Protein AF-A0A9K3D1S7-F1 (afdb_monomer_lite)

pLDDT: mean 83.13, std 13.05, range [28.88, 96.62]

Structure (mmCIF, N/CA/C/O backbone):
data_AF-A0A9K3D1S7-F1
#
_entry.id   AF-A0A9K3D1S7-F1
#
loop_
_atom_site.group_PDB
_atom_site.id
_atom_site.type_symbol
_atom_site.label_atom_id
_atom_site.label_alt_id
_atom_site.label_comp_id
_atom_site.label_asym_id
_atom_site.label_entity_id
_atom_site.label_seq_id
_atom_site.pdbx_PDB_ins_code
_atom_site.Cartn_x
_atom_site.Cartn_y
_atom_site.Cartn_z
_atom_site.occupancy
_atom_site.B_iso_or_equiv
_atom_site.auth_seq_id
_atom_site.auth_comp_id
_atom_site.auth_asym_id
_atom_site.auth_atom_id
_atom_site.pdbx_PDB_model_num
ATOM 1 N N . MET A 1 1 ? -4.149 57.827 -14.957 1.00 38.44 1 MET A N 1
ATOM 2 C CA . MET A 1 1 ? -3.954 57.287 -13.599 1.00 38.44 1 MET A CA 1
ATOM 3 C C . MET A 1 1 ? -5.305 56.857 -13.062 1.00 38.44 1 MET A C 1
ATOM 5 O O . MET A 1 1 ? -6.135 57.718 -12.809 1.00 38.44 1 MET A O 1
ATOM 9 N N . SER A 1 2 ? -5.514 55.549 -12.953 1.00 28.88 2 SER A N 1
ATOM 10 C CA . SER A 1 2 ? -6.411 54.901 -11.988 1.00 28.88 2 SER A CA 1
ATOM 11 C C . SER A 1 2 ? -5.958 53.437 -11.926 1.00 28.88 2 SER A C 1
ATOM 13 O O . SER A 1 2 ? -6.098 52.707 -12.906 1.00 28.88 2 SER A O 1
ATOM 15 N N . ASP A 1 3 ? -5.274 53.140 -10.824 1.00 41.91 3 ASP A N 1
ATOM 16 C CA . ASP A 1 3 ? -4.450 51.977 -10.459 1.00 41.91 3 ASP A CA 1
ATOM 17 C C . ASP A 1 3 ? -5.251 50.661 -10.286 1.00 41.91 3 ASP A C 1
ATOM 19 O O . ASP A 1 3 ? -6.486 50.702 -10.339 1.00 41.91 3 ASP A O 1
ATOM 23 N N . PRO A 1 4 ? -4.595 49.492 -10.084 1.00 52.09 4 PRO A N 1
ATOM 24 C CA . PRO A 1 4 ? -5.268 48.209 -9.907 1.00 52.09 4 PRO A CA 1
ATOM 25 C C . PRO A 1 4 ? -6.208 48.275 -8.704 1.00 52.09 4 PRO A C 1
ATOM 27 O O . PRO A 1 4 ? -5.850 48.729 -7.620 1.00 52.09 4 PRO A O 1
ATOM 30 N N . THR A 1 5 ? -7.448 47.844 -8.910 1.00 67.31 5 THR A N 1
ATOM 31 C CA . THR A 1 5 ? -8.497 47.909 -7.898 1.00 67.31 5 THR A CA 1
ATOM 32 C C . THR A 1 5 ? -8.123 47.021 -6.716 1.00 67.31 5 THR A C 1
ATOM 34 O O . THR A 1 5 ? -8.218 45.798 -6.823 1.00 67.31 5 THR A O 1
ATOM 37 N N . ASN A 1 6 ? -7.761 47.627 -5.579 1.00 86.31 6 ASN A N 1
ATOM 38 C CA . ASN A 1 6 ? -7.600 46.964 -4.280 1.00 86.31 6 ASN A CA 1
ATOM 39 C C . ASN A 1 6 ? -8.956 46.487 -3.734 1.00 86.31 6 ASN A C 1
ATOM 41 O O . ASN A 1 6 ? -9.331 46.797 -2.610 1.00 86.31 6 ASN A O 1
ATOM 45 N N . THR A 1 7 ? -9.728 45.760 -4.541 1.00 87.56 7 THR A N 1
ATOM 46 C CA . THR A 1 7 ? -11.123 45.416 -4.274 1.00 87.56 7 THR A CA 1
ATOM 47 C C . THR A 1 7 ? -11.355 43.915 -4.377 1.00 87.56 7 THR A C 1
ATOM 49 O O . THR A 1 7 ? -10.938 43.268 -5.341 1.00 87.56 7 THR A O 1
ATOM 52 N N . VAL A 1 8 ? -12.067 43.370 -3.393 1.00 90.12 8 VAL A N 1
ATOM 53 C CA . VAL A 1 8 ? -12.595 42.001 -3.414 1.00 90.12 8 VAL A CA 1
ATOM 54 C C . VAL A 1 8 ? -14.103 42.020 -3.640 1.00 90.12 8 VAL A C 1
ATOM 56 O O . VAL A 1 8 ? -14.804 42.888 -3.119 1.00 90.12 8 VAL A O 1
ATOM 59 N N . TYR A 1 9 ? -14.602 41.044 -4.393 1.00 90.06 9 TYR A N 1
ATOM 60 C CA . TYR A 1 9 ? -16.022 40.749 -4.527 1.00 90.06 9 TYR A CA 1
ATOM 61 C C . TYR A 1 9 ? -16.418 39.633 -3.574 1.00 90.06 9 TYR A C 1
ATOM 63 O O . TYR A 1 9 ? -15.777 38.584 -3.509 1.00 90.06 9 TYR A O 1
ATOM 71 N N . VAL A 1 10 ? -17.510 39.864 -2.861 1.00 91.19 10 VAL A N 1
ATOM 72 C CA . VAL A 1 10 ? -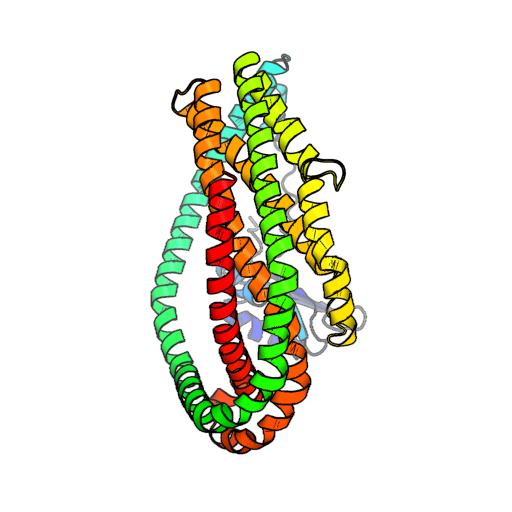18.096 38.947 -1.896 1.00 91.19 10 VAL A CA 1
ATOM 73 C C . VAL A 1 10 ? -19.485 38.566 -2.388 1.00 91.19 10 VAL A C 1
ATOM 75 O O . VAL A 1 10 ? -20.290 39.431 -2.727 1.00 91.19 10 VAL A O 1
ATOM 78 N N . SER A 1 11 ? -19.772 37.272 -2.443 1.00 90.56 11 SER A N 1
ATOM 79 C CA . SER A 1 11 ? -21.055 36.721 -2.888 1.00 90.56 11 SER A CA 1
ATOM 80 C C . SER A 1 11 ? -21.532 35.609 -1.951 1.00 90.56 11 SER A C 1
ATOM 82 O O . SER A 1 11 ? -20.817 35.217 -1.027 1.00 90.56 11 SER A O 1
ATOM 84 N N . ASN A 1 12 ? -22.750 35.107 -2.187 1.00 90.50 12 ASN A N 1
ATOM 85 C CA . ASN A 1 12 ? -23.431 34.130 -1.325 1.00 90.50 12 ASN A CA 1
ATOM 86 C C . ASN A 1 12 ? -23.722 34.666 0.092 1.00 90.50 12 ASN A C 1
ATOM 88 O O . ASN A 1 12 ? -23.653 33.932 1.075 1.00 90.50 12 ASN A O 1
ATOM 92 N N . LEU A 1 13 ? -24.045 35.958 0.190 1.00 89.62 13 LEU A N 1
ATOM 93 C CA . LEU A 1 13 ? -24.391 36.617 1.449 1.00 89.62 13 LEU A CA 1
ATOM 94 C C . LEU A 1 13 ? -25.777 36.161 1.947 1.00 89.62 13 LEU A C 1
ATOM 96 O O . LEU A 1 13 ? -26.655 35.800 1.158 1.00 89.62 13 LEU A O 1
ATOM 100 N N . ALA A 1 14 ? -25.970 36.127 3.267 1.00 87.25 14 ALA A N 1
ATOM 101 C CA . ALA A 1 14 ? -27.300 35.971 3.855 1.00 87.25 14 ALA A CA 1
ATOM 102 C C . ALA A 1 14 ? -28.052 37.312 3.796 1.00 87.25 14 ALA A C 1
ATOM 104 O O . ALA A 1 14 ? -27.428 38.367 3.897 1.00 87.25 14 ALA A O 1
ATOM 105 N N . SER A 1 15 ? -29.382 37.285 3.674 1.00 85.31 15 SER A N 1
ATOM 106 C CA . SER A 1 15 ? -30.206 38.506 3.607 1.00 85.31 15 SER A CA 1
ATOM 107 C C . SER A 1 15 ? -30.122 39.368 4.875 1.00 85.31 15 SER A C 1
ATOM 109 O O . SER A 1 15 ? -30.365 40.569 4.821 1.00 85.31 15 SER A O 1
ATOM 111 N N . SER A 1 16 ? -29.713 38.784 6.009 1.00 86.19 16 SER A N 1
ATOM 112 C CA . SER A 1 16 ? -29.458 39.498 7.267 1.00 86.19 16 SER A CA 1
ATOM 113 C C . SER A 1 16 ? -28.163 40.318 7.279 1.00 86.19 16 SER A C 1
ATOM 115 O O . SER A 1 16 ? -27.992 41.167 8.156 1.00 86.19 16 SER A O 1
ATOM 117 N N . VAL A 1 17 ? -27.233 40.065 6.350 1.00 89.81 17 VAL A N 1
ATOM 118 C CA . VAL A 1 17 ? -25.913 40.706 6.342 1.00 89.81 17 VAL A CA 1
ATOM 119 C C . VAL A 1 17 ? -26.059 42.175 5.974 1.00 89.81 17 VAL A C 1
ATOM 121 O O . VAL A 1 17 ? -26.637 42.505 4.949 1.00 89.81 17 VAL A O 1
ATOM 124 N N . THR A 1 18 ? -25.472 43.068 6.770 1.00 89.06 18 THR A N 1
ATOM 125 C CA . THR A 1 18 ? -25.469 44.515 6.506 1.00 89.06 18 THR A CA 1
ATOM 126 C C . THR A 1 18 ? -24.092 45.015 6.070 1.00 89.06 18 THR A C 1
ATOM 128 O O . THR A 1 18 ? -23.066 44.377 6.314 1.00 89.06 18 THR A O 1
ATOM 131 N N . ARG A 1 19 ? -24.041 46.217 5.478 1.00 88.50 19 ARG A N 1
ATOM 132 C CA . ARG A 1 19 ? -22.779 46.901 5.139 1.00 88.50 19 ARG A CA 1
ATOM 133 C C . ARG A 1 19 ? -21.833 47.020 6.340 1.00 88.50 19 ARG A C 1
ATOM 135 O O . ARG A 1 19 ? -20.642 46.763 6.191 1.00 88.50 19 ARG A O 1
ATOM 142 N N . GLY A 1 20 ? -22.357 47.388 7.512 1.00 89.12 20 GLY A N 1
ATOM 143 C CA . GLY A 1 20 ? -21.560 47.505 8.739 1.00 89.12 20 GLY A CA 1
ATOM 144 C C . GLY A 1 20 ? -20.966 46.162 9.156 1.00 89.12 20 GLY A C 1
ATOM 145 O O . GLY A 1 20 ? -19.780 46.078 9.460 1.00 89.12 20 GLY A O 1
ATOM 146 N N . ARG A 1 21 ? -21.753 45.085 9.038 1.00 91.50 21 ARG A N 1
ATOM 147 C CA . ARG A 1 21 ? -21.291 43.733 9.353 1.00 91.50 21 ARG A CA 1
ATOM 148 C C . ARG A 1 21 ? -20.173 43.259 8.425 1.00 91.50 21 ARG A C 1
ATOM 150 O O . ARG A 1 21 ? -19.208 42.660 8.888 1.00 91.50 21 ARG A O 1
ATOM 157 N N . LEU A 1 22 ? -20.272 43.567 7.132 1.00 92.06 22 LEU A N 1
ATOM 158 C CA . LEU A 1 22 ? -19.202 43.298 6.167 1.00 92.06 22 LEU A CA 1
ATOM 159 C C . LEU A 1 22 ? -17.934 44.094 6.492 1.00 92.06 22 LEU A C 1
ATOM 161 O O . LEU A 1 22 ? -16.841 43.542 6.425 1.00 92.06 22 LEU A O 1
ATOM 165 N N . GLN A 1 23 ? -18.063 45.367 6.871 1.00 93.00 23 GLN A N 1
ATOM 166 C CA . GLN A 1 23 ? -16.906 46.180 7.248 1.00 93.00 23 GLN A CA 1
ATOM 167 C C . GLN A 1 23 ? -16.201 45.633 8.491 1.00 93.00 23 GLN A C 1
ATOM 169 O O . GLN A 1 23 ? -14.984 45.499 8.472 1.00 93.00 23 GLN A O 1
ATOM 174 N N . GLU A 1 24 ? -16.944 45.256 9.532 1.00 93.19 24 GLU A N 1
ATOM 175 C CA . GLU A 1 24 ? -16.377 44.609 10.723 1.00 93.19 24 GLU A CA 1
ATOM 176 C C . GLU A 1 24 ? -15.662 43.302 10.377 1.00 93.19 24 GLU A C 1
ATOM 178 O O . GLU A 1 24 ? -14.548 43.060 10.837 1.00 93.19 24 GLU A O 1
ATOM 183 N N . PHE A 1 25 ? -16.292 42.468 9.546 1.00 93.00 25 PHE A N 1
ATOM 184 C CA . PHE A 1 25 ? -15.754 41.168 9.166 1.00 93.00 25 PHE A CA 1
ATOM 185 C C . PHE A 1 25 ? -14.447 41.289 8.369 1.00 93.00 25 PHE A C 1
ATOM 187 O O . PHE A 1 25 ? -13.486 40.568 8.632 1.00 93.00 25 PHE A O 1
ATOM 194 N N . PHE A 1 26 ? -14.383 42.231 7.424 1.00 93.69 26 PHE A N 1
ATOM 195 C CA . PHE A 1 26 ? -13.203 42.446 6.586 1.00 93.69 26 PHE A CA 1
ATOM 196 C C . PHE A 1 26 ? -12.160 43.392 7.198 1.00 93.69 26 PHE A C 1
ATOM 198 O O . PHE A 1 26 ? -11.044 43.448 6.687 1.00 93.69 26 PHE A O 1
ATOM 205 N N . ALA A 1 27 ? -12.457 44.086 8.303 1.00 92.00 27 ALA A N 1
ATOM 206 C CA . ALA A 1 27 ? -11.507 44.987 8.966 1.00 92.00 27 ALA A CA 1
ATOM 207 C C . ALA A 1 27 ? -10.227 44.272 9.433 1.00 92.00 27 ALA A C 1
ATOM 209 O O . ALA A 1 27 ? -9.172 44.895 9.520 1.00 92.00 27 ALA A O 1
ATOM 210 N N . PHE A 1 28 ? -10.297 42.958 9.688 1.00 88.56 28 PHE A N 1
ATOM 211 C CA . PHE A 1 28 ? -9.120 42.143 9.999 1.00 88.56 28 PHE A CA 1
ATOM 212 C C . PHE A 1 28 ? -8.117 42.072 8.835 1.00 88.56 28 PHE A C 1
ATOM 214 O O . PHE A 1 28 ? -6.915 41.960 9.066 1.00 88.56 28 PHE A O 1
ATOM 221 N N . ALA A 1 29 ? -8.592 42.138 7.587 1.00 88.50 29 ALA A N 1
ATOM 222 C CA . ALA A 1 29 ? -7.730 42.061 6.413 1.00 88.50 29 ALA A CA 1
ATOM 223 C C . ALA A 1 29 ? -6.963 43.368 6.154 1.00 88.50 29 ALA A C 1
ATOM 225 O O . ALA A 1 29 ? -5.862 43.325 5.608 1.00 88.50 29 ALA A O 1
ATOM 226 N N . GLY A 1 30 ? -7.515 44.516 6.561 1.00 91.06 30 GLY A N 1
ATOM 227 C CA . GLY A 1 30 ? -6.882 45.826 6.433 1.00 91.06 30 GLY A CA 1
ATOM 228 C C . GLY A 1 30 ? -7.880 46.983 6.516 1.00 91.06 30 GLY A C 1
ATOM 229 O O . GLY A 1 30 ? -9.083 46.785 6.688 1.00 91.06 30 GLY A O 1
ATOM 230 N N . THR A 1 31 ? -7.381 48.211 6.365 1.00 92.31 31 THR A N 1
ATOM 231 C CA . THR A 1 31 ? -8.218 49.420 6.362 1.00 92.31 31 THR A CA 1
ATOM 232 C C . THR A 1 31 ? -9.102 49.457 5.115 1.00 92.31 31 THR A C 1
ATOM 234 O O . THR A 1 31 ? -8.606 49.466 3.987 1.00 92.31 31 THR A O 1
ATOM 237 N N . ILE A 1 32 ? -10.419 49.492 5.321 1.00 93.25 32 ILE A N 1
ATOM 238 C CA . ILE A 1 32 ? -11.423 49.536 4.251 1.00 93.25 32 ILE A CA 1
ATOM 239 C C . ILE A 1 32 ? -11.682 50.994 3.862 1.00 93.25 32 ILE A C 1
ATOM 241 O O . ILE A 1 32 ? -12.132 51.787 4.687 1.00 93.25 32 ILE A O 1
ATOM 245 N N . GLU A 1 33 ? -11.450 51.335 2.597 1.00 91.19 33 GLU A N 1
ATOM 246 C CA . GLU A 1 33 ? -11.765 52.654 2.033 1.00 91.19 33 GLU A CA 1
ATOM 247 C C . GLU A 1 33 ? -13.214 52.732 1.561 1.00 91.19 33 GLU A C 1
ATOM 249 O O . GLU A 1 33 ? -13.889 53.746 1.743 1.00 91.19 33 GLU A O 1
ATOM 254 N N . ASN A 1 34 ? -13.710 51.651 0.958 1.00 86.75 34 ASN A N 1
ATOM 255 C CA . ASN A 1 34 ? -15.070 51.596 0.452 1.00 86.75 34 ASN A CA 1
ATOM 256 C C . ASN A 1 34 ? -15.670 50.198 0.620 1.00 86.75 34 ASN A C 1
ATOM 258 O O . ASN A 1 34 ? -14.988 49.186 0.525 1.00 86.75 34 ASN A O 1
ATOM 262 N N . CYS A 1 35 ? -16.973 50.143 0.860 1.00 89.69 35 CYS A N 1
ATOM 263 C CA . CYS A 1 35 ? -17.740 48.904 0.904 1.00 89.69 35 CYS A CA 1
ATOM 264 C C . CYS A 1 35 ? -19.066 49.194 0.216 1.00 89.69 35 CYS A C 1
ATOM 266 O O . CYS A 1 35 ? -19.901 49.912 0.774 1.00 89.69 35 CYS A O 1
ATOM 268 N N . ASN A 1 36 ? -19.205 48.711 -1.015 1.00 88.19 36 ASN A N 1
ATOM 269 C CA . ASN A 1 36 ? -20.386 48.884 -1.844 1.00 88.19 36 ASN A CA 1
ATOM 270 C C . ASN A 1 36 ? -21.194 47.588 -1.841 1.00 88.19 36 ASN A C 1
ATOM 272 O O . ASN A 1 36 ? -20.628 46.513 -2.015 1.00 88.19 36 ASN A O 1
ATOM 276 N N . VAL A 1 37 ? -22.502 47.676 -1.635 1.00 88.88 37 VAL A N 1
ATOM 277 C CA . VAL A 1 37 ? -23.367 46.505 -1.494 1.00 88.88 37 VAL A CA 1
ATOM 278 C C . VAL A 1 37 ? -24.421 46.525 -2.593 1.00 88.88 37 VAL A C 1
ATOM 280 O O . VAL A 1 37 ? -25.039 47.555 -2.853 1.00 88.88 37 VAL A O 1
ATOM 283 N N . HIS A 1 38 ? -24.607 45.386 -3.249 1.00 84.19 38 HIS A N 1
ATOM 284 C CA . HIS A 1 38 ? -25.573 45.190 -4.318 1.00 84.19 38 HIS A CA 1
ATOM 285 C C . HIS A 1 38 ? -26.804 44.456 -3.793 1.00 84.19 38 HIS A C 1
ATOM 287 O O . HIS A 1 38 ? -26.707 43.377 -3.200 1.00 84.19 38 HIS A O 1
ATOM 293 N N . HIS A 1 39 ? -27.962 45.051 -4.059 1.00 81.81 39 HIS A N 1
ATOM 294 C CA . HIS A 1 39 ? -29.269 44.519 -3.699 1.00 81.81 39 HIS A CA 1
ATOM 295 C C . HIS A 1 39 ? -29.937 43.879 -4.923 1.00 81.81 39 HIS A C 1
ATOM 297 O O . HIS A 1 39 ? -29.726 44.340 -6.047 1.00 81.81 39 HIS A O 1
ATOM 303 N N . ASN A 1 40 ? -30.719 42.819 -4.720 1.00 80.12 40 ASN A N 1
ATOM 304 C CA . ASN A 1 40 ? -31.616 42.288 -5.749 1.00 80.12 40 ASN A CA 1
ATOM 305 C C . ASN A 1 40 ? -32.903 43.131 -5.858 1.00 80.12 40 ASN A C 1
ATOM 307 O O . ASN A 1 40 ? -33.104 44.093 -5.116 1.00 80.12 40 ASN A O 1
ATOM 311 N N . GLU A 1 41 ? -33.787 42.752 -6.784 1.00 77.00 41 GLU A N 1
ATOM 312 C CA . GLU A 1 41 ? -35.081 43.417 -7.012 1.00 77.00 41 GLU A CA 1
ATOM 313 C C . GLU A 1 41 ? -36.017 43.372 -5.787 1.00 77.00 41 GLU A C 1
ATOM 315 O O . GLU A 1 41 ? -36.887 44.229 -5.648 1.00 77.00 41 GLU A O 1
ATOM 320 N N . GLU A 1 42 ? -35.807 42.419 -4.876 1.00 75.12 42 GLU A N 1
ATOM 321 C CA . GLU A 1 42 ? -36.565 42.248 -3.629 1.00 75.12 42 GLU A CA 1
ATOM 322 C C . GLU A 1 42 ? -35.980 43.069 -2.458 1.00 75.12 42 GLU A C 1
ATOM 324 O O . GLU A 1 42 ? -36.575 43.128 -1.384 1.00 75.12 42 GLU A O 1
ATOM 329 N N . GLY A 1 43 ? -34.846 43.753 -2.667 1.00 73.81 43 GLY A N 1
ATOM 330 C CA . GLY A 1 43 ? -34.166 44.592 -1.675 1.00 73.81 43 GLY A CA 1
ATOM 331 C C . GLY A 1 43 ? -33.106 43.871 -0.831 1.00 73.81 43 GLY A C 1
ATOM 332 O O . GLY A 1 43 ? -32.399 44.522 -0.057 1.00 73.81 43 GLY A O 1
ATOM 333 N N . ASP A 1 44 ? -32.929 42.563 -1.011 1.00 77.44 44 ASP A N 1
ATOM 334 C CA . ASP A 1 44 ? -31.960 41.747 -0.280 1.00 77.44 44 ASP A CA 1
ATOM 335 C C . ASP A 1 44 ? -30.541 41.896 -0.829 1.00 77.44 44 ASP A C 1
ATOM 337 O O . ASP A 1 44 ? -30.306 41.979 -2.037 1.00 77.44 44 ASP A O 1
ATOM 341 N N . ILE A 1 45 ? -29.563 41.870 0.075 1.00 80.81 45 ILE A N 1
ATOM 342 C CA . ILE A 1 45 ? -28.144 41.934 -0.271 1.00 80.81 45 ILE A CA 1
ATOM 343 C C . ILE A 1 45 ? -27.708 40.613 -0.903 1.00 80.81 45 ILE A C 1
ATOM 345 O O . ILE A 1 45 ? -27.788 39.552 -0.289 1.00 80.81 45 ILE A O 1
ATOM 349 N N . THR A 1 46 ? -27.187 40.683 -2.125 1.00 81.06 46 THR A N 1
ATOM 350 C CA . THR A 1 46 ? -26.725 39.497 -2.865 1.00 81.06 46 THR A CA 1
ATOM 351 C C . THR A 1 46 ? -25.214 39.451 -3.014 1.00 81.06 46 THR A C 1
ATOM 353 O O . THR A 1 46 ? -24.615 38.370 -2.978 1.00 81.06 46 THR A O 1
ATOM 356 N N . GLN A 1 47 ? -24.590 40.617 -3.179 1.00 88.38 47 GLN A N 1
ATOM 357 C CA . GLN A 1 47 ? -23.160 40.755 -3.431 1.00 88.38 47 GLN A CA 1
ATOM 358 C C . GLN A 1 47 ? -22.625 42.038 -2.794 1.00 88.38 47 GLN A C 1
ATOM 360 O O . GLN A 1 47 ? -23.369 42.990 -2.573 1.00 88.38 47 GLN A O 1
ATOM 365 N N . ALA A 1 48 ? -21.325 42.089 -2.531 1.00 89.44 48 ALA A N 1
ATOM 366 C CA . ALA A 1 48 ? -20.646 43.294 -2.076 1.00 89.44 48 ALA A CA 1
ATOM 367 C C . ALA A 1 48 ? -19.251 43.413 -2.697 1.00 89.44 48 ALA A C 1
ATOM 369 O O . ALA A 1 48 ? -18.602 42.408 -2.969 1.00 89.44 48 ALA A O 1
ATOM 370 N N . ALA A 1 49 ? -18.787 44.641 -2.895 1.00 89.75 49 ALA A N 1
ATOM 371 C CA . ALA A 1 49 ? -17.428 44.971 -3.291 1.00 89.75 49 ALA A CA 1
ATOM 372 C C . ALA A 1 49 ? -16.753 45.744 -2.150 1.00 89.75 49 ALA A C 1
ATOM 374 O O . ALA A 1 49 ? -17.238 46.804 -1.745 1.00 89.75 49 ALA A O 1
ATOM 375 N N . VAL A 1 50 ? -15.650 45.214 -1.621 1.00 91.94 50 VAL A N 1
ATOM 376 C CA . VAL A 1 50 ? -14.900 45.810 -0.504 1.00 91.94 50 VAL A CA 1
ATOM 377 C C . VAL A 1 50 ? -13.535 46.259 -1.008 1.00 91.94 50 VAL A C 1
ATOM 379 O O . VAL A 1 50 ? -12.733 45.430 -1.433 1.00 91.94 50 VAL A O 1
ATOM 382 N N . THR A 1 51 ? -13.287 47.566 -0.974 1.00 90.31 51 THR A N 1
ATOM 383 C CA . THR A 1 51 ? -12.045 48.210 -1.412 1.00 90.31 51 THR A CA 1
ATOM 384 C C . THR A 1 51 ? -11.183 48.566 -0.206 1.00 90.31 51 THR A C 1
ATOM 386 O O . THR A 1 51 ? -11.644 49.252 0.708 1.00 90.31 51 THR A O 1
ATOM 389 N N . PHE A 1 52 ? -9.929 48.126 -0.219 1.00 91.50 52 PHE A N 1
ATOM 390 C CA . PHE A 1 52 ? -8.937 48.359 0.826 1.00 91.50 52 PHE A CA 1
ATOM 391 C C . PHE A 1 52 ? -7.932 49.436 0.423 1.00 91.50 52 PHE A C 1
ATOM 393 O O . PHE A 1 52 ? -7.642 49.624 -0.757 1.00 91.50 52 PHE A O 1
ATOM 400 N N . SER A 1 53 ? -7.331 50.083 1.421 1.00 87.00 53 SER A N 1
ATOM 401 C CA . SER A 1 53 ? -6.303 51.104 1.198 1.00 87.00 53 SER A CA 1
ATOM 402 C C . SER A 1 53 ? -4.956 50.536 0.748 1.00 87.00 53 SER A C 1
ATOM 404 O O . SER A 1 53 ? -4.085 51.288 0.320 1.00 87.00 53 SER A O 1
ATOM 406 N N . SER A 1 54 ? -4.741 49.224 0.884 1.00 85.12 54 SER A N 1
ATOM 407 C CA . SER A 1 54 ? -3.470 48.573 0.554 1.00 85.12 54 SER A CA 1
ATOM 408 C C . SER A 1 54 ? -3.692 47.241 -0.181 1.00 85.12 54 SER A C 1
ATOM 410 O O . SER A 1 54 ? -4.635 46.510 0.141 1.00 85.12 54 SER A O 1
ATOM 412 N N . PRO A 1 55 ? -2.841 46.910 -1.172 1.00 82.44 55 PRO A N 1
ATOM 413 C CA . PRO A 1 55 ? -2.936 45.665 -1.935 1.00 82.44 55 PRO A CA 1
ATOM 414 C C . PRO A 1 55 ? -2.624 44.420 -1.092 1.00 82.44 55 PRO A C 1
ATOM 416 O O . PRO A 1 55 ? -3.144 43.342 -1.374 1.00 82.44 55 PRO A O 1
ATOM 419 N N . GLU A 1 56 ? -1.823 44.547 -0.030 1.00 83.06 56 GLU A N 1
ATOM 420 C CA . GLU A 1 56 ? -1.503 43.449 0.891 1.00 83.06 56 GLU A CA 1
ATOM 421 C C . GLU A 1 56 ? -2.761 42.897 1.587 1.00 83.06 56 GLU A C 1
ATOM 423 O O . GLU A 1 56 ? -2.856 41.693 1.838 1.00 83.06 56 GLU A O 1
ATOM 428 N N . ALA A 1 57 ? -3.766 43.751 1.821 1.00 86.50 57 ALA A N 1
ATOM 429 C CA . ALA A 1 57 ? -5.041 43.362 2.422 1.00 86.50 57 ALA A CA 1
ATOM 430 C C . ALA A 1 57 ? -5.843 42.372 1.555 1.00 86.50 57 ALA A C 1
ATOM 432 O O . ALA A 1 57 ? -6.641 41.595 2.080 1.00 86.50 57 ALA A O 1
ATOM 433 N N . LEU A 1 58 ? -5.611 42.340 0.237 1.00 86.06 58 LEU A N 1
ATOM 434 C CA . LEU A 1 58 ? -6.324 41.454 -0.689 1.00 86.06 58 LEU A CA 1
ATOM 435 C C . LEU A 1 58 ? -6.009 39.979 -0.459 1.00 86.06 58 LEU A C 1
ATOM 437 O O . LEU A 1 58 ? -6.908 39.138 -0.537 1.00 86.06 58 LEU A O 1
ATOM 441 N N . GLY A 1 59 ? -4.744 39.666 -0.168 1.00 82.44 59 GLY A N 1
ATOM 442 C CA . GLY A 1 59 ? -4.316 38.301 0.126 1.00 82.44 59 GLY A CA 1
ATOM 443 C C . GLY A 1 59 ? -5.041 37.772 1.358 1.00 82.44 59 GLY A C 1
ATOM 444 O O . GLY A 1 59 ? -5.693 36.732 1.298 1.00 82.44 59 GLY A O 1
ATOM 445 N N . THR A 1 60 ? -5.020 38.550 2.441 1.00 85.62 60 THR A N 1
ATOM 446 C CA . THR A 1 60 ? -5.697 38.213 3.699 1.00 85.62 60 THR A CA 1
ATOM 447 C C . THR A 1 60 ? -7.214 38.139 3.535 1.00 85.62 60 THR A C 1
ATOM 449 O O . THR A 1 60 ? -7.834 37.204 4.034 1.00 85.62 60 THR A O 1
ATOM 452 N N . ALA A 1 61 ? -7.825 39.068 2.795 1.00 88.75 61 ALA A N 1
ATOM 453 C CA . ALA A 1 61 ? -9.263 39.051 2.534 1.00 88.75 61 ALA A CA 1
ATOM 454 C C . ALA A 1 61 ? -9.694 37.815 1.725 1.00 88.75 61 ALA A C 1
ATOM 456 O O . ALA A 1 61 ? -10.743 37.239 2.000 1.00 88.75 61 ALA A O 1
ATOM 457 N N . THR A 1 62 ? -8.877 37.365 0.766 1.00 87.75 62 THR A N 1
ATOM 458 C CA . THR A 1 62 ? -9.173 36.173 -0.050 1.00 87.75 62 THR A CA 1
ATOM 459 C C . THR A 1 62 ? -9.098 34.879 0.770 1.00 87.75 62 THR A C 1
ATOM 461 O O . THR A 1 62 ? -9.836 33.939 0.485 1.00 87.75 62 THR A O 1
ATOM 464 N N . LEU A 1 63 ? -8.288 34.832 1.839 1.00 88.12 63 LEU A N 1
ATOM 465 C CA . LEU A 1 63 ? -8.267 33.697 2.778 1.00 88.12 63 LEU A CA 1
ATOM 466 C C . LEU A 1 63 ? -9.599 33.507 3.521 1.00 88.12 63 LEU A C 1
ATOM 468 O O . LEU A 1 63 ? -9.845 32.428 4.053 1.00 88.12 63 LEU A O 1
ATOM 472 N N . LEU A 1 64 ? -10.467 34.523 3.541 1.00 89.00 64 LEU A N 1
ATOM 473 C CA . LEU A 1 64 ? -11.807 34.442 4.127 1.00 89.00 64 LEU A CA 1
ATOM 474 C C . LEU A 1 64 ? -12.835 33.798 3.180 1.00 89.00 64 LEU A C 1
ATOM 476 O O . LEU A 1 64 ? -14.024 33.744 3.496 1.00 89.00 64 LEU A O 1
ATOM 480 N N . HIS A 1 65 ? -12.406 33.293 2.021 1.00 89.69 65 HIS A N 1
ATOM 481 C CA . HIS A 1 65 ? -13.244 32.465 1.161 1.00 89.69 65 HIS A CA 1
ATOM 482 C C . HIS A 1 65 ? -13.742 31.219 1.923 1.00 89.69 65 HIS A C 1
ATOM 484 O O . HIS A 1 65 ? -12.964 30.529 2.576 1.00 89.69 65 HIS A O 1
ATOM 490 N N . ASN A 1 66 ? -15.043 30.928 1.833 1.00 88.12 66 ASN A N 1
ATOM 491 C CA . ASN A 1 66 ? -15.779 29.916 2.607 1.00 88.12 66 ASN A CA 1
ATOM 492 C C . ASN A 1 66 ? -15.860 30.147 4.124 1.00 88.12 66 ASN A C 1
ATOM 494 O O . ASN A 1 66 ? -16.381 29.287 4.838 1.00 88.12 66 ASN A O 1
ATOM 498 N N . ALA A 1 67 ? -15.424 31.298 4.639 1.00 89.12 67 ALA A N 1
ATOM 499 C CA . ALA A 1 67 ? -15.694 31.644 6.028 1.00 89.12 67 ALA A CA 1
ATOM 500 C C . ALA A 1 67 ? -17.206 31.819 6.259 1.00 89.12 67 ALA A C 1
ATOM 502 O O . ALA A 1 67 ? -17.945 32.254 5.373 1.00 89.12 67 ALA A O 1
ATOM 503 N N . VAL A 1 68 ? -17.681 31.466 7.453 1.00 89.12 68 VAL A N 1
ATOM 504 C CA . VAL A 1 68 ? -19.105 31.558 7.802 1.00 89.12 68 VAL A CA 1
ATOM 505 C C . VAL A 1 68 ? -19.419 32.964 8.311 1.00 89.12 68 VAL A C 1
ATOM 507 O O . VAL A 1 68 ? -18.888 33.383 9.339 1.00 89.12 68 VAL A O 1
ATOM 510 N N . LEU A 1 69 ? -20.316 33.671 7.619 1.00 88.50 69 LEU A N 1
ATOM 511 C CA . LEU A 1 69 ? -20.875 34.957 8.037 1.00 88.50 69 LEU A CA 1
ATOM 512 C C . LEU A 1 69 ? -22.391 34.811 8.186 1.00 88.50 69 LEU A C 1
ATOM 514 O O . LEU A 1 69 ? -23.071 34.387 7.254 1.00 88.50 69 LEU A O 1
ATOM 518 N N . ASP A 1 70 ? -22.908 35.113 9.379 1.00 87.12 70 ASP A N 1
ATOM 519 C CA . ASP A 1 70 ? -24.326 34.964 9.744 1.00 87.12 70 ASP A CA 1
ATOM 520 C C . ASP A 1 70 ? -24.917 33.589 9.359 1.00 87.12 70 ASP A C 1
ATOM 522 O O . ASP A 1 70 ? -26.021 33.469 8.834 1.00 87.12 70 ASP A O 1
ATOM 526 N N . GLY A 1 71 ? -24.148 32.523 9.614 1.00 86.06 71 GLY A N 1
ATOM 527 C CA . GLY A 1 71 ? -24.572 31.137 9.394 1.00 86.06 71 GLY A CA 1
ATOM 528 C C . GLY A 1 71 ? -24.454 30.635 7.950 1.00 86.06 71 GLY A C 1
ATOM 529 O O . GLY A 1 71 ? -24.783 29.477 7.698 1.00 86.06 71 GLY A O 1
ATOM 530 N N . ARG A 1 72 ? -23.954 31.452 7.010 1.00 86.69 72 ARG A N 1
ATOM 531 C CA . ARG A 1 72 ? -23.768 31.066 5.603 1.00 86.69 72 ARG A CA 1
ATOM 532 C C . ARG A 1 72 ? -22.303 31.224 5.164 1.00 86.69 72 ARG A C 1
ATOM 534 O O . ARG A 1 72 ? -21.683 32.233 5.498 1.00 86.69 72 ARG A O 1
ATOM 541 N N . PRO A 1 73 ? -21.721 30.259 4.428 1.00 89.56 73 PRO A N 1
ATOM 542 C CA . PRO A 1 73 ? -20.370 30.406 3.895 1.00 89.56 73 PRO A CA 1
ATOM 543 C C . PRO A 1 73 ? -20.351 31.453 2.777 1.00 89.56 73 PRO A C 1
ATOM 545 O O . PRO A 1 73 ? -21.132 31.361 1.829 1.00 89.56 73 PRO A O 1
ATOM 548 N N . ILE A 1 74 ? -19.459 32.434 2.865 1.00 92.19 74 ILE A N 1
ATOM 549 C CA . ILE A 1 74 ? -19.328 33.486 1.850 1.00 92.19 74 ILE A CA 1
ATOM 550 C C . ILE A 1 74 ? -18.282 33.116 0.801 1.00 92.19 74 ILE A C 1
ATOM 552 O O . ILE A 1 74 ? -17.297 32.439 1.086 1.00 92.19 74 ILE A O 1
ATOM 556 N N . ASN A 1 75 ? -18.464 33.604 -0.421 1.00 88.50 75 ASN A N 1
ATOM 557 C CA . ASN A 1 75 ? -17.487 33.446 -1.490 1.00 88.50 75 ASN A CA 1
ATOM 558 C C . ASN A 1 75 ? -16.770 34.776 -1.723 1.00 88.50 75 ASN A C 1
ATOM 560 O O . ASN A 1 75 ? -17.403 35.742 -2.147 1.00 88.50 75 ASN A O 1
ATOM 564 N N . VAL A 1 76 ? -15.462 34.804 -1.461 1.00 91.50 76 VAL A N 1
ATOM 565 C CA . VAL A 1 76 ? -14.593 35.964 -1.691 1.00 91.50 76 VAL A CA 1
ATOM 566 C C . VAL A 1 76 ? -13.715 35.714 -2.912 1.00 91.50 76 VAL A C 1
ATOM 568 O O . VAL A 1 76 ? -13.092 34.656 -3.017 1.00 91.50 76 VAL A O 1
ATOM 571 N N . GLN A 1 77 ? -13.673 36.677 -3.831 1.00 86.94 77 GLN A N 1
ATOM 572 C CA . GLN A 1 77 ? -12.866 36.639 -5.051 1.00 86.94 77 GLN A CA 1
ATOM 573 C C . GLN A 1 77 ? -12.211 37.998 -5.294 1.00 86.94 77 GLN A C 1
ATOM 575 O O . GLN A 1 77 ? -12.776 39.040 -4.965 1.00 86.94 77 GLN A O 1
ATOM 580 N N . LEU A 1 78 ? -11.027 38.008 -5.903 1.00 85.06 78 LEU A N 1
ATOM 581 C CA . LEU A 1 78 ? -10.424 39.248 -6.389 1.00 85.06 78 LEU A CA 1
ATOM 582 C C . LEU A 1 78 ? -11.274 39.817 -7.527 1.00 85.06 78 LEU A C 1
ATOM 584 O O . LEU A 1 78 ? -11.772 39.055 -8.357 1.00 85.06 78 LEU A O 1
ATOM 588 N N . GLN A 1 79 ? -11.418 41.143 -7.588 1.00 67.38 79 GLN A N 1
ATOM 589 C CA . GLN A 1 79 ? -12.000 41.787 -8.761 1.00 67.38 79 GLN A CA 1
ATOM 590 C C . GLN A 1 79 ? -11.200 41.377 -10.008 1.00 67.38 79 GLN A C 1
ATOM 592 O O . GLN A 1 79 ? -10.009 41.692 -10.086 1.00 67.38 79 GLN A O 1
ATOM 597 N N . PRO A 1 80 ? -11.814 40.694 -10.995 1.00 51.81 80 PRO A N 1
ATOM 598 C CA . PRO A 1 80 ? -11.162 40.513 -12.278 1.00 51.81 80 PRO A CA 1
ATOM 599 C C . PRO A 1 80 ? -10.955 41.910 -12.861 1.00 51.81 80 PRO A C 1
ATOM 601 O O . PRO A 1 80 ? -11.901 42.696 -12.945 1.00 51.81 80 PRO A O 1
ATOM 604 N N . SER A 1 81 ? -9.711 42.248 -13.202 1.00 46.97 81 SER A N 1
ATOM 605 C CA . SER A 1 81 ? -9.376 43.541 -13.791 1.00 46.97 81 SER A CA 1
ATOM 606 C C . SER A 1 81 ? -10.255 43.759 -15.023 1.00 46.97 81 SER A C 1
ATOM 608 O O . SER A 1 81 ? -10.059 43.111 -16.048 1.00 46.97 81 SER A O 1
ATOM 610 N N . SER A 1 82 ? -11.236 44.655 -14.930 1.00 40.09 82 SER A N 1
ATOM 611 C CA . SER A 1 82 ? -12.108 45.028 -16.047 1.00 40.09 82 SER A CA 1
ATOM 612 C C . SER A 1 82 ? -11.449 46.029 -16.993 1.00 40.09 82 SER A C 1
ATOM 614 O O . SER A 1 82 ? -12.106 46.587 -17.870 1.00 40.09 82 SER A O 1
ATOM 616 N N . SER A 1 83 ? -10.136 46.229 -16.881 1.00 35.28 83 SER A N 1
ATOM 617 C CA . SER A 1 83 ? -9.371 46.687 -18.027 1.00 35.28 83 SER A CA 1
ATOM 618 C C . SER A 1 83 ? -9.459 45.578 -19.076 1.00 35.28 83 SER A C 1
ATOM 620 O O . SER A 1 83 ? -8.952 44.484 -18.812 1.00 35.28 83 SER A O 1
ATOM 622 N N . PRO A 1 84 ? -10.062 45.801 -20.263 1.00 29.86 84 PRO A N 1
ATOM 623 C CA . PRO A 1 84 ? -9.650 44.998 -21.396 1.00 29.86 84 PRO A CA 1
ATOM 624 C C . PRO A 1 84 ? -8.128 45.090 -21.397 1.00 29.86 84 PRO A C 1
ATOM 626 O O . PRO A 1 84 ? -7.579 46.198 -21.382 1.00 29.86 84 PRO A O 1
ATOM 629 N N . LEU A 1 85 ? -7.453 43.937 -21.323 1.00 34.25 85 LEU A N 1
ATOM 630 C CA . LEU A 1 85 ? -6.051 43.871 -21.710 1.00 34.25 85 LEU A CA 1
ATOM 631 C C . LEU A 1 85 ? -5.958 44.722 -22.975 1.00 34.25 85 LEU A C 1
ATOM 633 O O . LEU A 1 85 ? -6.806 44.520 -23.854 1.00 34.25 85 LEU A O 1
ATOM 637 N N . PRO A 1 86 ? -5.059 45.718 -23.057 1.00 33.72 86 PRO A N 1
ATOM 638 C CA . PRO A 1 86 ? -4.877 46.428 -24.305 1.00 33.72 86 PRO A CA 1
ATOM 639 C C . PRO A 1 86 ? -4.598 45.345 -25.343 1.00 33.72 86 PRO A C 1
ATOM 641 O O . PRO A 1 86 ? -3.555 44.694 -25.307 1.00 33.72 86 PRO A O 1
ATOM 644 N N . PHE A 1 87 ? -5.596 45.056 -26.178 1.00 33.97 87 PHE A N 1
ATOM 645 C CA . PHE A 1 87 ? -5.462 44.072 -27.226 1.00 33.97 87 PHE A CA 1
ATOM 646 C C . PHE A 1 87 ? -4.324 44.580 -28.105 1.00 33.97 87 PHE A C 1
ATOM 648 O O . PHE A 1 87 ? -4.422 45.655 -28.691 1.00 33.97 87 PHE A O 1
ATOM 655 N N . ALA A 1 88 ? -3.247 43.799 -28.123 1.00 40.12 88 ALA A N 1
ATOM 656 C CA . ALA A 1 88 ? -2.205 43.765 -29.132 1.00 40.12 88 ALA A CA 1
ATOM 657 C C . ALA A 1 88 ? -1.655 45.132 -29.591 1.00 40.12 88 ALA A C 1
ATOM 659 O O . ALA A 1 88 ? -1.972 45.624 -30.673 1.00 40.12 88 ALA A O 1
ATOM 660 N N . GLN A 1 89 ? -0.663 45.655 -28.868 1.00 43.12 89 GLN A N 1
ATOM 661 C CA . GLN A 1 89 ? 0.583 45.904 -29.600 1.00 43.12 89 GLN A CA 1
ATOM 662 C C . GLN A 1 89 ? 1.185 44.520 -29.839 1.00 43.12 89 GLN A C 1
ATOM 664 O O . GLN A 1 89 ? 1.324 43.779 -28.872 1.00 43.12 89 GLN A O 1
ATOM 669 N N . GLY A 1 90 ? 1.364 44.168 -31.117 1.00 41.75 90 GLY A N 1
ATOM 670 C CA . GLY A 1 90 ? 1.619 42.827 -31.656 1.00 41.75 90 GLY A CA 1
ATOM 671 C C . GLY A 1 90 ? 2.184 41.810 -30.669 1.00 41.75 90 GLY A C 1
ATOM 672 O O . GLY A 1 90 ? 3.181 42.066 -29.995 1.00 41.75 90 GLY A O 1
ATOM 673 N N . ASP A 1 91 ? 1.532 40.649 -30.589 1.00 52.16 91 ASP A N 1
ATOM 674 C CA . ASP A 1 91 ? 2.086 39.496 -29.894 1.00 52.16 91 ASP A CA 1
ATOM 675 C C . ASP A 1 91 ? 3.483 39.237 -30.477 1.00 52.16 91 ASP A C 1
ATOM 677 O O . ASP A 1 91 ? 3.633 38.841 -31.631 1.00 52.16 91 ASP A O 1
ATOM 681 N N . LEU A 1 92 ? 4.516 39.553 -29.689 1.00 51.81 92 LEU A N 1
ATOM 682 C CA . LEU A 1 92 ? 5.918 39.449 -30.085 1.00 51.81 92 LEU A CA 1
ATOM 683 C C . LEU A 1 92 ? 6.227 38.042 -30.599 1.00 51.81 92 LEU A C 1
ATOM 685 O O . LEU A 1 92 ? 7.083 37.885 -31.468 1.00 51.81 92 LEU A O 1
ATOM 689 N N . ALA A 1 93 ? 5.529 37.026 -30.078 1.00 52.09 93 ALA A N 1
ATOM 690 C CA . ALA A 1 93 ? 5.637 35.668 -30.572 1.00 52.09 93 ALA A CA 1
ATOM 691 C C . ALA A 1 93 ? 5.090 35.567 -32.002 1.00 52.09 93 ALA A C 1
ATOM 693 O O . ALA A 1 93 ? 5.801 35.084 -32.880 1.00 52.09 93 ALA A O 1
ATOM 694 N N . ASP A 1 94 ? 3.883 36.068 -32.255 1.00 54.91 94 ASP A N 1
ATOM 695 C CA . ASP A 1 94 ? 3.212 36.064 -33.562 1.00 54.91 94 ASP A CA 1
ATOM 696 C C . ASP A 1 94 ? 3.972 36.889 -34.621 1.00 54.91 94 ASP A C 1
ATOM 698 O O . ASP A 1 94 ? 4.139 36.452 -35.767 1.00 54.91 94 ASP A O 1
ATOM 702 N N . ASP A 1 95 ? 4.537 38.033 -34.226 1.00 60.50 95 ASP A N 1
ATOM 703 C CA . ASP A 1 95 ? 5.396 38.856 -35.081 1.00 60.50 95 ASP A CA 1
ATOM 704 C C . ASP A 1 95 ? 6.759 38.191 -35.343 1.00 60.50 95 ASP A C 1
ATOM 706 O O . ASP A 1 95 ? 7.232 38.210 -36.483 1.00 60.50 95 ASP A O 1
ATOM 710 N N . LEU A 1 96 ? 7.369 37.504 -34.363 1.00 55.41 96 LEU A N 1
ATOM 711 C CA . LEU A 1 96 ? 8.564 36.684 -34.617 1.00 55.41 96 LEU A CA 1
ATOM 712 C C . LEU A 1 96 ? 8.253 35.494 -35.533 1.00 55.41 96 LEU A C 1
ATOM 714 O O . LEU A 1 96 ? 9.051 35.188 -36.423 1.00 55.41 96 LEU A O 1
ATOM 718 N N . PHE A 1 97 ? 7.108 34.828 -35.349 1.00 58.91 97 PHE A N 1
ATOM 719 C CA . PHE A 1 97 ? 6.702 33.663 -36.141 1.00 58.91 97 PHE A CA 1
ATOM 720 C C . PHE A 1 97 ? 6.527 34.008 -37.623 1.00 58.91 97 PHE A C 1
ATOM 722 O O . PHE A 1 97 ? 6.850 33.181 -38.484 1.00 58.91 97 PHE A O 1
ATOM 729 N N . ARG A 1 98 ? 6.088 35.233 -37.935 1.00 61.06 98 ARG A N 1
ATOM 730 C CA . ARG A 1 98 ? 5.968 35.745 -39.310 1.00 61.06 98 ARG A CA 1
ATOM 731 C C . ARG A 1 98 ? 7.310 35.949 -40.013 1.00 61.06 98 ARG A C 1
ATOM 733 O O . ARG A 1 98 ? 7.367 35.822 -41.234 1.00 61.06 98 ARG A O 1
ATOM 740 N N . VAL A 1 99 ? 8.382 36.211 -39.265 1.00 62.91 99 VAL A N 1
ATOM 741 C CA . VAL A 1 99 ? 9.732 36.469 -39.806 1.00 62.91 99 VAL A CA 1
ATOM 742 C C . VAL A 1 99 ? 10.552 35.176 -39.956 1.00 62.91 99 VAL A C 1
ATOM 744 O O . VAL A 1 99 ? 11.617 35.170 -40.576 1.00 62.91 99 VAL A O 1
ATOM 747 N N . LEU A 1 100 ? 10.061 34.039 -39.445 1.00 60.31 100 LEU A N 1
ATOM 748 C CA . LEU A 1 100 ? 10.783 32.772 -39.551 1.00 60.31 100 LEU A CA 1
ATOM 749 C C . LEU A 1 100 ? 10.824 32.241 -40.998 1.00 60.31 100 LEU A C 1
ATOM 751 O O . LEU A 1 100 ? 9.780 32.164 -41.661 1.00 60.31 100 LEU A O 1
ATOM 755 N N . PRO A 1 101 ? 11.996 31.762 -41.467 1.00 60.53 101 PRO A N 1
ATOM 756 C CA . PRO A 1 101 ? 12.164 31.245 -42.823 1.00 60.53 101 PRO A CA 1
ATOM 757 C C . PRO A 1 101 ? 11.149 30.139 -43.138 1.00 60.53 101 PRO A C 1
ATOM 759 O O . PRO A 1 101 ? 10.805 29.330 -42.277 1.00 60.53 101 PRO A O 1
ATOM 762 N N . SER A 1 102 ? 10.684 30.072 -44.387 1.00 60.47 102 SER A N 1
ATOM 763 C CA . SER A 1 102 ? 9.603 29.179 -44.847 1.00 60.47 102 SER A CA 1
ATOM 764 C C . SER A 1 102 ? 9.904 27.682 -44.693 1.00 60.47 102 SER A C 1
ATOM 766 O O . SER A 1 102 ? 9.021 26.851 -44.884 1.00 60.47 102 SER A O 1
ATOM 768 N N . ASN A 1 103 ? 11.149 27.321 -44.364 1.00 75.75 103 ASN A N 1
ATOM 769 C CA . ASN A 1 103 ? 11.574 25.941 -44.183 1.00 75.75 103 ASN A CA 1
ATOM 770 C C . ASN A 1 103 ? 11.015 25.361 -42.861 1.00 75.75 103 ASN A C 1
ATOM 772 O O . ASN A 1 103 ? 11.393 25.830 -41.780 1.00 75.75 103 ASN A O 1
ATOM 776 N N . PRO A 1 104 ? 10.197 24.292 -42.913 1.00 70.88 104 PRO A N 1
ATOM 777 C CA . PRO A 1 104 ? 9.565 23.698 -41.733 1.00 70.88 104 PRO A CA 1
ATOM 778 C C . PRO A 1 104 ? 10.551 23.245 -40.648 1.00 70.88 104 PRO A C 1
ATOM 780 O O . PRO A 1 104 ? 10.272 23.394 -39.458 1.00 70.88 104 PRO A O 1
ATOM 783 N N . LYS A 1 105 ? 11.733 22.739 -41.034 1.00 67.12 105 LYS A N 1
ATOM 784 C CA . LYS A 1 105 ? 12.762 22.297 -40.077 1.00 67.12 105 LYS A CA 1
ATOM 785 C C . LYS A 1 105 ? 13.370 23.477 -39.317 1.00 67.12 105 LYS A C 1
ATOM 787 O O . LYS A 1 105 ? 13.587 23.383 -38.114 1.00 67.12 105 LYS A O 1
ATOM 792 N N . MET A 1 106 ? 13.589 24.604 -39.995 1.00 63.53 106 MET A N 1
ATOM 793 C CA . MET A 1 106 ? 14.122 25.816 -39.365 1.00 63.53 106 MET A CA 1
ATOM 794 C C . MET A 1 106 ? 13.097 26.483 -38.443 1.00 63.53 106 MET A C 1
ATOM 796 O O . MET A 1 106 ? 13.473 26.957 -37.373 1.00 63.53 106 MET A O 1
ATOM 800 N N . ARG A 1 107 ? 11.803 26.443 -38.793 1.00 67.44 107 ARG A N 1
ATOM 801 C CA . ARG A 1 107 ? 10.717 26.899 -37.907 1.00 67.44 107 ARG A CA 1
ATOM 802 C C . ARG A 1 107 ? 10.636 26.084 -36.623 1.00 67.44 107 ARG A C 1
ATOM 804 O O . ARG A 1 107 ? 10.525 26.667 -35.551 1.00 67.44 107 ARG A O 1
ATOM 811 N N . ALA A 1 108 ? 10.748 24.759 -36.716 1.00 68.81 108 ALA A N 1
ATOM 812 C CA . ALA A 1 108 ? 10.747 23.891 -35.541 1.00 68.81 108 ALA A CA 1
ATOM 813 C C . ALA A 1 108 ? 11.939 24.179 -34.606 1.00 68.81 108 ALA A C 1
ATOM 815 O O . ALA A 1 108 ? 11.767 24.241 -33.391 1.00 68.81 108 ALA A O 1
ATOM 816 N N . ILE A 1 109 ? 13.134 24.411 -35.165 1.00 72.62 109 ILE A N 1
ATOM 817 C CA . ILE A 1 109 ? 14.337 24.753 -34.387 1.00 72.62 109 ILE A CA 1
ATOM 818 C C . ILE A 1 109 ? 14.200 26.131 -33.724 1.00 72.62 109 ILE A C 1
ATOM 820 O O . ILE A 1 109 ? 14.550 26.280 -32.554 1.00 72.62 109 ILE A O 1
ATOM 824 N N . ALA A 1 110 ? 13.695 27.132 -34.448 1.00 69.56 110 ALA A N 1
ATOM 825 C CA . ALA A 1 110 ? 13.506 28.479 -33.917 1.00 69.56 110 ALA A CA 1
ATOM 826 C C . ALA A 1 110 ? 12.431 28.525 -32.821 1.00 69.56 110 ALA A C 1
ATOM 828 O O . ALA A 1 110 ? 12.677 29.098 -31.763 1.00 69.56 110 ALA A O 1
ATOM 829 N N . LYS A 1 111 ? 11.299 27.836 -33.030 1.00 70.31 111 LYS A N 1
ATOM 830 C CA . LYS A 1 111 ? 10.245 27.679 -32.021 1.00 70.31 111 LYS A CA 1
ATOM 831 C C . LYS A 1 111 ? 10.787 27.027 -30.752 1.00 70.31 111 LYS A C 1
ATOM 833 O O . LYS A 1 111 ? 10.654 27.594 -29.679 1.00 70.31 111 LYS A O 1
ATOM 838 N N . LYS A 1 112 ? 11.505 25.906 -30.890 1.00 76.06 112 LYS A N 1
ATOM 839 C CA . LYS A 1 112 ? 12.127 25.218 -29.753 1.00 76.06 112 LYS A CA 1
ATOM 840 C C . LYS A 1 112 ? 13.083 26.129 -28.974 1.00 76.06 112 LYS A C 1
ATOM 842 O O . LYS A 1 112 ? 13.051 26.138 -27.753 1.00 76.06 112 LYS A O 1
ATOM 847 N N . LYS A 1 113 ? 13.909 26.926 -29.662 1.00 74.81 113 LYS A N 1
ATOM 848 C CA . LYS A 1 113 ? 14.812 27.881 -28.998 1.00 74.81 113 LYS A CA 1
ATOM 849 C C . LYS A 1 113 ? 14.064 29.005 -28.275 1.00 74.81 113 LYS A C 1
ATOM 851 O O . LYS A 1 113 ? 14.512 29.408 -27.208 1.00 74.81 113 LYS A O 1
ATOM 856 N N . MET A 1 114 ? 12.967 29.515 -28.836 1.00 70.75 114 MET A N 1
ATOM 857 C CA . MET A 1 114 ? 12.122 30.505 -28.155 1.00 70.75 114 MET A CA 1
ATOM 858 C C . MET A 1 114 ? 11.449 29.904 -26.922 1.00 70.75 114 MET A C 1
ATOM 860 O O . MET A 1 114 ? 11.526 30.506 -25.855 1.00 70.75 114 MET A O 1
ATOM 864 N N . ASP A 1 115 ? 10.883 28.703 -27.047 1.00 68.81 115 ASP A N 1
ATOM 865 C CA . ASP A 1 115 ? 10.281 27.973 -25.929 1.00 68.81 115 ASP A CA 1
ATOM 866 C C . ASP A 1 115 ? 11.320 27.725 -24.818 1.00 68.81 115 ASP A C 1
ATOM 868 O O . ASP A 1 115 ? 11.042 27.979 -23.650 1.00 68.81 115 ASP A O 1
ATOM 872 N N . ASP A 1 116 ? 12.554 27.337 -25.170 1.00 75.31 116 ASP A N 1
ATOM 873 C CA . ASP A 1 116 ? 13.653 27.138 -24.213 1.00 75.31 116 ASP A CA 1
ATOM 874 C C . ASP A 1 116 ? 14.059 28.445 -23.496 1.00 75.31 116 ASP A C 1
ATOM 876 O O . ASP A 1 116 ? 14.408 28.428 -22.313 1.00 75.31 116 ASP A O 1
ATOM 880 N N . VAL A 1 117 ? 14.038 29.589 -24.190 1.00 74.06 117 VAL A N 1
ATOM 881 C CA . VAL A 1 117 ? 14.359 30.905 -23.604 1.00 74.06 117 VAL A CA 1
ATOM 882 C C . VAL A 1 117 ? 13.238 31.379 -22.681 1.00 74.06 117 VAL A C 1
ATOM 884 O O . VAL A 1 117 ? 13.521 31.818 -21.565 1.00 74.06 117 VAL A O 1
ATOM 887 N N . LEU A 1 118 ? 11.981 31.246 -23.108 1.00 68.31 118 LEU A N 1
ATOM 888 C CA . LEU A 1 118 ? 10.809 31.581 -22.298 1.00 68.31 118 LEU A CA 1
ATOM 889 C C . LEU A 1 118 ? 10.743 30.706 -21.047 1.00 68.31 118 LEU A C 1
ATOM 891 O O . LEU A 1 118 ? 10.599 31.227 -19.942 1.00 68.31 118 LEU A O 1
ATOM 895 N N . ALA A 1 119 ? 10.949 29.396 -21.198 1.00 65.94 119 ALA A N 1
ATOM 896 C CA . ALA A 1 119 ? 11.017 28.470 -20.078 1.00 65.94 119 ALA A CA 1
ATOM 897 C C . ALA A 1 119 ? 12.120 28.872 -19.092 1.00 65.94 119 ALA A C 1
ATOM 899 O O . ALA A 1 119 ? 11.865 28.929 -17.896 1.00 65.94 119 ALA A O 1
ATOM 900 N N . LYS A 1 120 ? 13.325 29.226 -19.560 1.00 77.69 120 LYS A N 1
ATOM 901 C CA . LYS A 1 120 ? 14.411 29.683 -18.675 1.00 77.69 120 LYS A CA 1
ATOM 902 C C . LYS A 1 120 ? 14.077 30.971 -17.931 1.00 77.69 120 LYS A C 1
ATOM 904 O O . LYS A 1 120 ? 14.392 31.062 -16.746 1.00 77.69 120 LYS A O 1
ATOM 909 N N . PHE A 1 121 ? 13.454 31.946 -18.590 1.00 71.88 121 PHE A N 1
ATOM 910 C CA . PHE A 1 121 ? 13.040 33.191 -17.940 1.00 71.88 121 PHE A CA 1
ATOM 911 C C . PHE A 1 121 ? 11.981 32.939 -16.866 1.00 71.88 121 PHE A C 1
ATOM 913 O O . PHE A 1 121 ? 12.136 33.406 -15.740 1.00 71.88 121 PHE A O 1
ATOM 920 N N . ILE A 1 122 ? 10.957 32.144 -17.186 1.00 67.19 122 ILE A N 1
ATOM 921 C CA . ILE A 1 122 ? 9.890 31.781 -16.247 1.00 67.19 122 ILE A CA 1
ATOM 922 C C . ILE A 1 122 ? 10.462 30.973 -15.079 1.00 67.19 122 ILE A C 1
ATOM 924 O O . ILE A 1 122 ? 10.215 31.318 -13.928 1.00 67.19 122 ILE A O 1
ATOM 928 N N . ILE A 1 123 ? 11.274 29.947 -15.353 1.00 73.06 123 ILE A N 1
ATOM 929 C CA . ILE A 1 123 ? 11.914 29.128 -14.317 1.00 73.06 123 ILE A CA 1
ATOM 930 C C . ILE A 1 123 ? 12.771 30.009 -13.413 1.00 73.06 123 ILE A C 1
ATOM 932 O O . ILE A 1 123 ? 12.637 29.923 -12.206 1.00 73.06 123 ILE A O 1
ATOM 936 N N . THR A 1 124 ? 13.600 30.898 -13.960 1.00 76.25 124 THR A 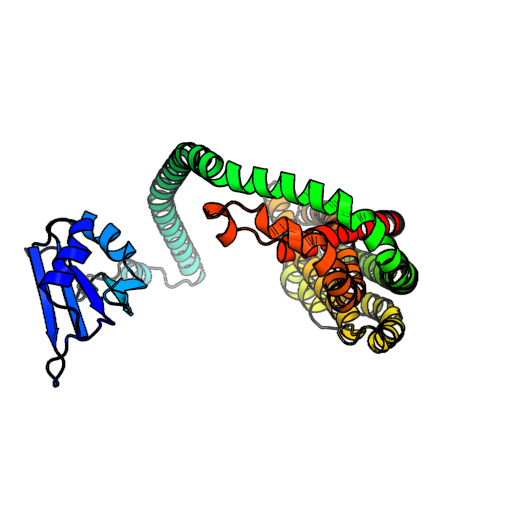N 1
ATOM 937 C CA . THR A 1 124 ? 14.474 31.759 -13.144 1.00 76.25 124 THR A CA 1
ATOM 938 C C . THR A 1 124 ? 13.668 32.729 -12.276 1.00 76.25 124 THR A C 1
ATOM 940 O O . THR A 1 124 ? 13.984 32.908 -11.099 1.00 76.25 124 THR A O 1
ATOM 943 N N . ALA A 1 125 ? 12.609 33.326 -12.831 1.00 70.12 125 ALA A N 1
ATOM 944 C CA . ALA A 1 125 ? 11.738 34.234 -12.092 1.00 70.12 125 ALA A CA 1
ATOM 945 C C . ALA A 1 125 ? 11.010 33.506 -10.951 1.00 70.12 125 ALA A C 1
ATOM 947 O O . ALA A 1 125 ? 11.059 33.952 -9.807 1.00 70.12 125 ALA A O 1
ATOM 948 N N . VAL A 1 126 ? 10.403 32.351 -11.240 1.00 75.88 126 VAL A N 1
ATOM 949 C CA . VAL A 1 126 ? 9.565 31.612 -10.283 1.00 75.88 126 VAL A CA 1
ATOM 950 C C . VAL A 1 126 ? 10.397 30.819 -9.269 1.00 75.88 126 VAL A C 1
ATOM 952 O O . VAL A 1 126 ? 10.031 30.769 -8.099 1.00 75.88 126 VAL A O 1
ATOM 955 N N . ASP A 1 127 ? 11.531 30.236 -9.666 1.00 79.38 127 ASP A N 1
ATOM 956 C CA . ASP A 1 127 ? 12.388 29.411 -8.797 1.00 79.38 127 ASP A CA 1
ATOM 957 C C . ASP A 1 127 ? 12.948 30.217 -7.618 1.00 79.38 127 ASP A C 1
ATOM 959 O O . ASP A 1 127 ? 12.991 29.725 -6.491 1.00 79.38 127 ASP A O 1
ATOM 963 N N . SER A 1 128 ? 13.304 31.486 -7.841 1.00 76.94 128 SER A N 1
ATOM 964 C CA . SER A 1 128 ? 13.763 32.374 -6.766 1.00 76.94 128 SER A CA 1
ATOM 965 C C . SER A 1 128 ? 12.672 32.625 -5.713 1.00 76.94 128 SER A C 1
ATOM 967 O O . SER A 1 128 ? 12.918 32.476 -4.513 1.00 76.94 128 SER A O 1
ATOM 969 N N . THR A 1 129 ? 11.441 32.905 -6.153 1.00 77.19 129 THR A N 1
ATOM 970 C CA . THR A 1 129 ? 10.272 33.092 -5.286 1.00 77.19 129 THR A CA 1
ATOM 971 C C . THR A 1 129 ? 9.897 31.798 -4.565 1.00 77.19 129 THR A C 1
ATOM 973 O O . THR A 1 129 ? 9.629 31.816 -3.365 1.00 77.19 129 THR A O 1
ATOM 976 N N . PHE A 1 130 ? 9.939 30.657 -5.256 1.00 75.31 130 PHE A N 1
ATOM 977 C CA . PHE A 1 130 ? 9.603 29.355 -4.679 1.00 75.31 130 PHE A CA 1
ATOM 978 C C . PHE A 1 130 ? 10.634 28.900 -3.638 1.00 75.31 130 PHE A C 1
ATOM 980 O O . PHE A 1 130 ? 10.266 28.362 -2.594 1.00 75.31 130 PHE A O 1
ATOM 987 N N . LYS A 1 131 ? 11.926 29.168 -3.866 1.00 83.88 131 LYS A N 1
ATOM 988 C CA . LYS A 1 131 ? 12.991 28.941 -2.874 1.00 83.88 131 LYS A CA 1
ATOM 989 C C . LYS A 1 131 ? 12.802 29.804 -1.628 1.00 83.88 131 LYS A C 1
ATOM 991 O O . LYS A 1 131 ? 12.939 29.286 -0.520 1.00 83.88 131 LYS A O 1
ATOM 996 N N . ALA A 1 132 ? 12.447 31.079 -1.794 1.00 83.50 132 ALA A N 1
ATOM 997 C CA . ALA A 1 132 ? 12.156 31.971 -0.672 1.00 83.50 132 ALA A CA 1
ATOM 998 C C . ALA A 1 132 ? 10.942 31.484 0.141 1.00 83.50 132 ALA A C 1
ATOM 1000 O O . ALA A 1 132 ? 11.034 31.358 1.361 1.00 83.50 132 ALA A O 1
ATOM 1001 N N . LEU A 1 133 ? 9.850 31.108 -0.534 1.00 77.31 133 LEU A N 1
ATOM 1002 C CA . LEU A 1 133 ? 8.668 30.496 0.086 1.00 77.31 133 LEU A CA 1
ATOM 1003 C C . LEU A 1 133 ? 9.012 29.203 0.828 1.00 77.31 133 LEU A C 1
ATOM 1005 O O . LEU A 1 133 ? 8.631 29.039 1.982 1.00 77.31 133 LEU A O 1
ATOM 1009 N N . LYS A 1 134 ? 9.783 28.300 0.211 1.00 82.31 134 LYS A N 1
ATOM 1010 C CA . LYS A 1 134 ? 10.230 27.055 0.851 1.00 82.31 134 LYS A CA 1
ATOM 1011 C C . LYS A 1 134 ? 11.019 27.331 2.133 1.00 82.31 134 LYS A C 1
ATOM 1013 O O . LYS A 1 134 ? 10.805 26.648 3.131 1.00 82.31 134 LYS A O 1
ATOM 1018 N N . SER A 1 135 ? 11.898 28.334 2.118 1.00 85.62 135 SER A N 1
ATOM 1019 C CA . SER A 1 135 ? 12.646 28.751 3.308 1.00 85.62 135 SER A CA 1
ATOM 1020 C C . SER A 1 135 ? 11.724 29.300 4.397 1.00 85.62 135 SER A C 1
ATOM 1022 O O . SER A 1 135 ? 11.869 28.924 5.554 1.00 85.62 135 SER A O 1
ATOM 1024 N N . GLN A 1 136 ? 10.753 30.146 4.042 1.00 82.44 136 GLN A N 1
ATOM 1025 C CA . GLN A 1 136 ? 9.784 30.689 5.000 1.00 82.44 136 GLN A CA 1
ATOM 1026 C C . GLN A 1 136 ? 8.904 29.593 5.610 1.00 82.44 136 GLN A C 1
ATOM 1028 O O . GLN A 1 136 ? 8.686 29.583 6.819 1.00 82.44 136 GLN A O 1
ATOM 1033 N N . VAL A 1 137 ? 8.444 28.637 4.797 1.00 77.00 137 VAL A N 1
ATOM 1034 C CA . VAL A 1 137 ? 7.688 27.468 5.266 1.00 77.00 137 VAL A CA 1
ATOM 1035 C C . VAL A 1 137 ? 8.528 26.625 6.224 1.00 77.00 137 VAL A C 1
ATOM 1037 O O . VAL A 1 137 ? 8.004 26.178 7.239 1.00 77.00 137 VAL A O 1
ATOM 1040 N N . ALA A 1 138 ? 9.823 26.438 5.953 1.00 84.00 138 ALA A N 1
ATOM 1041 C CA . ALA A 1 138 ? 10.715 25.718 6.861 1.00 84.00 138 ALA A CA 1
ATOM 1042 C C . ALA A 1 138 ? 10.842 26.427 8.223 1.00 84.00 138 ALA A C 1
ATOM 1044 O O . ALA A 1 138 ? 10.666 25.790 9.257 1.00 84.00 138 ALA A O 1
ATOM 1045 N N . THR A 1 139 ? 11.038 27.748 8.236 1.00 87.31 139 THR A N 1
ATOM 1046 C CA . THR A 1 139 ? 11.107 28.535 9.481 1.00 87.31 139 THR A CA 1
ATOM 1047 C C . THR A 1 139 ? 9.781 28.532 10.252 1.00 87.31 139 THR A C 1
ATOM 1049 O O . THR A 1 139 ? 9.758 28.401 11.478 1.00 87.31 139 THR A O 1
ATOM 1052 N N . LEU A 1 140 ? 8.650 28.642 9.546 1.00 81.56 140 LEU A N 1
ATOM 1053 C CA . LEU A 1 140 ? 7.326 28.532 10.160 1.00 81.56 140 LEU A CA 1
ATOM 1054 C C . LEU A 1 140 ? 7.106 27.139 10.750 1.00 81.56 140 LEU A C 1
ATOM 1056 O O . LEU A 1 140 ? 6.603 27.036 11.865 1.00 81.56 140 LEU A O 1
ATOM 1060 N N . LYS A 1 141 ? 7.530 26.081 10.051 1.00 76.69 141 LYS A N 1
ATOM 1061 C CA . LYS A 1 141 ? 7.473 24.707 10.554 1.00 76.69 141 LYS A CA 1
ATOM 1062 C C . LYS A 1 141 ? 8.252 24.563 11.863 1.00 76.69 141 LYS A C 1
ATOM 1064 O O . LYS A 1 141 ? 7.683 24.071 12.828 1.00 76.69 141 LYS A O 1
ATOM 1069 N N . GLU A 1 142 ? 9.487 25.060 11.935 1.00 85.88 142 GLU A N 1
ATOM 1070 C CA . GLU A 1 142 ? 10.304 25.017 13.162 1.00 85.88 142 GLU A CA 1
ATOM 1071 C C . GLU A 1 142 ? 9.637 25.724 14.352 1.00 85.88 142 GLU A C 1
ATOM 1073 O O . GLU A 1 142 ? 9.801 25.311 15.497 1.00 85.88 142 GLU A O 1
ATOM 1078 N N . THR A 1 143 ? 8.850 26.769 14.090 1.00 83.06 143 THR A N 1
ATOM 1079 C CA . THR A 1 143 ? 8.149 27.527 15.136 1.00 83.06 143 THR A CA 1
ATOM 1080 C C . THR A 1 143 ? 6.812 26.893 15.533 1.00 83.06 143 THR A C 1
ATOM 1082 O O . THR A 1 143 ? 6.407 26.963 16.697 1.00 83.06 143 THR A O 1
ATOM 1085 N N . LEU A 1 144 ? 6.090 26.315 14.570 1.00 77.31 144 LEU A N 1
ATOM 1086 C CA . LEU A 1 144 ? 4.746 25.769 14.763 1.00 77.31 144 LEU A CA 1
ATOM 1087 C C . LEU A 1 144 ? 4.770 24.331 15.273 1.00 77.31 144 LEU A C 1
ATOM 1089 O O . LEU A 1 144 ? 3.967 23.997 16.137 1.00 77.31 144 LEU A O 1
ATOM 1093 N N . GLU A 1 145 ? 5.690 23.497 14.790 1.00 76.12 145 GLU A N 1
ATOM 1094 C CA . GLU A 1 145 ? 5.762 22.079 15.149 1.00 76.12 145 GLU A CA 1
ATOM 1095 C C . GLU A 1 145 ? 5.897 21.849 16.669 1.00 76.12 145 GLU A C 1
ATOM 1097 O O . GLU A 1 145 ? 5.142 21.029 17.195 1.00 76.12 145 GLU A O 1
ATOM 1102 N N . PRO A 1 146 ? 6.727 22.601 17.428 1.00 87.62 146 PRO A N 1
ATOM 1103 C CA . PRO A 1 146 ? 6.782 22.471 18.885 1.00 87.62 146 PRO A CA 1
ATOM 1104 C C . PRO A 1 146 ? 5.468 22.856 19.572 1.00 87.62 146 PRO A C 1
ATOM 1106 O O . PRO A 1 146 ? 5.028 22.156 20.476 1.00 87.62 146 PRO A O 1
ATOM 1109 N N . LYS A 1 147 ? 4.809 23.931 19.118 1.00 77.44 147 LYS A N 1
ATOM 1110 C CA . LYS A 1 147 ? 3.532 24.401 19.686 1.00 77.44 147 LYS A CA 1
ATOM 1111 C C . LYS A 1 147 ? 2.389 23.435 19.389 1.00 77.44 147 LYS A C 1
ATOM 1113 O O . LYS A 1 147 ? 1.548 23.186 20.246 1.00 77.44 147 LYS A O 1
ATOM 1118 N N . MET A 1 148 ? 2.368 22.876 18.179 1.00 70.94 148 MET A N 1
ATOM 1119 C CA . MET A 1 148 ? 1.428 21.823 17.804 1.00 70.94 148 MET A CA 1
ATOM 1120 C C . MET A 1 148 ? 1.665 20.575 18.649 1.00 70.94 148 MET A C 1
ATOM 1122 O O . MET A 1 148 ? 0.711 20.022 19.183 1.00 70.94 148 MET A O 1
ATOM 1126 N N . ARG A 1 149 ? 2.929 20.171 18.835 1.00 77.75 149 ARG A N 1
ATOM 1127 C CA . ARG A 1 149 ? 3.284 19.042 19.699 1.00 77.75 149 ARG A CA 1
ATOM 1128 C C . ARG A 1 149 ? 2.839 19.281 21.139 1.00 77.75 149 ARG A C 1
ATOM 1130 O O . ARG A 1 149 ? 2.208 18.401 21.699 1.00 77.75 149 ARG A O 1
ATOM 1137 N N . GLU A 1 150 ? 3.093 20.456 21.707 1.00 84.25 150 GLU A N 1
ATOM 1138 C CA . GLU A 1 150 ? 2.653 20.818 23.062 1.00 84.25 150 GLU A CA 1
ATOM 1139 C C . GLU A 1 150 ? 1.124 20.769 23.203 1.00 84.25 150 GLU A C 1
ATOM 1141 O O . GLU A 1 150 ? 0.613 20.190 24.158 1.00 84.25 150 GLU A O 1
ATOM 1146 N N . GLY A 1 151 ? 0.384 21.300 22.223 1.00 77.38 151 GLY A N 1
ATOM 1147 C CA . GLY A 1 151 ? -1.081 21.251 22.220 1.00 77.38 151 GLY A CA 1
ATOM 1148 C C . GLY A 1 151 ? -1.659 19.845 22.019 1.00 77.38 151 GLY A C 1
ATOM 1149 O O . GLY A 1 151 ? -2.727 19.541 22.547 1.00 77.38 151 GLY A O 1
ATOM 1150 N N . MET A 1 152 ? -0.962 18.978 21.277 1.00 80.25 152 MET A N 1
ATOM 1151 C CA . MET A 1 152 ? -1.385 17.599 21.007 1.00 80.25 152 MET A CA 1
ATOM 1152 C C . MET A 1 152 ? -0.925 16.603 22.074 1.00 80.25 152 MET A C 1
ATOM 1154 O O . MET A 1 152 ? -1.551 15.556 22.221 1.00 80.25 152 MET A O 1
ATOM 1158 N N . GLN A 1 153 ? 0.135 16.900 22.829 1.00 86.62 153 GLN A N 1
ATOM 1159 C CA . GLN A 1 153 ? 0.717 15.964 23.791 1.00 86.62 153 GLN A CA 1
ATOM 1160 C C . GLN A 1 153 ? -0.303 15.446 24.822 1.00 86.62 153 GLN A C 1
ATOM 1162 O O . GLN A 1 153 ? -0.350 14.235 25.015 1.00 86.62 153 GLN A O 1
ATOM 1167 N N . PRO A 1 154 ? -1.200 16.274 25.400 1.00 86.19 154 PRO A N 1
ATOM 1168 C CA . PRO A 1 154 ? -2.223 15.776 26.321 1.00 86.19 154 PRO A CA 1
ATOM 1169 C C . PRO A 1 154 ? -3.188 14.766 25.686 1.00 86.19 154 PRO A C 1
ATOM 1171 O O . PRO A 1 154 ? -3.697 13.887 26.376 1.00 86.19 154 PRO A O 1
ATOM 1174 N N . ILE A 1 155 ? -3.448 14.887 24.378 1.00 83.50 155 ILE A N 1
ATOM 1175 C CA . ILE A 1 155 ? -4.290 13.952 23.618 1.00 83.50 155 ILE A CA 1
ATOM 1176 C C . ILE A 1 155 ? -3.540 12.628 23.456 1.00 83.50 155 ILE A C 1
ATOM 1178 O O . ILE A 1 155 ? -4.085 11.578 23.782 1.00 83.50 155 ILE A O 1
ATOM 1182 N N . VAL A 1 156 ? -2.274 12.689 23.030 1.00 86.88 156 VAL A N 1
ATOM 1183 C CA . VAL A 1 156 ? -1.408 11.511 22.854 1.00 86.88 156 VAL A CA 1
ATOM 1184 C C . VAL A 1 156 ? -1.212 10.757 24.174 1.00 86.88 156 VAL A C 1
ATOM 1186 O O . VAL A 1 156 ? -1.318 9.533 24.207 1.00 86.88 156 VAL A O 1
ATOM 1189 N N . ASP A 1 157 ? -0.978 11.470 25.276 1.00 89.25 157 ASP A N 1
ATOM 1190 C CA . ASP A 1 157 ? -0.780 10.868 26.598 1.00 89.25 157 ASP A CA 1
ATOM 1191 C C . ASP A 1 157 ? -2.069 10.219 27.125 1.00 89.25 157 ASP A C 1
ATOM 1193 O O . ASP A 1 157 ? -2.036 9.119 27.685 1.00 89.25 157 ASP A O 1
ATOM 1197 N N . ALA A 1 158 ? -3.217 10.880 26.925 1.00 88.88 158 ALA A N 1
ATOM 1198 C CA . ALA A 1 158 ? -4.519 10.322 27.277 1.00 88.88 158 ALA A CA 1
ATOM 1199 C C . ALA A 1 158 ? -4.814 9.054 26.464 1.00 88.88 158 ALA A C 1
ATOM 1201 O O . ALA A 1 158 ? -5.220 8.045 27.039 1.00 88.88 158 ALA A O 1
ATOM 1202 N N . GLU A 1 159 ? -4.557 9.081 25.155 1.00 89.88 159 GLU A N 1
ATOM 1203 C CA . GLU A 1 159 ? -4.700 7.924 24.274 1.00 89.88 159 GLU A CA 1
ATOM 1204 C C . GLU A 1 159 ? -3.826 6.751 24.733 1.00 89.88 159 GLU A C 1
ATOM 1206 O O . GLU A 1 159 ? -4.335 5.650 24.931 1.00 89.88 159 GLU A O 1
ATOM 1211 N N . ALA A 1 160 ? -2.533 6.986 24.974 1.00 90.94 160 ALA A N 1
ATOM 1212 C CA . ALA A 1 160 ? -1.601 5.947 25.408 1.00 90.94 160 ALA A CA 1
ATOM 1213 C C . ALA A 1 160 ? -2.012 5.318 26.752 1.00 90.94 160 ALA A C 1
ATOM 1215 O O . ALA A 1 160 ? -1.965 4.097 26.920 1.00 90.94 160 ALA A O 1
ATOM 1216 N N . SER A 1 161 ? -2.454 6.143 27.708 1.00 92.62 161 SER A N 1
ATOM 1217 C CA . SER A 1 161 ? -2.952 5.676 29.006 1.00 92.62 161 SER A CA 1
ATOM 1218 C C . SER A 1 161 ? -4.217 4.820 28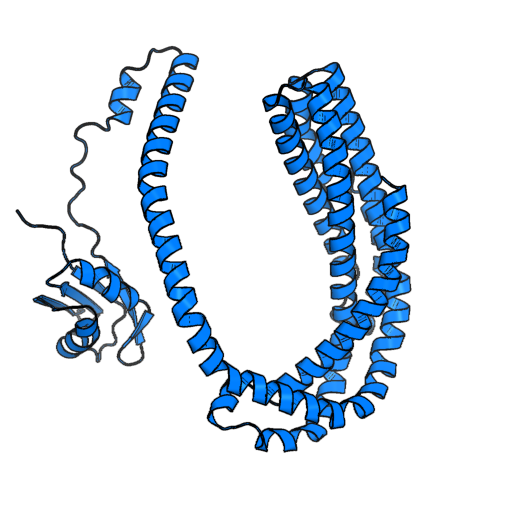.870 1.00 92.62 161 SER A C 1
ATOM 1220 O O . SER A 1 161 ? -4.333 3.769 29.507 1.00 92.62 161 SER A O 1
ATOM 1222 N N . LEU A 1 162 ? -5.159 5.241 28.021 1.00 93.38 162 LEU A N 1
ATOM 1223 C CA . LEU A 1 162 ? -6.405 4.515 27.780 1.00 93.38 162 LEU A CA 1
ATOM 1224 C C . LEU A 1 162 ? -6.168 3.209 27.024 1.00 93.38 162 LEU A C 1
ATOM 1226 O O . LEU A 1 162 ? -6.731 2.194 27.419 1.00 93.38 162 LEU A O 1
ATOM 1230 N N . LEU A 1 163 ? -5.300 3.203 26.008 1.00 92.81 163 LEU A N 1
ATOM 1231 C CA . LEU A 1 163 ? -4.920 1.989 25.280 1.00 92.81 163 LEU A CA 1
ATOM 1232 C C . LEU A 1 163 ? -4.297 0.945 26.207 1.00 92.81 163 LEU A C 1
ATOM 1234 O O . LEU A 1 163 ? -4.617 -0.234 26.092 1.00 92.81 163 LEU A O 1
ATOM 1238 N N . LYS A 1 164 ? -3.475 1.362 27.178 1.00 94.00 164 LYS A N 1
ATOM 1239 C CA . LYS A 1 164 ? -2.930 0.444 28.186 1.00 94.00 164 LYS A CA 1
ATOM 1240 C C . LYS A 1 164 ? -4.030 -0.183 29.054 1.00 94.00 164 LYS A C 1
ATOM 1242 O O . LYS A 1 164 ? -4.031 -1.390 29.266 1.00 94.00 164 LYS A O 1
ATOM 1247 N N . GLN A 1 165 ? -4.973 0.619 29.547 1.00 92.88 165 GLN A N 1
ATOM 1248 C CA . GLN A 1 165 ? -6.092 0.103 30.350 1.00 92.88 165 GLN A CA 1
ATOM 1249 C C . GLN A 1 165 ? -7.044 -0.772 29.531 1.00 92.88 165 GLN A C 1
ATOM 1251 O O . GLN A 1 165 ? -7.654 -1.703 30.059 1.00 92.88 165 GLN A O 1
ATOM 1256 N N . LEU A 1 166 ? -7.184 -0.462 28.245 1.00 93.69 166 LEU A N 1
ATOM 1257 C CA . LEU A 1 166 ? -7.954 -1.251 27.304 1.00 93.69 166 LEU A CA 1
ATOM 1258 C C . LEU A 1 166 ? -7.285 -2.608 27.083 1.00 93.69 166 LEU A C 1
ATOM 1260 O O . LEU A 1 166 ? -7.962 -3.623 27.202 1.00 93.69 166 LEU A O 1
ATOM 1264 N N . ASP A 1 167 ? -5.968 -2.640 26.877 1.00 92.94 167 ASP A N 1
ATOM 1265 C CA . ASP A 1 167 ? -5.192 -3.874 26.752 1.00 92.94 167 ASP A CA 1
ATOM 1266 C C . ASP A 1 167 ? -5.404 -4.811 27.951 1.00 92.94 167 ASP A C 1
ATOM 1268 O O . ASP A 1 167 ? -5.787 -5.968 27.782 1.00 92.94 167 ASP A O 1
ATOM 1272 N N . GLU A 1 168 ? -5.266 -4.283 29.171 1.00 94.00 168 GLU A N 1
ATOM 1273 C CA . GLU A 1 168 ? -5.470 -5.031 30.421 1.00 94.00 168 GLU A CA 1
ATOM 1274 C C . GLU A 1 168 ? -6.883 -5.633 30.544 1.00 94.00 168 GLU A C 1
ATOM 1276 O O . GLU A 1 168 ? -7.066 -6.665 31.190 1.00 94.00 168 GLU A O 1
ATOM 1281 N N . LYS A 1 169 ? -7.896 -5.002 29.936 1.00 93.56 169 LYS A N 1
ATOM 1282 C CA . LYS A 1 169 ? -9.299 -5.446 29.998 1.00 93.56 169 LYS A CA 1
ATOM 1283 C C . LYS A 1 169 ? -9.721 -6.326 28.831 1.00 93.56 169 LYS A C 1
ATOM 1285 O O . LYS A 1 169 ? -10.633 -7.131 28.995 1.00 93.56 169 LYS A O 1
ATOM 1290 N N . VAL A 1 170 ? -9.127 -6.131 27.657 1.00 95.06 170 VAL A N 1
ATOM 1291 C CA . VAL A 1 170 ? -9.635 -6.662 26.387 1.00 95.06 170 VAL A CA 1
ATOM 1292 C C . VAL A 1 170 ? -8.751 -7.769 25.832 1.00 95.06 170 VAL A C 1
ATOM 1294 O O . VAL A 1 170 ? -9.288 -8.659 25.179 1.00 95.06 170 VAL A O 1
ATOM 1297 N N . ARG A 1 171 ? -7.441 -7.787 26.115 1.00 93.12 171 ARG A N 1
ATOM 1298 C CA . ARG A 1 171 ? -6.505 -8.767 25.536 1.00 93.12 171 ARG A CA 1
ATOM 1299 C C . ARG A 1 171 ? -6.967 -10.214 25.719 1.00 93.12 171 ARG A C 1
ATOM 1301 O O . ARG A 1 171 ? -7.077 -10.950 24.738 1.00 93.12 171 ARG A O 1
ATOM 1308 N N . ASP A 1 172 ? -7.273 -10.610 26.952 1.00 95.06 172 ASP A N 1
ATOM 1309 C CA . ASP A 1 172 ? -7.699 -11.982 27.247 1.00 95.06 172 ASP A CA 1
ATOM 1310 C C . ASP A 1 172 ? -9.115 -12.282 26.715 1.00 95.06 172 ASP A C 1
ATOM 1312 O O . ASP A 1 172 ? -9.285 -13.308 26.050 1.00 95.06 172 ASP A O 1
ATOM 1316 N N . PRO A 1 173 ? -10.128 -11.406 26.904 1.00 95.88 173 PRO A N 1
ATOM 1317 C CA . PRO A 1 173 ? -11.449 -11.601 26.298 1.00 95.88 173 PRO A CA 1
ATOM 1318 C C . PRO A 1 173 ? -11.474 -11.605 24.766 1.00 95.88 173 PRO A C 1
ATOM 1320 O O . PRO A 1 173 ? -12.355 -12.232 24.183 1.00 95.88 173 PRO A O 1
ATOM 1323 N N . LEU A 1 174 ? -10.533 -10.932 24.100 1.00 94.69 174 LEU A N 1
ATOM 1324 C CA . LEU A 1 174 ? -10.432 -10.890 22.641 1.00 94.69 174 LEU A CA 1
ATOM 1325 C C . LEU A 1 174 ? -9.927 -12.220 22.066 1.00 94.69 174 LEU A C 1
ATOM 1327 O O . LEU A 1 174 ? -10.361 -12.630 20.988 1.00 94.69 174 LEU A O 1
ATOM 1331 N N . LYS A 1 175 ? -9.049 -12.929 22.783 1.00 94.12 175 LYS A N 1
ATOM 1332 C CA . LYS A 1 175 ? -8.391 -14.147 22.289 1.00 94.12 175 LYS A CA 1
ATOM 1333 C C . LYS A 1 175 ? -9.357 -15.221 21.754 1.00 94.12 175 LYS A C 1
ATOM 1335 O O . LYS A 1 175 ? -9.144 -15.661 20.626 1.00 94.12 175 LYS A O 1
ATOM 1340 N N . PRO A 1 176 ? -10.453 -15.598 22.443 1.00 94.19 176 PRO A N 1
ATOM 1341 C CA . PRO A 1 176 ? -11.424 -16.552 21.901 1.00 94.19 176 PRO A CA 1
ATOM 1342 C C . PRO A 1 176 ? -12.067 -16.113 20.577 1.00 94.19 176 PRO A C 1
ATOM 1344 O O . PRO A 1 176 ? -12.456 -16.960 19.775 1.00 94.19 176 PRO A O 1
ATOM 1347 N N . HIS A 1 177 ? -12.193 -14.804 20.330 1.00 92.50 177 HIS A N 1
ATOM 1348 C CA . HIS A 1 177 ? -12.688 -14.286 19.054 1.00 92.50 177 HIS A CA 1
ATOM 1349 C C . HIS A 1 177 ? -11.625 -14.414 17.959 1.00 92.50 177 HIS A C 1
ATOM 1351 O O . HIS A 1 177 ? -11.953 -14.840 16.852 1.00 92.50 177 HIS A O 1
ATOM 1357 N N . LEU A 1 178 ? -10.359 -14.122 18.269 1.00 92.44 178 LEU A N 1
ATOM 1358 C CA . LEU A 1 178 ? -9.242 -14.313 17.337 1.00 92.44 178 LEU A CA 1
ATOM 1359 C C . LEU A 1 178 ? -9.085 -15.792 16.951 1.00 92.44 178 LEU A C 1
ATOM 1361 O O . LEU A 1 178 ? -9.042 -16.118 15.766 1.00 92.44 178 LEU A O 1
ATOM 1365 N N . ASP A 1 179 ? -9.103 -16.694 17.932 1.00 90.38 179 ASP A N 1
ATOM 1366 C CA . ASP A 1 179 ? -8.981 -18.141 17.712 1.00 90.38 179 ASP A CA 1
ATOM 1367 C C . ASP A 1 179 ? -10.148 -18.701 16.884 1.00 90.38 179 ASP A C 1
ATOM 1369 O O . ASP A 1 179 ? -9.991 -19.663 16.132 1.00 90.38 179 ASP A O 1
ATOM 1373 N N . LYS A 1 180 ? -11.334 -18.095 17.005 1.00 88.62 180 LYS A N 1
ATOM 1374 C CA . LYS A 1 180 ? -12.534 -18.521 16.283 1.00 88.62 180 LYS A CA 1
ATOM 1375 C C . LYS A 1 180 ? -12.615 -17.965 14.862 1.00 88.62 180 LYS A C 1
ATOM 1377 O O . LYS A 1 180 ? -13.051 -18.687 13.969 1.00 88.62 180 LYS A O 1
ATOM 1382 N N . PHE A 1 181 ? -12.274 -16.692 14.665 1.00 85.06 181 PHE A N 1
ATOM 1383 C CA . PHE A 1 181 ? -12.557 -15.974 13.417 1.00 85.06 181 PHE A CA 1
ATOM 1384 C C . PHE A 1 181 ? -11.313 -15.665 12.584 1.00 85.06 181 PHE A C 1
ATOM 1386 O O . PHE A 1 181 ? -11.405 -15.642 11.362 1.00 85.06 181 PHE A O 1
ATOM 1393 N N . VAL A 1 182 ? -10.158 -15.455 13.219 1.00 86.12 182 VAL A N 1
ATOM 1394 C CA . VAL A 1 182 ? -8.928 -15.023 12.538 1.00 86.12 182 VAL A CA 1
ATOM 1395 C C . VAL A 1 182 ? -8.068 -16.226 12.186 1.00 86.12 182 VAL A C 1
ATOM 1397 O O . VAL A 1 182 ? -7.813 -16.475 11.012 1.00 86.12 182 VAL A O 1
ATOM 1400 N N . VAL A 1 183 ? -7.669 -17.022 13.181 1.00 85.88 183 VAL A N 1
ATOM 1401 C CA . VAL A 1 183 ? -6.703 -18.119 12.989 1.00 85.88 183 VAL A CA 1
ATOM 1402 C C . VAL A 1 183 ? -7.153 -19.136 11.922 1.00 85.88 183 VAL A C 1
ATOM 1404 O O . VAL A 1 183 ? -6.360 -19.439 11.026 1.00 85.88 183 VAL A O 1
ATOM 1407 N N . PRO A 1 184 ? -8.406 -19.643 11.925 1.00 82.56 184 PRO A N 1
ATOM 1408 C CA . PRO A 1 184 ? -8.841 -20.624 10.932 1.00 82.56 184 PRO A CA 1
ATOM 1409 C C . PRO A 1 184 ? -8.962 -20.021 9.530 1.00 82.56 184 PRO A C 1
ATOM 1411 O O . PRO A 1 184 ? -8.617 -20.680 8.548 1.00 82.56 184 PRO A O 1
ATOM 1414 N N . ALA A 1 185 ? -9.433 -18.773 9.440 1.00 81.38 185 ALA A N 1
ATOM 1415 C CA . ALA A 1 185 ? -9.572 -18.063 8.176 1.00 81.38 185 ALA A CA 1
ATOM 1416 C C . ALA A 1 185 ? -8.200 -17.814 7.544 1.00 81.38 185 ALA A C 1
ATOM 1418 O O . ALA A 1 185 ? -8.011 -18.144 6.378 1.00 81.38 185 ALA A O 1
ATOM 1419 N N . LEU A 1 186 ? -7.216 -17.346 8.320 1.00 84.62 186 LEU A N 1
ATOM 1420 C CA . LEU A 1 186 ? -5.851 -17.145 7.833 1.00 84.62 186 LEU A CA 1
ATOM 1421 C C . LEU A 1 186 ? -5.237 -18.435 7.308 1.00 84.62 186 LEU A C 1
ATOM 1423 O O . LEU A 1 186 ? -4.785 -18.469 6.169 1.00 84.62 186 LEU A O 1
ATOM 1427 N N . ALA A 1 187 ? -5.284 -19.522 8.079 1.00 80.94 187 ALA A N 1
ATOM 1428 C CA . ALA A 1 187 ? -4.705 -20.792 7.645 1.00 80.94 187 ALA A CA 1
ATOM 1429 C C . ALA A 1 187 ? -5.305 -21.292 6.314 1.00 80.94 187 ALA A C 1
ATOM 1431 O O . ALA A 1 187 ? -4.587 -21.815 5.458 1.00 80.94 187 ALA A O 1
ATOM 1432 N N . GLN A 1 188 ? -6.618 -21.125 6.121 1.00 79.75 188 GLN A N 1
ATOM 1433 C CA . GLN A 1 188 ? -7.300 -21.545 4.895 1.00 79.75 188 GLN A CA 1
ATOM 1434 C C . GLN A 1 188 ? -7.017 -20.609 3.718 1.00 79.75 188 GLN A C 1
ATOM 1436 O O . GLN A 1 188 ? -6.669 -21.077 2.634 1.00 79.75 188 GLN A O 1
ATOM 1441 N N . VAL A 1 189 ? -7.149 -19.300 3.927 1.00 82.44 189 VAL A N 1
ATOM 1442 C CA . VAL A 1 189 ? -7.006 -18.284 2.879 1.00 82.44 189 VAL A CA 1
ATOM 1443 C C . VAL A 1 189 ? -5.566 -18.227 2.387 1.00 82.44 189 VAL A C 1
ATOM 1445 O O . VAL A 1 189 ? -5.325 -18.286 1.185 1.00 82.44 189 VAL A O 1
ATOM 1448 N N . THR A 1 190 ? -4.599 -18.199 3.301 1.00 82.94 190 THR A N 1
ATOM 1449 C CA . THR A 1 190 ? -3.173 -18.177 2.968 1.00 82.94 190 THR A CA 1
ATOM 1450 C C . THR A 1 190 ? -2.799 -19.384 2.103 1.00 82.94 190 THR A C 1
ATOM 1452 O O . THR A 1 190 ? -2.175 -19.229 1.055 1.00 82.94 190 THR A O 1
ATOM 1455 N N . LYS A 1 191 ? -3.285 -20.588 2.433 1.00 81.06 191 LYS A N 1
ATOM 1456 C CA . LYS A 1 191 ? -3.050 -21.792 1.616 1.00 81.06 191 LYS A CA 1
ATOM 1457 C C . LYS A 1 191 ? -3.615 -21.684 0.193 1.00 81.06 191 LYS A C 1
ATOM 1459 O O . LYS A 1 191 ? -3.034 -22.237 -0.737 1.00 81.06 191 LYS A O 1
ATOM 1464 N N . VAL A 1 192 ? -4.757 -21.022 0.035 1.00 86.44 192 VAL A N 1
ATOM 1465 C CA . VAL A 1 192 ? -5.457 -20.878 -1.248 1.00 86.44 192 VAL A CA 1
ATOM 1466 C C . VAL A 1 192 ? -4.831 -19.796 -2.125 1.00 86.44 192 VAL A C 1
ATOM 1468 O O . VAL A 1 192 ? -4.779 -19.954 -3.341 1.00 86.44 192 VAL A O 1
ATOM 1471 N N . ILE A 1 193 ? -4.378 -18.698 -1.522 1.00 87.69 193 ILE A N 1
ATOM 1472 C CA . ILE A 1 193 ? -3.964 -17.495 -2.250 1.00 87.69 193 ILE A CA 1
ATOM 1473 C C . ILE A 1 193 ? -2.482 -17.515 -2.593 1.00 87.69 193 ILE A C 1
ATOM 1475 O O . ILE A 1 193 ? -2.117 -17.116 -3.697 1.00 87.69 193 ILE A O 1
ATOM 1479 N N . LEU A 1 194 ? -1.625 -17.975 -1.676 1.00 86.31 194 LEU A N 1
ATOM 1480 C CA . LEU A 1 194 ? -0.181 -17.813 -1.836 1.00 86.31 194 LEU A CA 1
ATOM 1481 C C . LEU A 1 194 ? 0.359 -18.474 -3.098 1.00 86.31 194 LEU A C 1
ATOM 1483 O O . LEU A 1 194 ? 1.081 -17.824 -3.839 1.00 86.31 194 LEU A O 1
ATOM 1487 N N . GLY A 1 195 ? -0.008 -19.730 -3.365 1.00 88.19 195 GLY A N 1
ATOM 1488 C CA . GLY A 1 195 ? 0.493 -20.459 -4.536 1.00 88.19 195 GLY A CA 1
ATOM 1489 C C . GLY A 1 195 ? 0.138 -19.773 -5.863 1.00 88.19 195 GLY A C 1
ATOM 1490 O O . GLY A 1 195 ? 1.037 -19.478 -6.648 1.00 88.19 195 GLY A O 1
ATOM 1491 N N . PRO A 1 196 ? -1.148 -19.473 -6.117 1.00 92.06 196 PRO A N 1
ATOM 1492 C CA . PRO A 1 196 ? -1.587 -18.724 -7.296 1.00 92.06 196 PRO A CA 1
ATOM 1493 C C . PRO A 1 196 ? -0.956 -17.334 -7.431 1.00 92.06 196 PRO A C 1
ATOM 1495 O O . PRO A 1 196 ? -0.578 -16.941 -8.535 1.00 92.06 196 PRO A O 1
ATOM 1498 N N . VAL A 1 197 ? -0.822 -16.591 -6.325 1.00 91.06 197 VAL A N 1
ATOM 1499 C CA . VAL A 1 197 ? -0.213 -15.251 -6.323 1.00 91.06 197 VAL A CA 1
ATOM 1500 C C . VAL A 1 197 ? 1.281 -15.337 -6.628 1.00 91.06 197 VAL A C 1
ATOM 1502 O O . VAL A 1 197 ? 1.733 -14.690 -7.569 1.00 91.06 197 VAL A O 1
ATOM 1505 N N . ASP A 1 198 ? 2.028 -16.177 -5.916 1.00 88.94 198 ASP A N 1
ATOM 1506 C CA . ASP A 1 198 ? 3.454 -16.415 -6.156 1.00 88.94 198 ASP A CA 1
ATOM 1507 C C . ASP A 1 198 ? 3.712 -16.889 -7.592 1.00 88.94 198 ASP A C 1
ATOM 1509 O O . ASP A 1 198 ? 4.445 -16.251 -8.347 1.00 88.94 198 ASP A O 1
ATOM 1513 N N . GLY A 1 199 ? 3.006 -17.934 -8.032 1.00 90.50 199 GLY A N 1
ATOM 1514 C CA . GLY A 1 199 ? 3.124 -18.462 -9.388 1.00 90.50 199 GLY A CA 1
ATOM 1515 C C . GLY A 1 199 ? 2.755 -17.440 -10.466 1.00 90.50 199 GLY A C 1
ATOM 1516 O O . GLY A 1 199 ? 3.408 -17.381 -11.510 1.00 90.50 199 GLY A O 1
ATOM 1517 N N . GLY A 1 200 ? 1.743 -16.606 -10.216 1.00 92.31 200 GLY A N 1
ATOM 1518 C CA . GLY A 1 200 ? 1.353 -15.516 -11.104 1.00 92.31 200 GLY A CA 1
ATOM 1519 C C . GLY A 1 200 ? 2.440 -14.448 -11.233 1.00 92.31 200 GLY A C 1
ATOM 1520 O O . GLY A 1 200 ? 2.789 -14.064 -12.349 1.00 92.31 200 GLY A O 1
ATOM 1521 N N . PHE A 1 201 ? 3.006 -13.986 -10.114 1.00 92.50 201 PHE A N 1
ATOM 1522 C CA . PHE A 1 201 ? 4.058 -12.963 -10.110 1.00 92.50 201 PHE A CA 1
ATOM 1523 C C . PHE A 1 201 ? 5.406 -13.481 -10.621 1.00 92.50 201 PHE A C 1
ATOM 1525 O O . PHE A 1 201 ? 6.076 -12.774 -11.375 1.00 92.50 201 PHE A O 1
ATOM 1532 N N . ALA A 1 202 ? 5.771 -14.728 -10.323 1.00 92.06 202 ALA A N 1
ATOM 1533 C CA . ALA A 1 202 ? 6.955 -15.371 -10.889 1.00 92.06 202 ALA A CA 1
ATOM 1534 C C . ALA A 1 202 ? 6.849 -15.488 -12.415 1.00 92.06 202 ALA A C 1
ATOM 1536 O O . ALA A 1 202 ? 7.774 -15.126 -13.147 1.00 92.06 202 ALA A O 1
ATOM 1537 N N . GLN A 1 203 ? 5.690 -15.928 -12.914 1.00 92.19 203 GLN A N 1
ATOM 1538 C CA . GLN A 1 203 ? 5.437 -15.993 -14.350 1.00 92.19 203 GLN A CA 1
ATOM 1539 C C . GLN A 1 203 ? 5.425 -14.593 -14.986 1.00 92.19 203 GLN A C 1
ATOM 1541 O O . GLN A 1 203 ? 5.935 -14.424 -16.092 1.00 92.19 203 GLN A O 1
ATOM 1546 N N . PHE A 1 204 ? 4.908 -13.580 -14.287 1.00 92.50 204 PHE A N 1
ATOM 1547 C CA . PHE A 1 204 ? 4.941 -12.190 -14.742 1.00 92.50 204 PHE A CA 1
ATOM 1548 C C . PHE A 1 204 ? 6.376 -11.678 -14.935 1.00 92.50 204 PHE A C 1
ATOM 1550 O O . PHE A 1 204 ? 6.689 -11.140 -15.999 1.00 92.50 204 PHE A O 1
ATOM 1557 N N . LEU A 1 205 ? 7.257 -11.880 -13.950 1.00 93.12 205 LEU A N 1
ATOM 1558 C CA . LEU A 1 205 ? 8.667 -11.485 -14.041 1.00 93.12 205 LEU A CA 1
ATOM 1559 C C . LEU A 1 205 ? 9.368 -12.197 -15.201 1.00 93.12 205 LEU A C 1
ATOM 1561 O O . LEU A 1 205 ? 10.040 -11.554 -16.008 1.00 93.12 205 LEU A O 1
ATOM 1565 N N . LYS A 1 206 ? 9.131 -13.503 -15.350 1.00 92.19 206 LYS A N 1
ATOM 1566 C CA . LYS A 1 206 ? 9.662 -14.300 -16.461 1.00 92.19 206 LYS A CA 1
ATOM 1567 C C . LYS A 1 206 ? 9.226 -13.764 -17.829 1.00 92.19 206 LYS A C 1
ATOM 1569 O O . LYS A 1 206 ? 10.042 -13.681 -18.747 1.00 92.19 206 LYS A O 1
ATOM 1574 N N . GLU A 1 207 ? 7.952 -13.407 -17.988 1.00 89.31 207 GLU A N 1
ATOM 1575 C CA . GLU A 1 207 ? 7.431 -12.858 -19.247 1.00 89.31 207 GLU A CA 1
ATOM 1576 C C . GLU A 1 207 ? 7.950 -11.447 -19.523 1.00 89.31 207 GLU A C 1
ATOM 1578 O O . GLU A 1 207 ? 8.222 -11.108 -20.679 1.00 89.31 207 GLU A O 1
ATOM 1583 N N . TRP A 1 208 ? 8.138 -10.635 -18.481 1.00 90.31 208 TRP A N 1
ATOM 1584 C CA . TRP A 1 208 ? 8.779 -9.334 -18.620 1.00 90.31 208 TRP A CA 1
ATOM 1585 C C . TRP A 1 208 ? 10.236 -9.482 -19.084 1.00 90.31 208 TRP A C 1
ATOM 1587 O O . TRP A 1 208 ? 10.599 -8.857 -20.080 1.00 90.31 208 TRP A O 1
ATOM 1597 N N . ASN A 1 209 ? 11.021 -10.371 -18.460 1.00 90.81 209 ASN A N 1
ATOM 1598 C CA . ASN A 1 209 ? 12.421 -10.645 -18.822 1.00 90.81 209 ASN A CA 1
ATOM 1599 C C . ASN A 1 209 ? 12.560 -11.165 -20.260 1.00 90.81 209 ASN A C 1
ATOM 1601 O O . ASN A 1 209 ? 13.318 -10.625 -21.063 1.00 90.81 209 ASN A O 1
ATOM 1605 N N . ALA A 1 210 ? 11.757 -12.164 -20.639 1.00 89.06 210 ALA A N 1
ATOM 1606 C CA . ALA A 1 210 ? 11.768 -12.690 -22.005 1.00 89.06 210 ALA A CA 1
ATOM 1607 C C . ALA A 1 210 ? 11.471 -11.593 -23.043 1.00 89.06 210 ALA A C 1
ATOM 1609 O O . ALA A 1 210 ? 12.025 -11.581 -24.145 1.00 89.06 210 ALA A O 1
ATOM 1610 N N . ARG A 1 211 ? 10.603 -10.638 -22.693 1.00 86.62 211 ARG A N 1
ATOM 1611 C CA . ARG A 1 211 ? 10.245 -9.537 -23.582 1.00 86.62 211 ARG A CA 1
ATOM 1612 C C . ARG A 1 211 ? 11.323 -8.460 -23.655 1.00 86.62 211 ARG A C 1
ATOM 1614 O O . ARG A 1 211 ? 11.533 -7.898 -24.733 1.00 86.62 211 ARG A O 1
ATOM 1621 N N . THR A 1 212 ? 11.998 -8.150 -22.554 1.00 88.94 212 THR A N 1
ATOM 1622 C CA . THR A 1 212 ? 13.111 -7.195 -22.566 1.00 88.94 212 THR A CA 1
ATOM 1623 C C . THR A 1 212 ? 14.326 -7.755 -23.300 1.00 88.94 212 THR A C 1
ATOM 1625 O O . THR A 1 212 ? 14.951 -7.002 -24.046 1.00 88.94 212 THR A O 1
ATOM 1628 N N . ASP A 1 213 ? 14.571 -9.065 -23.261 1.00 90.31 213 ASP A N 1
ATOM 1629 C CA . ASP A 1 213 ? 15.575 -9.725 -24.110 1.00 90.31 213 ASP A CA 1
ATOM 1630 C C . ASP A 1 213 ? 15.308 -9.515 -25.608 1.00 90.31 213 ASP A C 1
ATOM 1632 O O . ASP A 1 213 ? 16.213 -9.213 -26.392 1.00 90.31 213 ASP A O 1
ATOM 1636 N N . GLU A 1 214 ? 14.050 -9.648 -26.042 1.00 87.94 214 GLU A N 1
ATOM 1637 C CA . GLU A 1 214 ? 13.658 -9.364 -27.428 1.00 87.94 214 GLU A CA 1
ATOM 1638 C C . GLU A 1 214 ? 13.855 -7.889 -27.796 1.00 87.94 214 GLU A C 1
ATOM 1640 O O . GLU A 1 214 ? 14.224 -7.568 -28.933 1.00 87.94 214 GLU A O 1
ATOM 1645 N N . VAL A 1 215 ? 13.605 -6.984 -26.846 1.00 87.44 215 VAL A N 1
ATOM 1646 C CA . VAL A 1 215 ? 13.863 -5.551 -27.013 1.00 87.44 215 VAL A CA 1
ATOM 1647 C C . VAL A 1 215 ? 15.355 -5.306 -27.200 1.00 87.44 215 VAL A C 1
ATOM 1649 O O . VAL A 1 215 ? 15.722 -4.658 -28.181 1.00 87.44 215 VAL A O 1
ATOM 1652 N N . VAL A 1 216 ? 16.205 -5.858 -26.332 1.00 90.94 216 VAL A N 1
ATOM 1653 C CA . VAL A 1 216 ? 17.667 -5.727 -26.413 1.00 90.94 216 VAL A CA 1
ATOM 1654 C C . VAL A 1 216 ? 18.172 -6.230 -27.763 1.00 90.94 216 VAL A C 1
ATOM 1656 O O . VAL A 1 216 ? 18.830 -5.469 -28.473 1.00 90.94 216 VAL A O 1
ATOM 1659 N N . LYS A 1 217 ? 17.776 -7.438 -28.189 1.00 91.19 217 LYS A N 1
ATOM 1660 C CA . LYS A 1 217 ? 18.133 -7.993 -29.511 1.00 91.19 217 LYS A CA 1
ATOM 1661 C C . LYS A 1 217 ? 17.741 -7.051 -30.648 1.00 91.19 217 LYS A C 1
ATOM 1663 O O . LYS A 1 217 ? 18.536 -6.741 -31.528 1.00 91.19 217 LYS A O 1
ATOM 1668 N N . ARG A 1 218 ? 16.524 -6.503 -30.605 1.00 88.25 218 ARG A N 1
ATOM 1669 C CA . ARG A 1 218 ? 16.050 -5.560 -31.627 1.00 88.25 218 ARG A CA 1
ATOM 1670 C C . ARG A 1 218 ? 16.839 -4.249 -31.638 1.00 88.25 218 ARG A C 1
ATOM 1672 O O . ARG A 1 218 ? 17.000 -3.664 -32.711 1.00 88.25 218 ARG A O 1
ATOM 1679 N N . VAL A 1 219 ? 17.271 -3.753 -30.478 1.00 90.94 219 VAL A N 1
ATOM 1680 C CA . VAL A 1 219 ? 18.129 -2.562 -30.383 1.00 90.94 219 VAL A CA 1
ATOM 1681 C C . VAL A 1 219 ? 19.533 -2.864 -30.902 1.00 90.94 219 VAL A C 1
ATOM 1683 O O . VAL A 1 219 ? 20.076 -2.044 -31.637 1.00 90.94 219 VAL A O 1
ATOM 1686 N N . GLN A 1 220 ? 20.090 -4.037 -30.602 1.00 90.38 220 GLN A N 1
ATOM 1687 C CA . GLN A 1 220 ? 21.373 -4.483 -31.154 1.00 90.38 220 GLN A CA 1
ATOM 1688 C C . GLN A 1 220 ? 21.324 -4.559 -32.690 1.00 90.38 220 GLN A C 1
ATOM 1690 O O . GLN A 1 220 ? 22.233 -4.070 -33.355 1.00 90.38 220 GLN A O 1
ATOM 1695 N N . ASP A 1 221 ? 20.221 -5.058 -33.257 1.00 92.06 221 ASP A N 1
ATOM 1696 C CA . ASP A 1 221 ? 20.050 -5.184 -34.709 1.00 92.06 221 ASP A CA 1
ATOM 1697 C C . ASP A 1 221 ? 19.768 -3.850 -35.423 1.00 92.06 221 ASP A C 1
ATOM 1699 O O . ASP A 1 221 ? 20.187 -3.639 -36.561 1.00 92.06 221 ASP A O 1
ATOM 1703 N N . LYS A 1 222 ? 18.969 -2.964 -34.807 1.00 92.00 222 LYS A N 1
ATOM 1704 C CA . LYS A 1 222 ? 18.379 -1.782 -35.479 1.00 92.00 222 LYS A CA 1
ATOM 1705 C C . LYS A 1 222 ? 18.764 -0.440 -34.853 1.00 92.00 222 LYS A C 1
ATOM 1707 O O . LYS A 1 222 ? 18.204 0.587 -35.243 1.00 92.00 222 LYS A O 1
ATOM 1712 N N . GLY A 1 223 ? 19.661 -0.430 -33.873 1.00 90.44 223 GLY A N 1
ATOM 1713 C CA . GLY A 1 223 ? 20.102 0.766 -33.159 1.00 90.44 223 GLY A CA 1
ATOM 1714 C C . GLY A 1 223 ? 18.948 1.568 -32.544 1.00 90.44 223 GLY A C 1
ATOM 1715 O O . GLY A 1 223 ? 17.973 1.015 -32.026 1.00 90.44 223 GLY A O 1
ATOM 1716 N N . GLU A 1 224 ? 19.021 2.898 -32.641 1.00 87.12 224 GLU A N 1
ATOM 1717 C CA . GLU A 1 224 ? 18.010 3.813 -32.087 1.00 87.12 224 GLU A CA 1
ATOM 1718 C C . GLU A 1 224 ? 16.597 3.612 -32.655 1.00 87.12 224 GLU A C 1
ATOM 1720 O O . GLU A 1 224 ? 15.606 3.857 -31.963 1.00 87.12 224 GLU A O 1
ATOM 1725 N N . ASP A 1 225 ? 16.470 3.139 -33.896 1.00 85.81 225 ASP A N 1
ATOM 1726 C CA . ASP A 1 225 ? 15.164 2.818 -34.476 1.00 85.81 225 ASP A CA 1
ATOM 1727 C C . ASP A 1 225 ? 14.578 1.524 -33.888 1.00 85.81 225 ASP A C 1
ATOM 1729 O O . ASP A 1 225 ? 13.357 1.324 -33.888 1.00 85.81 225 ASP A O 1
ATOM 1733 N N . GLY A 1 226 ? 15.432 0.625 -33.391 1.00 83.81 226 GLY A N 1
ATOM 1734 C CA . GLY A 1 226 ? 15.031 -0.492 -32.540 1.00 83.81 226 GLY A CA 1
ATOM 1735 C C . GLY A 1 226 ? 14.457 0.014 -31.219 1.00 83.81 226 GLY A C 1
ATOM 1736 O O . GLY A 1 226 ? 13.336 -0.356 -30.864 1.00 83.81 226 GLY A O 1
ATOM 1737 N N . LEU A 1 227 ? 15.167 0.941 -30.566 1.00 83.81 227 LEU A N 1
ATOM 1738 C CA . LEU A 1 227 ? 14.769 1.542 -29.290 1.00 83.81 227 LEU A CA 1
ATOM 1739 C C . LEU A 1 227 ? 13.449 2.322 -29.398 1.00 83.81 227 LEU A C 1
ATOM 1741 O O . LEU A 1 227 ? 12.527 2.093 -28.619 1.00 83.81 227 LEU A O 1
ATOM 1745 N N . LYS A 1 228 ? 13.295 3.189 -30.409 1.00 81.75 228 LYS A N 1
ATOM 1746 C CA . LYS A 1 228 ? 12.039 3.928 -30.640 1.00 81.75 228 LYS A CA 1
ATOM 1747 C C . LYS A 1 228 ? 10.844 2.995 -30.778 1.00 81.75 228 LYS A C 1
ATOM 1749 O O . LYS A 1 228 ? 9.789 3.282 -30.220 1.00 81.75 228 LYS A O 1
ATOM 1754 N N . ARG A 1 229 ? 10.983 1.886 -31.512 1.00 74.31 229 ARG A N 1
ATOM 1755 C CA . ARG A 1 229 ? 9.900 0.902 -31.684 1.00 74.31 229 ARG A CA 1
ATOM 1756 C C . ARG A 1 229 ? 9.637 0.098 -30.413 1.00 74.31 229 ARG A C 1
ATOM 1758 O O . ARG A 1 229 ? 8.477 -0.191 -30.133 1.00 74.31 229 ARG A O 1
ATOM 1765 N N . ALA A 1 230 ? 10.682 -0.213 -29.648 1.00 70.75 230 ALA A N 1
ATOM 1766 C CA . ALA A 1 230 ? 10.558 -0.865 -28.352 1.00 70.75 230 ALA A CA 1
ATOM 1767 C C . ALA A 1 230 ? 9.722 -0.028 -27.364 1.00 70.75 230 ALA A C 1
ATOM 1769 O O . ALA A 1 230 ? 8.772 -0.548 -26.773 1.00 70.75 230 ALA A O 1
ATOM 1770 N N . CYS A 1 231 ? 10.021 1.273 -27.270 1.00 68.50 231 CYS A N 1
ATOM 1771 C CA . CYS A 1 231 ? 9.371 2.212 -26.352 1.00 68.50 231 CYS A CA 1
ATOM 1772 C C . CYS A 1 231 ? 7.978 2.675 -26.818 1.00 68.50 231 CYS A C 1
ATOM 1774 O O . CYS A 1 231 ? 7.087 2.847 -25.994 1.00 68.50 231 CYS A O 1
ATOM 1776 N N . SER A 1 232 ? 7.754 2.859 -28.127 1.00 63.50 232 SER A N 1
ATOM 1777 C CA . SER A 1 232 ? 6.496 3.440 -28.644 1.00 63.50 232 SER A CA 1
ATOM 1778 C C . SER A 1 232 ? 5.357 2.445 -28.885 1.00 63.50 232 SER A C 1
ATOM 1780 O O . SER A 1 232 ? 4.213 2.880 -28.989 1.00 63.50 232 SER A O 1
ATOM 1782 N N . TYR A 1 233 ? 5.628 1.136 -29.001 1.00 54.56 233 TYR A N 1
ATOM 1783 C CA . TYR A 1 233 ? 4.606 0.196 -29.491 1.00 54.56 233 TYR A CA 1
ATOM 1784 C C . TYR A 1 233 ? 4.568 -1.177 -28.799 1.00 54.56 233 TYR A C 1
ATOM 1786 O O . TYR A 1 233 ? 3.513 -1.803 -28.776 1.00 54.56 233 TYR A O 1
ATOM 1794 N N . THR A 1 234 ? 5.666 -1.676 -28.213 1.00 53.94 234 THR A N 1
ATOM 1795 C CA . THR A 1 234 ? 5.741 -3.096 -27.796 1.00 53.94 234 THR A CA 1
ATOM 1796 C C . THR A 1 234 ? 5.774 -3.386 -26.299 1.00 53.94 234 THR A C 1
ATOM 1798 O O . THR A 1 234 ? 5.394 -4.496 -25.938 1.00 53.94 234 THR A O 1
ATOM 1801 N N . GLY A 1 235 ? 6.208 -2.452 -25.445 1.00 56.06 235 GLY A N 1
ATOM 1802 C CA . GLY A 1 235 ? 6.278 -2.673 -23.991 1.00 56.06 235 GLY A CA 1
ATOM 1803 C C . GLY A 1 235 ? 4.939 -2.441 -23.290 1.00 56.06 235 GLY A C 1
ATOM 1804 O O . GLY A 1 235 ? 4.339 -3.363 -22.748 1.00 56.06 235 GLY A O 1
ATOM 1805 N N . ALA A 1 236 ? 4.413 -1.216 -23.386 1.00 54.94 236 ALA A N 1
ATOM 1806 C CA . ALA A 1 236 ? 3.138 -0.866 -22.768 1.00 54.94 236 ALA A CA 1
ATOM 1807 C C . ALA A 1 236 ? 1.957 -1.559 -23.464 1.00 54.94 236 ALA A C 1
ATOM 1809 O O . ALA A 1 236 ? 1.203 -2.256 -22.810 1.00 54.94 236 ALA A O 1
ATOM 1810 N N . HIS A 1 237 ? 1.812 -1.461 -24.789 1.00 59.78 237 HIS A N 1
ATOM 1811 C CA . HIS A 1 237 ? 0.600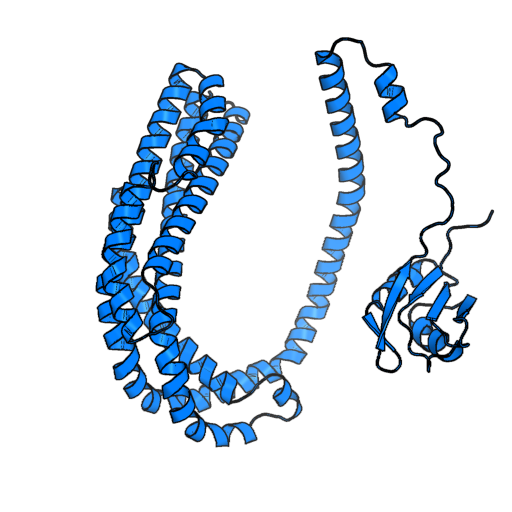 -1.924 -25.484 1.00 59.78 237 HIS A CA 1
ATOM 1812 C C . HIS A 1 237 ? 0.347 -3.448 -25.391 1.00 59.78 237 HIS A C 1
ATOM 1814 O O . HIS A 1 237 ? -0.808 -3.857 -25.313 1.00 59.78 237 HIS A O 1
ATOM 1820 N N . HIS A 1 238 ? 1.392 -4.288 -25.344 1.00 62.41 238 HIS A N 1
ATOM 1821 C CA . HIS A 1 238 ? 1.244 -5.751 -25.212 1.00 62.41 238 HIS A CA 1
ATOM 1822 C C . HIS A 1 238 ? 0.948 -6.229 -23.785 1.00 62.41 238 HIS A C 1
ATOM 1824 O O . HIS A 1 238 ? 0.294 -7.256 -23.631 1.00 62.41 238 HIS A O 1
ATOM 1830 N N . PHE A 1 239 ? 1.408 -5.503 -22.762 1.00 64.62 239 PHE A N 1
ATOM 1831 C CA . PHE A 1 239 ? 1.018 -5.750 -21.368 1.00 64.62 239 PHE A CA 1
ATOM 1832 C C . PHE A 1 239 ? -0.315 -5.065 -21.018 1.00 64.62 239 PHE A C 1
ATOM 1834 O O . PHE A 1 239 ? -1.030 -5.502 -20.125 1.00 64.62 239 PHE A O 1
ATOM 1841 N N . TYR A 1 240 ? -0.681 -4.003 -21.742 1.00 58.22 240 TYR A N 1
ATOM 1842 C CA . TYR A 1 240 ? -1.890 -3.212 -21.504 1.00 58.22 240 TYR A CA 1
ATOM 1843 C C . TYR A 1 240 ? -3.151 -3.863 -22.091 1.00 58.22 240 TYR A C 1
ATOM 1845 O O . TYR A 1 240 ? -4.224 -3.762 -21.498 1.00 58.22 240 TYR A O 1
ATOM 1853 N N . TRP A 1 241 ? -3.039 -4.571 -23.223 1.00 54.50 241 TRP A N 1
ATOM 1854 C CA . TRP A 1 241 ? -4.178 -5.221 -23.882 1.00 54.50 241 TRP A CA 1
ATOM 1855 C C . TRP A 1 241 ? -4.369 -6.680 -23.458 1.00 54.50 241 TRP A C 1
ATOM 1857 O O . TRP A 1 241 ? -4.306 -7.596 -24.275 1.00 54.50 241 TRP A O 1
ATOM 1867 N N . SER A 1 242 ? -4.794 -6.855 -22.204 1.00 59.12 242 SER A N 1
ATOM 1868 C CA . SER A 1 242 ? -5.630 -7.980 -21.742 1.00 59.12 242 SER A CA 1
ATOM 1869 C C . SER A 1 242 ? -5.005 -9.384 -21.761 1.00 59.12 242 SER A C 1
ATOM 1871 O O . SER A 1 242 ? -3.896 -9.588 -22.242 1.00 59.12 242 SER A O 1
ATOM 1873 N N . TYR A 1 243 ? -5.763 -10.354 -21.233 1.00 57.78 243 TYR A N 1
ATOM 1874 C CA . TYR A 1 243 ? -5.575 -11.820 -21.219 1.00 57.78 243 TYR A CA 1
ATOM 1875 C C . TYR A 1 243 ? -4.969 -12.450 -22.492 1.00 57.78 243 TYR A C 1
ATOM 1877 O O . TYR A 1 243 ? -4.608 -13.616 -22.502 1.00 57.78 243 TYR A O 1
ATOM 1885 N N . TRP A 1 244 ? -4.864 -11.707 -23.590 1.00 63.84 244 TRP A N 1
ATOM 1886 C CA . TRP A 1 244 ? -4.336 -12.146 -24.877 1.00 63.84 244 TRP A CA 1
ATOM 1887 C C . TRP A 1 244 ? -2.863 -11.748 -25.112 1.00 63.84 244 TRP A C 1
ATOM 1889 O O . TRP A 1 244 ? -2.329 -12.029 -26.184 1.00 63.84 244 TRP A O 1
ATOM 1899 N N . GLY A 1 245 ? -2.211 -11.095 -24.141 1.00 77.56 245 GLY A N 1
ATOM 1900 C CA . GLY A 1 245 ? -0.808 -10.660 -24.193 1.00 77.56 245 GLY A CA 1
ATOM 1901 C C . GLY A 1 245 ? 0.117 -11.339 -23.173 1.00 77.56 245 GLY A C 1
ATOM 1902 O O . GLY A 1 245 ? -0.153 -12.442 -22.706 1.00 77.56 245 GLY A O 1
ATOM 1903 N N . GLY A 1 246 ? 1.194 -10.639 -22.795 1.00 79.25 246 GLY A N 1
ATOM 1904 C CA . GLY A 1 246 ? 2.210 -11.080 -21.815 1.00 79.25 246 GLY A CA 1
ATOM 1905 C C . GLY A 1 246 ? 1.747 -11.055 -20.353 1.00 79.25 246 GLY A C 1
ATOM 1906 O O . GLY A 1 246 ? 2.537 -10.855 -19.443 1.00 79.25 246 GLY A O 1
ATOM 1907 N N . LEU A 1 247 ? 0.438 -11.128 -20.130 1.00 86.69 247 LEU A N 1
ATOM 1908 C CA . LEU A 1 247 ? -0.151 -11.352 -18.811 1.00 86.69 247 LEU A CA 1
ATOM 1909 C C . LEU A 1 247 ? -1.093 -12.552 -18.820 1.00 86.69 247 LEU A C 1
ATOM 1911 O O . LEU A 1 247 ? -1.727 -12.825 -17.806 1.00 86.69 247 LEU A O 1
ATOM 1915 N N . ARG A 1 248 ? -1.190 -13.286 -19.934 1.00 88.00 248 ARG A N 1
ATOM 1916 C CA . ARG A 1 248 ? -2.092 -14.429 -20.055 1.00 88.00 248 ARG A CA 1
ATOM 1917 C C . ARG A 1 248 ? -1.778 -15.527 -19.047 1.00 88.00 248 ARG A C 1
ATOM 1919 O O . ARG A 1 248 ? -2.657 -15.878 -18.266 1.00 88.00 248 ARG A O 1
ATOM 1926 N N . GLU A 1 249 ? -0.555 -16.053 -19.050 1.00 90.56 249 GLU A N 1
ATOM 1927 C CA . GLU A 1 249 ? -0.194 -17.130 -18.122 1.00 90.56 249 GLU A CA 1
ATOM 1928 C C . GLU A 1 249 ? -0.167 -16.662 -16.661 1.00 90.56 249 GLU A C 1
ATOM 1930 O O . GLU A 1 249 ? -0.705 -17.390 -15.825 1.00 90.56 249 GLU A O 1
ATOM 1935 N N . PRO A 1 250 ? 0.316 -15.444 -16.323 1.00 91.81 250 PRO A N 1
ATOM 1936 C CA . PRO A 1 250 ? 0.125 -14.881 -14.990 1.00 91.81 250 PRO A CA 1
ATOM 1937 C C . PRO A 1 250 ? -1.349 -14.862 -14.571 1.00 91.81 250 PRO A C 1
ATOM 1939 O O . PRO A 1 250 ? -1.682 -15.263 -13.460 1.00 91.81 250 PRO A O 1
ATOM 1942 N N . CYS A 1 251 ? -2.255 -14.462 -15.471 1.00 89.56 251 CYS A N 1
ATOM 1943 C CA . CYS A 1 251 ? -3.691 -14.445 -15.188 1.00 89.56 251 CYS A CA 1
ATOM 1944 C C . CYS A 1 251 ? -4.267 -15.847 -14.992 1.00 89.56 251 CYS A C 1
ATOM 1946 O O . CYS A 1 251 ? -5.060 -16.027 -14.076 1.00 89.56 251 CYS A O 1
ATOM 1948 N N . HIS A 1 252 ? -3.891 -16.831 -15.816 1.00 91.50 252 HIS A N 1
ATOM 1949 C CA . HIS A 1 252 ? -4.347 -18.212 -15.631 1.00 91.50 252 HIS A CA 1
ATOM 1950 C C . HIS A 1 252 ? -3.942 -18.748 -14.256 1.00 91.50 252 HIS A C 1
ATOM 1952 O O . HIS A 1 252 ? -4.753 -19.384 -13.591 1.00 91.50 252 HIS A O 1
ATOM 1958 N N . LYS A 1 253 ? -2.708 -18.453 -13.819 1.00 92.31 253 LYS A N 1
ATOM 1959 C CA . LYS A 1 253 ? -2.221 -18.825 -12.488 1.00 92.31 253 LYS A CA 1
ATOM 1960 C C . LYS A 1 253 ? -3.037 -18.187 -11.382 1.00 92.31 253 LYS A C 1
ATOM 1962 O O . LYS A 1 253 ? -3.463 -18.884 -10.472 1.00 92.31 253 LYS A O 1
ATOM 1967 N N . LEU A 1 254 ? -3.321 -16.895 -11.497 1.00 92.88 254 LEU A N 1
ATOM 1968 C CA . LEU A 1 254 ? -4.167 -16.196 -10.535 1.00 92.88 254 LEU A CA 1
ATOM 1969 C C . LEU A 1 254 ? -5.615 -16.710 -10.539 1.00 92.88 254 LEU A C 1
ATOM 1971 O O . LEU A 1 254 ? -6.254 -16.715 -9.496 1.00 92.88 254 LEU A O 1
ATOM 1975 N N . ASP A 1 255 ? -6.157 -17.165 -11.669 1.00 93.38 255 ASP A N 1
ATOM 1976 C CA . ASP A 1 255 ? -7.537 -17.669 -11.722 1.00 93.38 255 ASP A CA 1
ATOM 1977 C C . ASP A 1 255 ? -7.712 -18.977 -10.918 1.00 93.38 255 ASP A C 1
ATOM 1979 O O . ASP A 1 255 ? -8.820 -19.266 -10.468 1.00 93.38 255 ASP A O 1
ATOM 1983 N N . GLU A 1 256 ? -6.623 -19.706 -10.617 1.00 93.75 256 GLU A N 1
ATOM 1984 C CA . GLU A 1 256 ? -6.633 -20.894 -9.743 1.00 93.75 256 GLU A CA 1
ATOM 1985 C C . GLU A 1 256 ? -7.167 -20.582 -8.323 1.00 93.75 256 GLU A C 1
ATOM 1987 O O . GLU A 1 256 ? -7.785 -21.446 -7.700 1.00 93.75 256 GLU A O 1
ATOM 1992 N N . MET A 1 257 ? -7.000 -19.349 -7.812 1.00 92.81 257 MET A N 1
ATOM 1993 C CA . MET A 1 257 ? -7.562 -18.948 -6.505 1.00 92.81 257 MET A CA 1
ATOM 1994 C C . MET A 1 257 ? -9.018 -18.466 -6.577 1.00 92.81 257 MET A C 1
ATOM 1996 O O . MET A 1 257 ? -9.668 -18.333 -5.539 1.00 92.81 257 MET A O 1
ATOM 2000 N N . ARG A 1 258 ? -9.567 -18.206 -7.770 1.00 92.25 258 ARG A N 1
ATOM 2001 C CA . ARG A 1 258 ? -10.861 -17.526 -7.917 1.00 92.25 258 ARG A CA 1
ATOM 2002 C C . ARG A 1 258 ? -12.019 -18.305 -7.305 1.00 92.25 258 ARG A C 1
ATOM 2004 O O . ARG A 1 258 ? -12.760 -17.751 -6.499 1.00 92.25 258 ARG A O 1
ATOM 2011 N N . GLU A 1 259 ? -12.201 -19.559 -7.709 1.00 92.12 259 GLU A N 1
ATOM 2012 C CA . GLU A 1 259 ? -13.300 -20.401 -7.222 1.00 92.12 259 GLU A CA 1
ATOM 2013 C C . GLU A 1 259 ? -13.172 -20.699 -5.716 1.00 92.12 259 GLU A C 1
ATOM 2015 O O . GLU A 1 259 ? -14.144 -20.463 -4.994 1.00 92.12 259 GLU A O 1
ATOM 2020 N N . PRO A 1 260 ? -11.995 -21.104 -5.194 1.00 90.56 260 PRO A N 1
ATOM 2021 C CA . PRO A 1 260 ? -11.796 -21.256 -3.755 1.00 90.56 260 PRO A CA 1
ATOM 2022 C C . PRO A 1 260 ? -12.147 -20.010 -2.926 1.00 90.56 260 PRO A C 1
ATOM 2024 O O . PRO A 1 260 ? -12.767 -20.134 -1.871 1.00 90.56 260 PRO A O 1
ATOM 2027 N N . ILE A 1 261 ? -11.792 -18.808 -3.394 1.00 89.25 261 ILE A N 1
ATOM 2028 C CA . ILE A 1 261 ? -12.137 -17.556 -2.702 1.00 89.25 261 ILE A CA 1
ATOM 2029 C C . ILE A 1 261 ? -13.629 -17.237 -2.840 1.00 89.25 261 ILE A C 1
ATOM 2031 O O . ILE A 1 261 ? -14.239 -16.748 -1.893 1.00 89.25 261 ILE A O 1
ATOM 2035 N N . GLU A 1 262 ? -14.252 -17.522 -3.983 1.00 89.12 262 GLU A N 1
ATOM 2036 C CA . GLU A 1 262 ? -15.695 -17.304 -4.149 1.00 89.12 262 GLU A CA 1
ATOM 2037 C C . GLU A 1 262 ? -16.507 -18.146 -3.151 1.00 89.12 262 GLU A C 1
ATOM 2039 O O . GLU A 1 262 ? -17.518 -17.678 -2.628 1.00 89.12 262 GLU A O 1
ATOM 2044 N N . LEU A 1 263 ? -16.025 -19.347 -2.802 1.00 85.75 263 LEU A N 1
ATOM 2045 C CA . LEU A 1 263 ? -16.617 -20.163 -1.738 1.00 85.75 263 LEU A CA 1
ATOM 2046 C C . LEU A 1 263 ? -16.478 -19.517 -0.352 1.00 85.75 263 LEU A C 1
ATOM 2048 O O . LEU A 1 263 ? -17.398 -19.627 0.459 1.00 85.75 263 LEU A O 1
ATOM 2052 N N . LEU A 1 264 ? -15.384 -18.795 -0.080 1.00 80.56 264 LEU A N 1
ATOM 2053 C CA . LEU A 1 264 ? -15.265 -17.983 1.139 1.00 80.56 264 LEU A CA 1
ATOM 2054 C C . LEU A 1 264 ? -16.283 -16.841 1.158 1.00 80.56 264 LEU A C 1
ATOM 2056 O O . LEU A 1 264 ? -16.769 -16.489 2.230 1.00 80.56 264 LEU A O 1
ATOM 2060 N N . GLY A 1 265 ? -16.675 -16.332 -0.012 1.00 76.00 265 GLY A N 1
ATOM 2061 C CA . GLY A 1 265 ? -17.746 -15.348 -0.181 1.00 76.00 265 GLY A CA 1
ATOM 2062 C C . GLY A 1 265 ? -19.104 -15.779 0.395 1.00 76.00 265 GLY A C 1
ATOM 2063 O O . GLY A 1 265 ? -19.946 -14.934 0.689 1.00 76.00 265 GLY A O 1
ATOM 2064 N N . ILE A 1 266 ? -19.330 -17.083 0.610 1.00 74.94 266 ILE A N 1
ATOM 2065 C CA . ILE A 1 266 ? -20.532 -17.595 1.293 1.00 74.94 266 ILE A CA 1
ATOM 2066 C C . ILE A 1 266 ? -20.521 -17.222 2.784 1.00 74.94 266 ILE A C 1
ATOM 2068 O O . ILE A 1 266 ? -21.577 -16.990 3.372 1.00 74.94 266 ILE A O 1
ATOM 2072 N N . ILE A 1 267 ? -19.334 -17.174 3.394 1.00 72.06 267 ILE A N 1
ATOM 2073 C CA . ILE A 1 267 ? -19.135 -16.867 4.816 1.00 72.06 267 ILE A CA 1
ATOM 2074 C C . ILE A 1 267 ? -18.853 -15.370 5.000 1.00 72.06 267 ILE A C 1
ATOM 2076 O O . ILE A 1 267 ? -19.390 -14.755 5.916 1.00 72.06 267 ILE A O 1
ATOM 2080 N N . CYS A 1 268 ? -18.057 -14.790 4.101 1.00 77.19 268 CYS A N 1
ATOM 2081 C CA . CYS A 1 268 ? -17.635 -13.394 4.087 1.00 77.19 268 CYS A CA 1
ATOM 2082 C C . CYS A 1 268 ? -18.242 -12.707 2.858 1.00 77.19 268 CYS A C 1
ATOM 2084 O O . CYS A 1 268 ? -17.617 -12.645 1.803 1.00 77.19 268 CYS A O 1
ATOM 2086 N N . SER A 1 269 ? -19.482 -12.224 2.965 1.00 81.00 269 SER A N 1
ATOM 2087 C CA . SER A 1 269 ? -20.303 -11.798 1.810 1.00 81.00 269 SER A CA 1
ATOM 2088 C C . SER A 1 269 ? -19.708 -10.676 0.935 1.00 81.00 269 SER A C 1
ATOM 2090 O O . SER A 1 269 ? -20.103 -10.500 -0.225 1.00 81.00 269 SER A O 1
ATOM 2092 N N . HIS A 1 270 ? -18.749 -9.927 1.477 1.00 82.00 270 HIS A N 1
ATOM 2093 C CA . HIS A 1 270 ? -17.978 -8.866 0.825 1.00 82.00 270 HIS A CA 1
ATOM 2094 C C . HIS A 1 270 ? -16.743 -9.369 0.066 1.00 82.00 270 HIS A C 1
ATOM 2096 O O . HIS A 1 270 ? -16.148 -8.603 -0.691 1.00 82.00 270 HIS A O 1
ATOM 2102 N N . VAL A 1 271 ? -16.356 -10.633 0.239 1.00 85.56 271 VAL A N 1
ATOM 2103 C CA . VAL A 1 271 ? -15.214 -11.255 -0.437 1.00 85.56 271 VAL A CA 1
ATOM 2104 C C . VAL A 1 271 ? -15.669 -11.834 -1.773 1.00 85.56 271 VAL A C 1
ATOM 2106 O O . VAL A 1 271 ? -16.612 -12.620 -1.848 1.00 85.56 271 VAL A O 1
ATOM 2109 N N . ARG A 1 272 ? -14.988 -11.441 -2.852 1.00 88.81 272 ARG A N 1
ATOM 2110 C CA . ARG A 1 272 ? -15.268 -11.902 -4.217 1.00 88.81 272 ARG A CA 1
ATOM 2111 C C . ARG A 1 272 ? -13.994 -12.410 -4.867 1.00 88.81 272 ARG A C 1
ATOM 2113 O O . ARG A 1 272 ? -13.031 -11.654 -4.988 1.00 88.81 272 ARG A O 1
ATOM 2120 N N . GLY A 1 273 ? -14.003 -13.642 -5.370 1.00 89.56 273 GLY A N 1
ATOM 2121 C CA . GLY A 1 273 ? -12.813 -14.247 -5.973 1.00 89.56 273 GLY A CA 1
ATOM 2122 C C . GLY A 1 273 ? -12.313 -13.472 -7.192 1.00 89.56 273 GLY A C 1
ATOM 2123 O O . GLY A 1 273 ? -11.111 -13.301 -7.381 1.00 89.56 273 GLY A O 1
ATOM 2124 N N . TYR A 1 274 ? -13.229 -12.915 -7.992 1.00 90.06 274 TYR A N 1
ATOM 2125 C CA . TYR A 1 274 ? -12.846 -12.128 -9.170 1.00 90.06 274 TYR A CA 1
ATOM 2126 C C . TYR A 1 274 ? -12.104 -10.828 -8.814 1.00 90.06 274 TYR A C 1
ATOM 2128 O O . TYR A 1 274 ? -11.292 -10.367 -9.615 1.00 90.06 274 TYR A O 1
ATOM 2136 N N . GLN A 1 275 ? -12.377 -10.225 -7.647 1.00 90.50 275 GLN A N 1
ATOM 2137 C CA . GLN A 1 275 ? -11.704 -8.992 -7.220 1.00 90.50 275 GLN A CA 1
ATOM 2138 C C . GLN A 1 275 ? -10.231 -9.274 -6.936 1.00 90.50 275 GLN A C 1
ATOM 2140 O O . GLN A 1 275 ? -9.371 -8.566 -7.443 1.00 90.50 275 GLN A O 1
ATOM 2145 N N . PHE A 1 276 ? -9.941 -10.382 -6.253 1.00 91.56 276 PHE A N 1
ATOM 2146 C CA . PHE A 1 276 ? -8.575 -10.805 -5.944 1.00 91.56 276 PHE A CA 1
ATOM 2147 C C . PHE A 1 276 ? -7.741 -10.966 -7.223 1.00 91.56 276 PHE A C 1
ATOM 2149 O O . PHE A 1 276 ? -6.668 -10.381 -7.367 1.00 91.56 276 PHE A O 1
ATOM 2156 N N . VAL A 1 277 ? -8.279 -11.681 -8.214 1.00 91.81 277 VAL A N 1
ATOM 2157 C CA . VAL A 1 277 ? -7.615 -11.847 -9.516 1.00 91.81 277 VAL A CA 1
ATOM 2158 C C . VAL A 1 277 ? -7.448 -10.504 -10.236 1.00 91.81 277 VAL A C 1
ATOM 2160 O O . VAL A 1 277 ? -6.363 -10.194 -10.731 1.00 91.81 277 VAL A O 1
ATOM 2163 N N . SER A 1 278 ? -8.507 -9.690 -10.285 1.00 90.25 278 SER A N 1
ATOM 2164 C CA . SER A 1 278 ? -8.509 -8.386 -10.963 1.00 90.25 278 SER A CA 1
ATOM 2165 C C . SER A 1 278 ? -7.491 -7.409 -10.371 1.00 90.25 278 SER A C 1
ATOM 2167 O O . SER A 1 278 ? -6.889 -6.620 -11.108 1.00 90.25 278 SER A O 1
ATOM 2169 N N . ASP A 1 279 ? -7.287 -7.461 -9.060 1.00 91.69 279 ASP A N 1
ATOM 2170 C CA . ASP A 1 279 ? -6.392 -6.560 -8.346 1.00 91.69 279 ASP A CA 1
ATOM 2171 C C . ASP A 1 279 ? -4.930 -6.961 -8.552 1.00 91.69 279 ASP A C 1
ATOM 2173 O O . ASP A 1 279 ? -4.130 -6.111 -8.952 1.00 91.69 279 ASP A O 1
ATOM 2177 N N . CYS A 1 280 ? -4.592 -8.255 -8.454 1.00 91.81 280 CYS A N 1
ATOM 2178 C CA . CYS A 1 280 ? -3.271 -8.751 -8.865 1.00 91.81 280 CYS A CA 1
ATOM 2179 C C . CYS A 1 280 ? -2.967 -8.408 -10.330 1.00 91.81 280 CYS A C 1
ATOM 2181 O O . CYS A 1 280 ? -1.887 -7.914 -10.655 1.00 91.81 280 CYS A O 1
ATOM 2183 N N . TYR A 1 281 ? -3.937 -8.612 -11.221 1.00 88.75 281 TYR A N 1
ATOM 2184 C CA . TYR A 1 281 ? -3.794 -8.275 -12.634 1.00 88.75 281 TYR A CA 1
ATOM 2185 C C . TYR A 1 281 ? -3.563 -6.773 -12.860 1.00 88.75 281 TYR A C 1
ATOM 2187 O O . TYR A 1 281 ? -2.725 -6.364 -13.669 1.00 88.75 281 TYR A O 1
ATOM 2195 N N . SER A 1 282 ? -4.299 -5.923 -12.143 1.00 89.19 282 SER A N 1
ATOM 2196 C CA . SER A 1 282 ? -4.137 -4.469 -12.219 1.00 89.19 282 SER A CA 1
ATOM 2197 C C . SER A 1 282 ? -2.772 -4.018 -11.712 1.00 89.19 282 SER A C 1
ATOM 2199 O O . SER A 1 282 ? -2.148 -3.155 -12.331 1.00 89.19 282 SER A O 1
ATOM 2201 N N . MET A 1 283 ? -2.275 -4.678 -10.671 1.00 90.94 283 MET A N 1
ATOM 2202 C CA . MET A 1 283 ? -0.947 -4.466 -10.116 1.00 90.94 283 MET A CA 1
ATOM 2203 C C . MET A 1 283 ? 0.163 -4.841 -11.105 1.00 90.94 283 MET A C 1
ATOM 2205 O O . MET A 1 283 ? 1.030 -4.015 -11.378 1.00 90.94 283 MET A O 1
ATOM 2209 N N . MET A 1 284 ? 0.098 -6.023 -11.729 1.00 91.12 284 MET A N 1
ATOM 2210 C CA . MET A 1 284 ? 1.077 -6.456 -12.740 1.00 91.12 284 MET A CA 1
ATOM 2211 C C . MET A 1 284 ? 1.139 -5.507 -13.943 1.00 91.12 284 MET A C 1
ATOM 2213 O O . MET A 1 284 ? 2.224 -5.168 -14.416 1.00 91.12 284 MET A O 1
ATOM 2217 N N . LYS A 1 285 ? -0.013 -5.021 -14.426 1.00 88.12 285 LYS A N 1
ATOM 2218 C CA . LYS A 1 285 ? -0.051 -4.010 -15.499 1.00 88.12 285 LYS A CA 1
ATOM 2219 C C . LYS A 1 285 ? 0.673 -2.730 -15.101 1.00 88.12 285 LYS A C 1
ATOM 2221 O O . LYS A 1 285 ? 1.414 -2.167 -15.906 1.00 88.12 285 LYS A O 1
ATOM 2226 N N . GLU A 1 286 ? 0.429 -2.251 -13.885 1.00 89.31 286 GLU A N 1
ATOM 2227 C CA . GLU A 1 286 ? 1.020 -1.008 -13.400 1.00 89.31 286 GLU A CA 1
ATOM 2228 C C . GLU A 1 286 ? 2.529 -1.155 -13.173 1.00 89.31 286 GLU A C 1
ATOM 2230 O O . GLU A 1 286 ? 3.297 -0.286 -13.587 1.00 89.31 286 GLU A O 1
ATOM 2235 N N . LEU A 1 287 ? 2.963 -2.290 -12.621 1.00 91.75 287 LEU A N 1
ATOM 2236 C CA . LEU A 1 287 ? 4.370 -2.671 -12.501 1.00 91.75 287 LEU A CA 1
ATOM 2237 C C . LEU A 1 287 ? 5.065 -2.714 -13.863 1.00 91.75 287 LEU A C 1
ATOM 2239 O O . LEU A 1 287 ? 6.081 -2.047 -14.056 1.00 91.75 287 LEU A O 1
ATOM 2243 N N . ALA A 1 288 ? 4.482 -3.404 -14.848 1.00 89.19 288 ALA A N 1
ATOM 2244 C CA . ALA A 1 288 ? 5.020 -3.448 -16.206 1.00 89.19 288 ALA A CA 1
ATOM 2245 C C . ALA A 1 288 ? 5.140 -2.044 -16.809 1.00 89.19 288 ALA A C 1
ATOM 2247 O O . ALA A 1 288 ? 6.173 -1.686 -17.379 1.00 89.19 288 ALA A O 1
ATOM 2248 N N . ARG A 1 289 ? 4.094 -1.219 -16.666 1.00 86.19 289 ARG A N 1
ATOM 2249 C CA . ARG A 1 289 ? 4.071 0.157 -17.175 1.00 86.19 289 ARG A CA 1
ATOM 2250 C C . ARG A 1 289 ? 5.198 0.994 -16.568 1.00 86.19 289 ARG A C 1
ATOM 2252 O O . ARG A 1 289 ? 5.909 1.672 -17.311 1.00 86.19 289 ARG A O 1
ATOM 2259 N N . LYS A 1 290 ? 5.376 0.932 -15.244 1.00 90.06 290 LYS A N 1
ATOM 2260 C CA . LYS A 1 290 ? 6.457 1.622 -14.523 1.00 90.06 290 LYS A CA 1
ATOM 2261 C C . LYS A 1 290 ? 7.837 1.106 -14.930 1.00 90.06 290 LYS A C 1
ATOM 2263 O O . LYS A 1 290 ? 8.736 1.917 -15.151 1.00 90.06 290 LYS A O 1
ATOM 2268 N N . ALA A 1 291 ? 7.996 -0.205 -15.098 1.00 90.94 291 ALA A N 1
ATOM 2269 C CA . ALA A 1 291 ? 9.251 -0.815 -15.523 1.00 90.94 291 ALA A CA 1
ATOM 2270 C C . ALA A 1 291 ? 9.650 -0.364 -16.935 1.00 90.94 291 ALA A C 1
ATOM 2272 O O . ALA A 1 291 ? 10.763 0.113 -17.130 1.00 90.94 291 ALA A O 1
ATOM 2273 N N . TYR A 1 292 ? 8.735 -0.403 -17.911 1.00 87.69 292 TYR A N 1
ATOM 2274 C CA . TYR A 1 292 ? 9.022 0.066 -19.274 1.00 87.69 292 TYR A CA 1
ATOM 2275 C C . TYR A 1 292 ? 9.300 1.571 -19.346 1.00 87.69 292 TYR A C 1
ATOM 2277 O O . TYR A 1 292 ? 10.168 2.001 -20.106 1.00 87.69 292 TYR A O 1
ATOM 2285 N N . PHE A 1 293 ? 8.589 2.373 -18.551 1.00 87.06 293 PHE A N 1
ATOM 2286 C CA . PHE A 1 293 ? 8.859 3.805 -18.446 1.00 87.06 293 PHE A CA 1
ATOM 2287 C C . PHE A 1 293 ? 10.262 4.072 -17.883 1.00 87.06 293 PHE A C 1
ATOM 2289 O O . PHE A 1 293 ? 11.028 4.848 -18.456 1.00 87.06 293 PHE A O 1
ATOM 2296 N N . THR A 1 294 ? 10.625 3.383 -16.799 1.00 91.44 294 THR A N 1
ATOM 2297 C CA . THR A 1 294 ? 11.955 3.485 -16.186 1.00 91.44 294 THR A CA 1
ATOM 2298 C C . THR A 1 294 ? 13.043 3.008 -17.146 1.00 91.44 294 THR A C 1
ATOM 2300 O O . THR A 1 294 ? 14.052 3.692 -17.297 1.00 91.44 294 THR A O 1
ATOM 2303 N N . LEU A 1 295 ? 12.810 1.909 -17.869 1.00 90.94 295 LEU A N 1
ATOM 2304 C CA . LEU A 1 295 ? 13.725 1.376 -18.878 1.00 90.94 295 LEU A CA 1
ATOM 2305 C C . LEU A 1 295 ? 14.049 2.415 -19.954 1.00 90.94 295 LEU A C 1
ATOM 2307 O O . LEU A 1 295 ? 15.219 2.624 -20.278 1.00 90.94 295 LEU A O 1
ATOM 2311 N N . GLU A 1 296 ? 13.037 3.105 -20.487 1.00 87.69 296 GLU A N 1
ATOM 2312 C CA . GLU A 1 296 ? 13.255 4.159 -21.478 1.00 87.69 296 GLU A CA 1
ATOM 2313 C C . GLU A 1 296 ? 14.083 5.317 -20.902 1.00 87.69 296 GLU A C 1
ATOM 2315 O O . GLU A 1 296 ? 15.032 5.782 -21.543 1.00 87.69 296 GLU A O 1
ATOM 2320 N N . ILE A 1 297 ? 13.740 5.783 -19.698 1.00 90.62 297 ILE A N 1
ATOM 2321 C CA . ILE A 1 297 ? 14.448 6.891 -19.048 1.00 90.62 297 ILE A CA 1
ATOM 2322 C C . ILE A 1 297 ? 15.912 6.531 -18.802 1.00 90.62 297 ILE A C 1
ATOM 2324 O O . ILE A 1 297 ? 16.790 7.313 -19.173 1.00 90.62 297 ILE A O 1
ATOM 2328 N N . GLN A 1 298 ? 16.176 5.355 -18.228 1.00 93.50 298 GLN A N 1
ATOM 2329 C CA . GLN A 1 298 ? 17.531 4.910 -17.907 1.00 93.50 298 GLN A CA 1
ATOM 2330 C C . GLN A 1 298 ? 18.360 4.676 -19.167 1.00 93.50 298 GLN A C 1
ATOM 2332 O O . GLN A 1 298 ? 19.488 5.154 -19.254 1.00 93.50 298 GLN A O 1
ATOM 2337 N N . THR A 1 299 ? 17.779 4.066 -20.205 1.00 93.19 299 THR A N 1
ATOM 2338 C CA . THR A 1 299 ? 18.466 3.896 -21.495 1.00 93.19 299 THR A CA 1
ATOM 2339 C C . THR A 1 299 ? 18.905 5.246 -22.060 1.00 93.19 299 THR A C 1
ATOM 2341 O O . THR A 1 299 ? 20.055 5.429 -22.455 1.00 93.19 299 THR A O 1
ATOM 2344 N N . ARG A 1 300 ? 18.011 6.243 -22.056 1.00 90.88 300 ARG A N 1
ATOM 2345 C CA . ARG A 1 300 ? 18.337 7.593 -22.539 1.00 90.88 300 ARG A CA 1
ATOM 2346 C C . ARG A 1 300 ? 19.366 8.298 -21.657 1.00 90.88 300 ARG A C 1
ATOM 2348 O O . ARG A 1 300 ? 20.151 9.089 -22.180 1.00 90.88 300 ARG A O 1
ATOM 2355 N N . ALA A 1 301 ? 19.348 8.067 -20.347 1.00 94.69 301 ALA A N 1
ATOM 2356 C CA . ALA A 1 301 ? 20.339 8.613 -19.425 1.00 94.69 301 ALA A CA 1
ATOM 2357 C C . ALA A 1 301 ? 21.733 8.027 -19.699 1.00 94.69 301 ALA A C 1
ATOM 2359 O O . ALA A 1 301 ? 22.680 8.792 -19.876 1.00 94.69 301 ALA A O 1
ATOM 2360 N N . ASN A 1 302 ? 21.833 6.706 -19.858 1.00 96.56 302 ASN A N 1
ATOM 2361 C CA . ASN A 1 302 ? 23.072 6.005 -20.202 1.00 96.56 302 ASN A CA 1
ATOM 2362 C C . ASN A 1 302 ? 23.638 6.479 -21.553 1.00 96.56 302 ASN A C 1
ATOM 2364 O O . ASN A 1 302 ? 24.815 6.821 -21.650 1.00 96.56 302 ASN A O 1
ATOM 2368 N N . MET A 1 303 ? 22.789 6.638 -22.578 1.00 95.06 303 MET A N 1
ATOM 2369 C CA . MET A 1 303 ? 23.209 7.209 -23.869 1.00 95.06 303 MET A CA 1
ATOM 2370 C C . MET A 1 303 ? 23.770 8.632 -23.730 1.00 95.06 303 MET A C 1
ATOM 2372 O O . MET A 1 303 ? 24.767 8.979 -24.360 1.00 95.06 303 MET A O 1
ATOM 2376 N N . LYS A 1 304 ? 23.154 9.482 -22.895 1.00 96.06 304 LYS A N 1
ATOM 2377 C CA . LYS A 1 304 ? 23.668 10.838 -22.621 1.00 96.06 304 LYS A CA 1
ATOM 2378 C C . LYS A 1 304 ? 25.007 10.818 -21.882 1.00 96.06 304 LYS A C 1
ATOM 2380 O O . LYS A 1 304 ? 25.776 11.763 -22.035 1.00 96.06 304 LYS A O 1
ATOM 2385 N N . ALA A 1 305 ? 25.272 9.775 -21.100 1.00 96.62 305 ALA A N 1
ATOM 2386 C CA . ALA A 1 305 ? 26.542 9.565 -20.413 1.00 96.62 305 ALA A CA 1
ATOM 2387 C C . ALA A 1 305 ? 27.654 9.029 -21.338 1.00 96.62 305 ALA A C 1
ATOM 2389 O O . ALA A 1 305 ? 28.802 8.946 -20.910 1.00 96.62 305 ALA A O 1
ATOM 2390 N N . GLY A 1 306 ? 27.342 8.725 -22.604 1.00 96.44 306 GLY A N 1
ATOM 2391 C CA . GLY A 1 306 ? 28.312 8.320 -23.625 1.00 96.44 306 GLY A CA 1
ATOM 2392 C C . GLY A 1 306 ? 28.256 6.844 -24.019 1.00 96.44 306 GLY A C 1
ATOM 2393 O O . GLY A 1 306 ? 29.030 6.437 -24.883 1.00 96.44 306 GLY A O 1
ATOM 2394 N N . ASP A 1 307 ? 27.349 6.054 -23.437 1.00 96.38 307 ASP A N 1
ATOM 2395 C CA . ASP A 1 307 ? 27.173 4.653 -23.823 1.00 96.38 307 ASP A CA 1
ATOM 2396 C C . ASP A 1 307 ? 26.569 4.525 -25.231 1.00 96.38 307 ASP A C 1
ATOM 2398 O O . ASP A 1 307 ? 25.722 5.324 -25.650 1.00 96.38 307 ASP A O 1
ATOM 2402 N N . SER A 1 308 ? 26.958 3.470 -25.957 1.00 96.44 308 SER A N 1
ATOM 2403 C CA . SER A 1 308 ? 26.270 3.095 -27.195 1.00 96.44 308 SER A CA 1
ATOM 2404 C C . SER A 1 308 ? 24.813 2.722 -26.893 1.00 96.44 308 SER A C 1
ATOM 2406 O O . SER A 1 308 ? 24.489 2.299 -25.787 1.00 96.44 308 SER A O 1
ATOM 2408 N N . VAL A 1 309 ? 23.907 2.828 -27.871 1.00 94.25 309 VAL A N 1
ATOM 2409 C CA . VAL A 1 309 ? 22.490 2.474 -27.652 1.00 94.25 309 VAL A CA 1
ATOM 2410 C C . VAL A 1 309 ? 22.303 1.014 -27.203 1.00 94.25 309 VAL A C 1
ATOM 2412 O O . VAL A 1 309 ? 21.382 0.734 -26.440 1.00 94.25 309 VAL A O 1
ATOM 2415 N N . ALA A 1 310 ? 23.185 0.105 -27.636 1.00 93.81 310 ALA A N 1
ATOM 2416 C CA . ALA A 1 310 ? 23.165 -1.308 -27.262 1.00 93.81 310 ALA A CA 1
ATOM 2417 C C . ALA A 1 310 ? 23.656 -1.538 -25.821 1.00 93.81 310 ALA A C 1
ATOM 2419 O O . ALA A 1 310 ? 23.025 -2.278 -25.066 1.00 93.81 310 ALA A O 1
ATOM 2420 N N . ASP A 1 311 ? 24.729 -0.862 -25.409 1.00 95.94 311 ASP A N 1
ATOM 2421 C CA . ASP A 1 311 ? 25.229 -0.953 -24.030 1.00 95.94 311 ASP A CA 1
ATOM 2422 C C . ASP A 1 311 ? 24.267 -0.259 -23.059 1.00 95.94 311 ASP A C 1
ATOM 2424 O O . ASP A 1 311 ? 23.964 -0.777 -21.986 1.00 95.94 311 ASP A O 1
ATOM 2428 N N . ALA A 1 312 ? 23.724 0.889 -23.470 1.00 96.12 312 ALA A N 1
ATOM 2429 C CA . ALA A 1 312 ? 22.799 1.689 -22.684 1.00 96.12 312 ALA A CA 1
ATOM 2430 C C . ALA A 1 312 ? 21.514 0.930 -22.331 1.00 96.12 312 ALA A C 1
ATOM 2432 O O . ALA A 1 312 ? 21.079 1.006 -21.180 1.00 96.12 312 ALA A O 1
ATOM 2433 N N . ILE A 1 313 ? 20.914 0.214 -23.296 1.00 93.69 313 ILE A N 1
ATOM 2434 C CA . ILE A 1 313 ? 19.704 -0.589 -23.053 1.00 93.69 313 ILE A CA 1
ATOM 2435 C C . ILE A 1 313 ? 20.019 -1.816 -22.196 1.00 93.69 313 ILE A C 1
ATOM 2437 O O . ILE A 1 313 ? 19.238 -2.132 -21.309 1.00 93.69 313 ILE A O 1
ATOM 2441 N N . THR A 1 314 ? 21.169 -2.464 -22.406 1.00 94.69 314 THR A N 1
ATOM 2442 C CA . THR A 1 314 ? 21.567 -3.657 -21.640 1.00 94.69 314 THR A CA 1
ATOM 2443 C C . THR A 1 314 ? 21.739 -3.312 -20.159 1.00 94.69 314 THR A C 1
ATOM 2445 O O . THR A 1 314 ? 21.075 -3.905 -19.314 1.00 94.69 314 THR A O 1
ATOM 2448 N N . LYS A 1 315 ? 22.503 -2.253 -19.847 1.00 95.50 315 LYS A N 1
ATOM 2449 C CA . LYS A 1 315 ? 22.652 -1.743 -18.471 1.00 95.50 315 LYS A CA 1
ATOM 2450 C C . LYS A 1 315 ? 21.317 -1.323 -17.849 1.00 95.50 315 LYS A C 1
ATOM 2452 O O . LYS A 1 315 ? 21.096 -1.505 -16.657 1.00 95.50 315 LYS A O 1
ATOM 2457 N N . ALA A 1 316 ? 20.433 -0.717 -18.645 1.00 94.94 316 ALA A N 1
ATOM 2458 C CA . ALA A 1 316 ? 19.129 -0.281 -18.161 1.00 94.94 316 ALA A CA 1
ATOM 2459 C C . ALA A 1 316 ? 18.200 -1.465 -17.846 1.00 94.94 316 ALA A C 1
ATOM 2461 O O . ALA A 1 316 ? 17.441 -1.377 -16.886 1.00 94.94 316 ALA A O 1
ATOM 2462 N N . VAL A 1 317 ? 18.254 -2.561 -18.614 1.00 93.69 317 VAL A N 1
ATOM 2463 C CA . VAL A 1 317 ? 17.493 -3.784 -18.306 1.00 93.69 317 VAL A CA 1
ATOM 2464 C C . VAL A 1 317 ? 17.946 -4.375 -16.974 1.00 93.69 317 VAL A C 1
ATOM 2466 O O . VAL A 1 317 ? 17.090 -4.623 -16.133 1.00 93.69 317 VAL A O 1
ATOM 2469 N N . GLU A 1 318 ? 19.256 -4.514 -16.750 1.00 92.81 318 GLU A N 1
ATOM 2470 C CA . GLU A 1 318 ? 19.808 -5.052 -15.495 1.00 92.81 318 GLU A CA 1
ATOM 2471 C C . GLU A 1 318 ? 19.359 -4.236 -14.264 1.00 92.81 318 GLU A C 1
ATOM 2473 O O . GLU A 1 318 ? 18.871 -4.802 -13.284 1.00 92.81 318 GLU A O 1
ATOM 2478 N N . ASP A 1 319 ? 19.445 -2.899 -14.321 1.00 93.62 319 ASP A N 1
ATOM 2479 C CA . ASP A 1 319 ? 18.983 -2.014 -13.234 1.00 93.62 319 ASP A CA 1
ATOM 2480 C C . ASP A 1 319 ? 17.464 -2.114 -13.013 1.00 93.62 319 ASP A C 1
ATOM 2482 O O . ASP A 1 319 ? 16.991 -2.194 -11.876 1.00 93.62 319 ASP A O 1
ATOM 2486 N N . VAL A 1 320 ? 16.675 -2.128 -14.091 1.00 93.81 320 VAL A N 1
ATOM 2487 C CA . VAL A 1 320 ? 15.211 -2.169 -13.990 1.00 93.81 320 VAL A CA 1
ATOM 2488 C C . VAL A 1 320 ? 14.711 -3.527 -13.509 1.00 93.81 320 VAL A C 1
ATOM 2490 O O . VAL A 1 320 ? 13.732 -3.558 -12.771 1.00 93.81 320 VAL A O 1
ATOM 2493 N N . GLN A 1 321 ? 15.371 -4.628 -13.864 1.00 92.31 321 GLN A N 1
ATOM 2494 C CA . GLN A 1 321 ? 15.003 -5.972 -13.418 1.00 92.31 321 GLN A CA 1
ATOM 2495 C C . GLN A 1 321 ? 15.088 -6.094 -11.890 1.00 92.31 321 GLN A C 1
ATOM 2497 O O . GLN A 1 321 ? 14.132 -6.543 -11.256 1.00 92.31 321 GLN A O 1
ATOM 2502 N N . GLY A 1 322 ? 16.174 -5.599 -11.283 1.00 90.69 322 GLY A N 1
ATOM 2503 C CA . GLY A 1 322 ? 16.319 -5.570 -9.823 1.00 90.69 322 GLY A CA 1
ATOM 2504 C C . GLY A 1 322 ? 15.259 -4.704 -9.131 1.00 90.69 322 GLY A C 1
ATOM 2505 O O . GLY A 1 322 ? 14.691 -5.106 -8.115 1.00 90.69 322 GLY A O 1
ATOM 2506 N N . ARG A 1 323 ? 14.933 -3.539 -9.707 1.00 94.69 323 ARG A N 1
ATOM 2507 C CA . ARG A 1 323 ? 13.870 -2.656 -9.188 1.00 94.69 323 ARG A CA 1
ATOM 2508 C C . ARG A 1 323 ? 12.486 -3.281 -9.315 1.00 94.69 323 ARG A C 1
ATOM 2510 O O . ARG A 1 323 ? 11.710 -3.222 -8.372 1.00 94.69 323 ARG A O 1
ATOM 2517 N N . LEU A 1 324 ? 12.185 -3.894 -10.458 1.00 93.25 324 LEU A N 1
ATOM 2518 C CA . LEU A 1 324 ? 10.903 -4.546 -10.706 1.00 93.25 324 LEU A CA 1
ATOM 2519 C C . LEU A 1 324 ? 10.687 -5.721 -9.750 1.00 93.25 324 LEU A C 1
ATOM 2521 O O . LEU A 1 324 ? 9.578 -5.886 -9.245 1.00 93.25 324 LEU A O 1
ATOM 2525 N N . LEU A 1 325 ? 11.730 -6.509 -9.476 1.00 92.00 325 LEU A N 1
ATOM 2526 C CA . LEU A 1 325 ? 11.677 -7.568 -8.471 1.00 92.00 325 LEU A CA 1
ATOM 2527 C C . LEU A 1 325 ? 11.347 -6.991 -7.088 1.00 92.00 325 LEU A C 1
ATOM 2529 O O . LEU A 1 325 ? 10.404 -7.456 -6.453 1.00 92.00 325 LEU A O 1
ATOM 2533 N N . ASN A 1 326 ? 12.068 -5.955 -6.650 1.00 92.31 326 ASN A N 1
ATOM 2534 C CA . ASN A 1 326 ? 11.826 -5.319 -5.354 1.00 92.31 326 ASN A CA 1
ATOM 2535 C C . ASN A 1 326 ? 10.405 -4.742 -5.242 1.00 92.31 326 ASN A C 1
ATOM 2537 O O . ASN A 1 326 ? 9.698 -5.047 -4.282 1.00 92.31 326 ASN A O 1
ATOM 2541 N N . ASP A 1 327 ? 9.960 -3.988 -6.251 1.00 94.19 327 ASP A N 1
ATOM 2542 C CA . ASP A 1 327 ? 8.604 -3.443 -6.294 1.00 94.19 327 ASP A CA 1
ATOM 2543 C C . ASP A 1 327 ? 7.575 -4.583 -6.226 1.00 94.19 327 ASP A C 1
ATOM 2545 O O . ASP A 1 327 ? 6.635 -4.520 -5.439 1.00 94.19 327 ASP A O 1
ATOM 2549 N N . THR A 1 328 ? 7.769 -5.658 -6.998 1.00 91.88 328 THR A N 1
ATOM 2550 C CA . THR A 1 328 ? 6.874 -6.828 -7.005 1.00 91.88 328 THR A CA 1
ATOM 2551 C C . THR A 1 328 ? 6.733 -7.444 -5.613 1.00 91.88 328 THR A C 1
ATOM 2553 O O . THR A 1 328 ? 5.614 -7.723 -5.188 1.00 91.88 328 THR A O 1
ATOM 2556 N N . GLN A 1 329 ? 7.836 -7.598 -4.879 1.00 89.62 329 GLN A N 1
ATOM 2557 C CA . GLN A 1 329 ? 7.827 -8.137 -3.516 1.00 89.62 329 GLN A CA 1
ATOM 2558 C C . GLN A 1 329 ? 7.052 -7.234 -2.551 1.00 89.62 329 GLN A C 1
ATOM 2560 O O . GLN A 1 329 ? 6.186 -7.718 -1.823 1.00 89.62 329 GLN A O 1
ATOM 2565 N N . MET A 1 330 ? 7.308 -5.921 -2.586 1.00 90.69 330 MET A N 1
ATOM 2566 C CA . MET A 1 330 ? 6.585 -4.948 -1.756 1.00 90.69 330 MET A CA 1
ATOM 2567 C C . MET A 1 330 ? 5.081 -4.971 -2.042 1.00 90.69 330 MET A C 1
ATOM 2569 O O . MET A 1 330 ? 4.255 -4.961 -1.132 1.00 90.69 330 MET A O 1
ATOM 2573 N N . TYR A 1 331 ? 4.721 -5.028 -3.321 1.00 90.00 331 TYR A N 1
ATOM 2574 C CA . TYR A 1 331 ? 3.336 -5.054 -3.764 1.00 90.00 331 TYR A CA 1
ATOM 2575 C C . TYR A 1 331 ? 2.619 -6.353 -3.392 1.00 90.00 331 TYR A C 1
ATOM 2577 O O . TYR A 1 331 ? 1.467 -6.305 -2.967 1.00 90.00 331 TYR A O 1
ATOM 2585 N N . MET A 1 332 ? 3.280 -7.507 -3.519 1.00 88.44 332 MET A N 1
ATOM 2586 C CA . MET A 1 332 ? 2.728 -8.788 -3.073 1.00 88.44 332 MET A CA 1
ATOM 2587 C C . MET A 1 332 ? 2.490 -8.806 -1.567 1.00 88.44 332 MET A C 1
ATOM 2589 O O . MET A 1 332 ? 1.423 -9.241 -1.143 1.00 88.44 332 MET A O 1
ATOM 2593 N N . HIS A 1 333 ? 3.445 -8.308 -0.777 1.00 89.69 333 HIS A N 1
ATOM 2594 C CA . HIS A 1 333 ? 3.312 -8.207 0.678 1.00 89.69 333 HIS A CA 1
ATOM 2595 C C . HIS A 1 333 ? 2.085 -7.375 1.064 1.00 89.69 333 HIS A C 1
ATOM 2597 O O . HIS A 1 333 ? 1.170 -7.894 1.706 1.00 89.69 333 HIS A O 1
ATOM 2603 N N . GLN A 1 334 ? 1.996 -6.143 0.551 1.00 90.38 334 GLN A N 1
ATOM 2604 C CA . GLN A 1 334 ? 0.860 -5.257 0.809 1.00 90.38 334 GLN A CA 1
ATOM 2605 C C . GLN A 1 334 ? -0.466 -5.879 0.355 1.00 90.38 334 GLN A C 1
ATOM 2607 O O . GLN A 1 334 ? -1.459 -5.840 1.076 1.00 90.38 334 GLN A O 1
ATOM 2612 N N . TYR A 1 335 ? -0.486 -6.481 -0.837 1.00 89.56 335 TYR A N 1
ATOM 2613 C CA . TYR A 1 335 ? -1.685 -7.114 -1.373 1.00 89.56 335 TYR A CA 1
ATOM 2614 C C . TYR A 1 335 ? -2.170 -8.262 -0.482 1.00 89.56 335 TYR A C 1
ATOM 2616 O O . TYR A 1 335 ? -3.361 -8.338 -0.178 1.00 89.56 335 TYR A O 1
ATOM 2624 N N . LEU A 1 336 ? -1.268 -9.150 -0.054 1.00 88.88 336 LEU A N 1
ATOM 2625 C CA . LEU A 1 336 ? -1.613 -10.254 0.839 1.00 88.88 336 LEU A CA 1
ATOM 2626 C C . LEU A 1 336 ? -2.141 -9.723 2.172 1.00 88.88 336 LEU A C 1
ATOM 2628 O O . LEU A 1 336 ? -3.195 -10.173 2.616 1.00 88.88 336 LEU A O 1
ATOM 2632 N N . PHE A 1 337 ? -1.471 -8.731 2.759 1.00 91.12 337 PHE A N 1
ATOM 2633 C CA . PHE A 1 337 ? -1.911 -8.090 3.994 1.00 91.12 337 PHE A CA 1
ATOM 2634 C C . PHE A 1 337 ? -3.335 -7.529 3.873 1.00 91.12 337 PHE A C 1
ATOM 2636 O O . PHE A 1 337 ? -4.221 -7.921 4.636 1.00 91.12 337 PHE A O 1
ATOM 2643 N N . ASP A 1 338 ? -3.592 -6.699 2.859 1.00 90.69 338 ASP A N 1
ATOM 2644 C CA . ASP A 1 338 ? -4.895 -6.058 2.649 1.00 90.69 338 ASP A CA 1
ATOM 2645 C C . ASP A 1 338 ? -6.010 -7.086 2.433 1.00 90.69 338 ASP A C 1
ATOM 2647 O O . ASP A 1 338 ? -7.119 -6.947 2.959 1.00 90.69 338 ASP A O 1
ATOM 2651 N N . ARG A 1 339 ? -5.727 -8.150 1.673 1.00 89.25 339 ARG A N 1
ATOM 2652 C CA . ARG A 1 339 ? -6.709 -9.200 1.392 1.00 89.25 339 ARG A CA 1
ATOM 2653 C C . ARG A 1 339 ? -7.016 -10.058 2.601 1.00 89.25 339 ARG A C 1
ATOM 2655 O O . ARG A 1 339 ? -8.185 -10.350 2.848 1.00 89.25 339 ARG A O 1
ATOM 2662 N N . LEU A 1 340 ? -5.996 -10.461 3.351 1.00 89.38 340 LEU A N 1
ATOM 2663 C CA . LEU A 1 340 ? -6.199 -11.224 4.576 1.00 89.38 340 LEU A CA 1
ATOM 2664 C C . LEU A 1 340 ? -6.968 -10.384 5.599 1.00 89.38 340 LEU A C 1
ATOM 2666 O O . LEU A 1 340 ? -7.939 -10.884 6.170 1.00 89.38 340 LEU A O 1
ATOM 2670 N N . LYS A 1 341 ? -6.630 -9.093 5.738 1.00 91.81 341 LYS A N 1
ATOM 2671 C CA . LYS A 1 341 ? -7.374 -8.143 6.576 1.00 91.81 341 LYS A CA 1
ATOM 2672 C C . LYS A 1 341 ? -8.835 -8.050 6.157 1.00 91.81 341 LYS A C 1
ATOM 2674 O O . LYS A 1 341 ? -9.716 -8.189 7.002 1.00 91.81 341 LYS A O 1
ATOM 2679 N N . GLN A 1 342 ? -9.107 -7.908 4.859 1.00 88.12 342 GLN A N 1
ATOM 2680 C CA . GLN A 1 342 ? -10.472 -7.868 4.334 1.00 88.12 342 GLN A CA 1
ATOM 2681 C C . GLN A 1 342 ? -11.277 -9.111 4.742 1.00 88.12 342 GLN A C 1
ATOM 2683 O O . GLN A 1 342 ? -12.439 -8.976 5.118 1.00 88.12 342 GLN A O 1
ATOM 2688 N N . VAL A 1 343 ? -10.684 -10.308 4.697 1.00 87.50 343 VAL A N 1
ATOM 2689 C CA . VAL A 1 343 ? -11.383 -11.553 5.058 1.00 87.50 343 VAL A CA 1
ATOM 2690 C C . VAL A 1 343 ? -11.705 -11.616 6.553 1.00 87.50 343 VAL A C 1
ATOM 2692 O O . VAL A 1 343 ? -12.807 -12.018 6.922 1.00 87.50 343 VAL A O 1
ATOM 2695 N N . VAL A 1 344 ? -10.767 -11.225 7.419 1.00 89.12 344 VAL A N 1
ATOM 2696 C CA . VAL A 1 344 ? -10.910 -11.427 8.872 1.00 89.12 344 VAL A CA 1
ATOM 2697 C C . VAL A 1 344 ? -11.602 -10.274 9.600 1.00 89.12 344 VAL A C 1
ATOM 2699 O O . VAL A 1 344 ? -12.111 -10.479 10.702 1.00 89.12 344 VAL A O 1
ATOM 2702 N N . TRP A 1 345 ? -11.630 -9.074 9.014 1.00 91.00 345 TRP A N 1
ATOM 2703 C CA . TRP A 1 345 ? -12.092 -7.872 9.710 1.00 91.00 345 TRP A CA 1
ATOM 2704 C C . TRP A 1 345 ? -13.599 -7.860 9.975 1.00 91.00 345 TRP A C 1
ATOM 2706 O O . TRP A 1 345 ? -14.015 -7.642 11.107 1.00 91.00 345 TRP A O 1
ATOM 2716 N N . GLU A 1 346 ? -14.429 -8.158 8.975 1.00 87.75 346 GLU A N 1
ATOM 2717 C CA . GLU A 1 346 ? -15.894 -8.049 9.097 1.00 87.75 346 GLU A CA 1
ATOM 2718 C C . GLU A 1 346 ? -16.491 -8.936 10.219 1.00 87.75 346 GLU A C 1
ATOM 2720 O O . GLU A 1 346 ? -17.324 -8.451 10.998 1.00 87.75 346 GLU A O 1
ATOM 2725 N N . PRO A 1 347 ? -16.057 -10.200 10.420 1.00 85.00 347 PRO A N 1
ATOM 2726 C CA . PRO A 1 347 ? -16.476 -10.983 11.583 1.00 85.00 347 PRO A CA 1
ATOM 2727 C C . PRO A 1 347 ? -16.068 -10.365 12.926 1.00 85.00 347 PRO A C 1
ATOM 2729 O O . PRO A 1 347 ? -16.827 -10.445 13.894 1.00 85.00 347 PRO A O 1
ATOM 2732 N N . LEU A 1 348 ? -14.887 -9.748 13.014 1.00 89.75 348 LEU A N 1
ATOM 2733 C CA . LEU A 1 348 ? -14.429 -9.093 14.241 1.00 89.75 348 LEU A CA 1
ATOM 2734 C C . LEU A 1 348 ? -15.207 -7.808 14.508 1.00 89.75 348 LEU A C 1
ATOM 2736 O O . LEU A 1 348 ? -15.699 -7.613 15.619 1.00 89.75 348 LEU A O 1
ATOM 2740 N N . GLU A 1 349 ? -15.382 -6.983 13.486 1.00 90.88 349 GLU A N 1
ATOM 2741 C CA . GLU A 1 349 ? -16.135 -5.738 13.559 1.00 90.88 349 GLU A CA 1
ATOM 2742 C C . GLU A 1 349 ? -17.588 -5.997 13.974 1.00 90.88 349 GLU A C 1
ATOM 2744 O O . GLU A 1 349 ? -18.102 -5.381 14.904 1.00 90.88 349 GLU A O 1
ATOM 2749 N N . SER A 1 350 ? -18.245 -6.980 13.355 1.00 89.56 350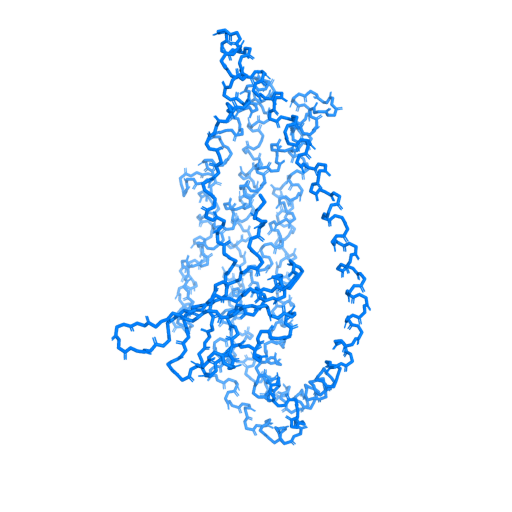 SER A N 1
ATOM 2750 C CA . SER A 1 350 ? -19.664 -7.258 13.602 1.00 89.56 350 SER A CA 1
ATOM 2751 C C . SER A 1 350 ? -19.944 -8.110 14.846 1.00 89.56 350 SER A C 1
ATOM 2753 O O . SER A 1 350 ? -21.082 -8.116 15.329 1.00 89.56 350 SER A O 1
ATOM 2755 N N . LYS A 1 351 ? -18.961 -8.868 15.363 1.00 89.44 351 LYS A N 1
ATOM 2756 C CA . LYS A 1 351 ? -19.156 -9.797 16.500 1.00 89.44 351 LYS A CA 1
ATOM 2757 C C . LYS A 1 351 ? -18.271 -9.509 17.704 1.00 89.44 351 LYS A C 1
ATOM 2759 O O . LYS A 1 351 ? -18.771 -9.584 18.822 1.00 89.44 351 LYS A O 1
ATOM 2764 N N . ALA A 1 352 ? -16.981 -9.243 17.507 1.00 90.38 352 ALA A N 1
ATOM 2765 C CA . ALA A 1 352 ? -16.041 -9.039 18.608 1.00 90.38 352 ALA A CA 1
ATOM 2766 C C . ALA A 1 352 ? -16.193 -7.640 19.217 1.00 90.38 352 ALA A C 1
ATOM 2768 O O . ALA A 1 352 ? -16.354 -7.537 20.430 1.00 90.38 352 ALA A O 1
ATOM 2769 N N . ILE A 1 353 ? -16.236 -6.582 18.397 1.00 92.50 353 ILE A N 1
ATOM 2770 C CA . ILE A 1 353 ? -16.363 -5.203 18.901 1.00 92.50 353 ILE A CA 1
ATOM 2771 C C . ILE A 1 353 ? -17.624 -5.033 19.772 1.00 92.50 353 ILE A C 1
ATOM 2773 O O . ILE A 1 353 ? -17.482 -4.604 20.919 1.00 92.50 353 ILE A O 1
ATOM 2777 N N . PRO A 1 354 ? -18.839 -5.442 19.342 1.00 93.62 354 PRO A N 1
ATOM 2778 C CA . PRO A 1 354 ? -20.034 -5.292 20.173 1.00 93.62 354 PRO A CA 1
ATOM 2779 C C . PRO A 1 354 ? -19.990 -6.130 21.455 1.00 93.62 354 PRO A C 1
ATOM 2781 O O . PRO A 1 354 ? -20.498 -5.699 22.485 1.00 93.62 354 PRO A O 1
ATOM 2784 N N . ALA A 1 355 ? -19.375 -7.317 21.410 1.00 92.06 355 ALA A N 1
ATOM 2785 C CA . ALA A 1 355 ? -19.249 -8.188 22.578 1.00 92.06 355 ALA A CA 1
ATOM 2786 C C . ALA A 1 355 ? -18.281 -7.628 23.635 1.00 92.06 355 ALA A C 1
ATOM 2788 O O . ALA A 1 355 ? -18.432 -7.918 24.821 1.00 92.06 355 ALA A O 1
ATOM 2789 N N . LEU A 1 356 ? -17.296 -6.833 23.210 1.00 93.75 356 LEU A N 1
ATOM 2790 C CA . LEU A 1 356 ? -16.261 -6.261 24.072 1.00 93.75 356 LEU A CA 1
ATOM 2791 C C . LEU A 1 356 ? -16.579 -4.822 24.511 1.00 93.75 356 LEU A C 1
ATOM 2793 O O . LEU A 1 356 ? -16.016 -4.355 25.500 1.00 93.75 356 LEU A O 1
ATOM 2797 N N . ALA A 1 357 ? -17.506 -4.136 23.833 1.00 92.38 357 ALA A N 1
ATOM 2798 C CA . ALA A 1 357 ? -17.862 -2.742 24.102 1.00 92.38 357 ALA A CA 1
ATOM 2799 C C . ALA A 1 357 ? -18.246 -2.489 25.573 1.00 92.38 357 ALA A C 1
ATOM 2801 O O . ALA A 1 357 ? -17.709 -1.579 26.206 1.00 92.38 357 ALA A O 1
ATOM 2802 N N . SER A 1 358 ? -19.081 -3.348 26.167 1.00 91.81 358 SER A N 1
ATOM 2803 C CA . SER A 1 358 ? -19.522 -3.185 27.561 1.00 91.81 358 SER A CA 1
ATOM 2804 C C . SER A 1 358 ? -18.392 -3.332 28.589 1.00 91.81 358 SER A C 1
ATOM 2806 O O . SER A 1 358 ? -18.516 -2.857 29.715 1.00 91.81 358 SER A O 1
ATOM 2808 N N . LEU A 1 359 ? -17.279 -3.991 28.236 1.00 92.31 359 LEU A N 1
ATOM 2809 C CA . LEU A 1 359 ? -16.120 -4.137 29.129 1.00 92.31 359 LEU A CA 1
ATOM 2810 C C . LEU A 1 359 ? -15.331 -2.832 29.267 1.00 92.31 359 LEU A C 1
ATOM 2812 O O . LEU A 1 359 ? -14.669 -2.610 30.286 1.00 92.31 359 LEU A O 1
ATOM 2816 N N . VAL A 1 360 ? -15.389 -1.988 28.238 1.00 92.31 360 VAL A N 1
ATOM 2817 C CA . VAL A 1 360 ? -14.610 -0.753 28.146 1.00 92.31 360 VAL A CA 1
ATOM 2818 C C . VAL A 1 360 ? -15.451 0.498 28.373 1.00 92.31 360 VAL A C 1
ATOM 2820 O O . VAL A 1 360 ? -14.873 1.529 28.692 1.00 92.31 360 VAL A O 1
ATOM 2823 N N . GLU A 1 361 ? -16.786 0.418 28.318 1.00 91.00 361 GLU A N 1
ATOM 2824 C CA . GLU A 1 361 ? -17.709 1.525 28.636 1.00 91.00 361 GLU A CA 1
ATOM 2825 C C . GLU A 1 361 ? -17.308 2.356 29.874 1.00 91.00 361 GLU A C 1
ATOM 2827 O O . GLU A 1 361 ? -17.289 3.586 29.777 1.00 91.00 361 GLU A O 1
ATOM 2832 N N . PRO A 1 362 ? -16.905 1.756 31.019 1.00 93.69 362 PRO A N 1
ATOM 2833 C CA . PRO A 1 362 ? -16.508 2.535 32.193 1.00 93.69 362 PRO A CA 1
ATOM 2834 C C . PRO A 1 362 ? -15.284 3.440 31.977 1.00 93.69 362 PRO A C 1
ATOM 2836 O O . PRO A 1 362 ? -15.101 4.401 32.725 1.00 93.69 362 PRO A O 1
ATOM 2839 N N . LEU A 1 363 ? -14.442 3.156 30.976 1.00 91.88 363 LEU A N 1
ATOM 2840 C CA . LEU A 1 363 ? -13.266 3.967 30.654 1.00 91.88 363 LEU A CA 1
ATOM 2841 C C . LEU A 1 363 ? -13.640 5.322 30.031 1.00 91.88 363 LEU A C 1
ATOM 2843 O O . LEU A 1 363 ? -12.822 6.237 30.067 1.00 91.88 363 LEU A O 1
ATOM 2847 N N . ASP A 1 364 ? -14.863 5.507 29.517 1.00 88.69 364 ASP A N 1
ATOM 2848 C CA . ASP A 1 364 ? -15.266 6.780 28.887 1.00 88.69 364 ASP A CA 1
ATOM 2849 C C . ASP A 1 364 ? -15.325 7.933 29.898 1.00 88.69 364 ASP A C 1
ATOM 2851 O O . ASP A 1 364 ? -15.068 9.101 29.583 1.00 88.69 364 ASP A O 1
ATOM 2855 N N . ALA A 1 365 ? -15.585 7.589 31.161 1.00 89.50 365 ALA A N 1
ATOM 2856 C CA . ALA A 1 365 ? -15.534 8.522 32.276 1.00 89.50 365 ALA A CA 1
ATOM 2857 C C . ALA A 1 365 ? -14.116 9.064 32.539 1.00 89.50 365 ALA A C 1
ATOM 2859 O O . ALA A 1 365 ? -13.981 10.116 33.160 1.00 89.50 365 ALA A O 1
ATOM 2860 N N . LEU A 1 366 ? -13.069 8.376 32.066 1.00 88.19 366 LEU A N 1
ATOM 2861 C CA . LEU A 1 366 ? -11.673 8.779 32.248 1.00 88.19 366 LEU A CA 1
ATOM 2862 C C . LEU A 1 366 ? -11.188 9.764 31.177 1.00 88.19 366 LEU A C 1
ATOM 2864 O O . LEU A 1 366 ? -10.124 10.357 31.353 1.00 88.19 366 LEU A O 1
ATOM 2868 N N . ILE A 1 367 ? -11.939 9.962 30.086 1.00 87.12 367 ILE A N 1
ATOM 2869 C CA . ILE A 1 367 ? -11.543 10.890 29.022 1.00 87.12 367 ILE A CA 1
ATOM 2870 C C . ILE A 1 367 ? -11.769 12.336 29.495 1.00 87.12 367 ILE A C 1
ATOM 2872 O O . ILE A 1 367 ? -12.916 12.723 29.755 1.00 87.12 367 ILE A O 1
ATOM 2876 N N . PRO A 1 368 ? -10.720 13.181 29.559 1.00 82.06 368 PRO A N 1
ATOM 2877 C CA . PRO A 1 368 ? -10.875 14.586 29.916 1.00 82.06 368 PRO A CA 1
ATOM 2878 C C . PRO A 1 368 ? -11.786 15.318 28.926 1.00 82.06 368 PRO A C 1
ATOM 2880 O O . PRO A 1 368 ? -11.656 15.151 27.714 1.00 82.06 368 PRO A O 1
ATOM 2883 N N . GLY A 1 369 ? -12.665 16.191 29.428 1.00 82.25 369 GLY A N 1
ATOM 2884 C CA . GLY A 1 369 ? -13.629 16.944 28.608 1.00 82.25 369 GLY A CA 1
ATOM 2885 C C . GLY A 1 369 ? -13.042 17.604 27.345 1.00 82.25 369 GLY A C 1
ATOM 2886 O O . GLY A 1 369 ? -13.603 17.404 26.271 1.00 82.25 369 GLY A O 1
ATOM 2887 N N . PRO A 1 370 ? -11.895 18.312 27.417 1.00 78.12 370 PRO A N 1
ATOM 2888 C CA . PRO A 1 370 ? -11.265 18.926 26.241 1.00 78.12 370 PRO A CA 1
ATOM 2889 C C . PRO A 1 370 ? -10.790 17.932 25.167 1.00 78.12 370 PRO A C 1
ATOM 2891 O O . PRO A 1 370 ? -10.631 18.307 24.006 1.00 78.12 370 PRO A O 1
ATOM 2894 N N . VAL A 1 371 ? -10.554 16.673 25.551 1.00 79.31 371 VAL A N 1
ATOM 2895 C CA . VAL A 1 371 ? -10.020 15.608 24.689 1.00 79.31 371 VAL A CA 1
ATOM 2896 C C . VAL A 1 371 ? -11.137 14.744 24.086 1.00 79.31 371 VAL A C 1
ATOM 2898 O O . VAL A 1 371 ? -10.929 14.126 23.044 1.00 79.31 371 VAL A O 1
ATOM 2901 N N . LYS A 1 372 ? -12.353 14.757 24.659 1.00 84.12 372 LYS A N 1
ATOM 2902 C CA . LYS A 1 372 ? -13.510 13.961 24.189 1.00 84.12 372 LYS A CA 1
ATOM 2903 C C . LYS A 1 372 ? -13.914 14.204 22.730 1.00 84.12 372 LYS A C 1
ATOM 2905 O O . LYS A 1 372 ? -14.560 13.354 22.135 1.00 84.12 372 LYS A O 1
ATOM 2910 N N . GLN A 1 373 ? -13.549 15.345 22.145 1.00 81.94 373 GLN A N 1
ATOM 2911 C CA . GLN A 1 373 ? -13.799 15.623 20.724 1.00 81.94 373 GLN A CA 1
ATOM 2912 C C . GLN A 1 373 ? -12.819 14.912 19.772 1.00 81.94 373 GLN A C 1
ATOM 2914 O O . GLN A 1 373 ? -13.081 14.844 18.577 1.00 81.94 373 GLN A O 1
ATOM 2919 N N . PHE A 1 374 ? -11.691 14.410 20.287 1.00 81.50 374 PHE A N 1
ATOM 2920 C CA . PHE A 1 374 ? -10.633 13.766 19.502 1.00 81.50 374 PHE A CA 1
ATOM 2921 C C . PHE A 1 374 ? -10.559 12.257 19.731 1.00 81.50 374 PHE A C 1
ATOM 2923 O O . PHE A 1 374 ? -10.126 11.528 18.845 1.00 81.50 374 PHE A O 1
ATOM 2930 N N . ILE A 1 375 ? -10.961 11.794 20.916 1.00 85.50 375 ILE A N 1
ATOM 2931 C CA . ILE A 1 375 ? -10.839 10.397 21.333 1.00 85.50 375 ILE A CA 1
ATOM 2932 C C . ILE A 1 375 ? -12.195 9.894 21.817 1.00 85.50 375 ILE A C 1
ATOM 2934 O O . ILE A 1 375 ? -12.881 10.574 22.578 1.00 85.50 375 ILE A O 1
ATOM 2938 N N . SER A 1 376 ? -12.537 8.664 21.435 1.00 91.44 376 SER A N 1
ATOM 2939 C CA . SER A 1 376 ? -13.644 7.903 22.015 1.00 91.44 376 SER A CA 1
ATOM 2940 C C . SER A 1 376 ? -13.170 6.507 22.411 1.00 91.44 376 SER A C 1
ATOM 2942 O O . SER A 1 376 ? -12.329 5.926 21.726 1.00 91.44 376 SER A O 1
ATOM 2944 N N . ILE A 1 377 ? -13.718 5.941 23.491 1.00 92.88 377 ILE A N 1
ATOM 2945 C CA . ILE A 1 377 ? -13.363 4.570 23.897 1.00 92.88 377 ILE A CA 1
ATOM 2946 C C . ILE A 1 377 ? -13.754 3.544 22.834 1.00 92.88 377 ILE A C 1
ATOM 2948 O O . ILE A 1 377 ? -13.007 2.598 22.606 1.00 92.88 377 ILE A O 1
ATOM 2952 N N . ALA A 1 378 ? -14.885 3.743 22.154 1.00 90.25 378 ALA A N 1
ATOM 2953 C CA . ALA A 1 378 ? -15.301 2.874 21.056 1.00 90.25 378 ALA A CA 1
ATOM 2954 C C . ALA A 1 378 ? -14.267 2.871 19.917 1.00 90.25 378 ALA A C 1
ATOM 2956 O O . ALA A 1 378 ? -13.843 1.803 19.485 1.00 90.25 378 ALA A O 1
ATOM 2957 N N . GLY A 1 379 ? -13.795 4.053 19.500 1.00 90.25 379 GLY A N 1
ATOM 2958 C CA . GLY A 1 379 ? -12.749 4.166 18.482 1.00 90.25 379 GLY A CA 1
ATOM 2959 C C . GLY A 1 379 ? -11.410 3.578 18.933 1.00 90.25 379 GLY A C 1
ATOM 2960 O O . GLY A 1 379 ? -10.731 2.930 18.144 1.00 90.25 379 GLY A O 1
ATOM 2961 N N . LEU A 1 380 ? -11.042 3.732 20.212 1.00 92.56 380 LEU A N 1
ATOM 2962 C CA . LEU A 1 380 ? -9.834 3.101 20.757 1.00 92.56 380 LEU A CA 1
ATOM 2963 C C . LEU A 1 380 ? -9.943 1.575 20.833 1.00 92.56 380 LEU A C 1
ATOM 2965 O O . LEU A 1 380 ? -8.945 0.895 20.616 1.00 92.56 380 LEU A O 1
ATOM 2969 N N . LEU A 1 381 ? -11.129 1.033 21.120 1.00 93.88 381 LEU A N 1
ATOM 2970 C CA . LEU A 1 381 ? -11.376 -0.409 21.103 1.00 93.88 381 LEU A CA 1
ATOM 2971 C C . LEU A 1 381 ? -11.232 -0.976 19.691 1.00 93.88 381 LEU A C 1
ATOM 2973 O O . LEU A 1 381 ? -10.536 -1.971 19.503 1.00 93.88 381 LEU A O 1
ATOM 2977 N N . GLU A 1 382 ? -11.870 -0.337 18.711 1.00 93.06 382 GLU A N 1
ATOM 2978 C CA . GLU A 1 382 ? -11.759 -0.721 17.304 1.00 93.06 382 GLU A CA 1
ATOM 2979 C C . GLU A 1 382 ? -10.303 -0.667 16.836 1.00 93.06 382 GLU A C 1
ATOM 2981 O O . GLU A 1 382 ? -9.796 -1.652 16.299 1.00 93.06 382 GLU A O 1
ATOM 2986 N N . ARG A 1 383 ? -9.603 0.435 17.132 1.00 92.06 383 ARG A N 1
ATOM 2987 C CA . ARG A 1 383 ? -8.178 0.587 16.834 1.00 92.06 383 ARG A CA 1
ATOM 2988 C C . ARG A 1 383 ? -7.344 -0.514 17.482 1.00 92.06 383 ARG A C 1
ATOM 2990 O O . ARG A 1 383 ? -6.559 -1.147 16.796 1.00 92.06 383 ARG A O 1
ATOM 2997 N N . PHE A 1 384 ? -7.521 -0.777 18.775 1.00 94.06 384 PHE A N 1
ATOM 2998 C CA . PHE A 1 384 ? -6.764 -1.813 19.480 1.00 94.06 384 PHE A CA 1
ATOM 2999 C C . PHE A 1 384 ? -6.957 -3.201 18.859 1.00 94.06 384 PHE A C 1
ATOM 3001 O O . PHE A 1 384 ? -5.996 -3.961 18.710 1.00 94.06 384 PHE A O 1
ATOM 3008 N N . ILE A 1 385 ? -8.194 -3.538 18.483 1.00 93.94 385 ILE A N 1
ATOM 3009 C CA . ILE A 1 385 ? -8.496 -4.803 17.811 1.00 93.94 385 ILE A CA 1
ATOM 3010 C C . ILE A 1 385 ? -7.859 -4.821 16.417 1.00 93.94 385 ILE A C 1
ATOM 3012 O O . ILE A 1 385 ? -7.238 -5.826 16.078 1.00 93.94 385 ILE A O 1
ATOM 3016 N N . SER A 1 386 ? -7.947 -3.729 15.646 1.00 94.06 386 SER A N 1
ATOM 3017 C CA . SER A 1 386 ? -7.258 -3.598 14.351 1.00 94.06 386 SER A CA 1
ATOM 3018 C C . SER A 1 386 ? -5.757 -3.792 14.502 1.00 94.06 386 SER A C 1
ATOM 3020 O O . SER A 1 386 ? -5.214 -4.663 13.842 1.00 94.06 386 SER A O 1
ATOM 3022 N N . ASP A 1 387 ? -5.100 -3.061 15.402 1.00 93.81 387 ASP A N 1
ATOM 3023 C CA . ASP A 1 387 ? -3.650 -3.120 15.613 1.00 93.81 387 ASP A CA 1
ATOM 3024 C C . ASP A 1 387 ? -3.211 -4.535 16.045 1.00 93.81 387 ASP A C 1
ATOM 3026 O O . ASP A 1 387 ? -2.182 -5.049 15.603 1.00 93.81 387 ASP A O 1
ATOM 3030 N N . THR A 1 388 ? -4.016 -5.213 16.873 1.00 93.56 388 THR A N 1
ATOM 3031 C CA . THR A 1 388 ? -3.756 -6.605 17.280 1.00 93.56 388 THR A CA 1
ATOM 3032 C C . THR A 1 388 ? -3.852 -7.568 16.098 1.00 93.56 388 THR A C 1
ATOM 3034 O O . THR A 1 388 ? -3.025 -8.470 15.963 1.00 93.56 388 THR A O 1
ATOM 3037 N N . VAL A 1 389 ? -4.866 -7.401 15.248 1.00 93.31 389 VAL A N 1
ATOM 3038 C CA . VAL A 1 389 ? -5.044 -8.211 14.037 1.00 93.31 389 VAL A CA 1
ATOM 3039 C C . VAL A 1 389 ? -3.926 -7.929 13.048 1.00 93.31 389 VAL A C 1
ATOM 3041 O O . VAL A 1 389 ? -3.338 -8.876 12.543 1.00 93.31 389 VAL A O 1
ATOM 3044 N N . ASP A 1 390 ? -3.590 -6.662 12.830 1.00 94.00 390 ASP A N 1
ATOM 3045 C CA . ASP A 1 390 ? -2.527 -6.226 11.931 1.00 94.00 390 ASP A CA 1
ATOM 3046 C C . ASP A 1 390 ? -1.198 -6.881 12.318 1.00 94.00 390 ASP A C 1
ATOM 3048 O O . ASP A 1 390 ? -0.565 -7.494 11.467 1.00 94.00 390 ASP A O 1
ATOM 3052 N N . GLY A 1 391 ? -0.842 -6.913 13.608 1.00 92.88 391 GLY A N 1
ATOM 3053 C CA . GLY A 1 391 ? 0.361 -7.620 14.065 1.00 92.88 391 GLY A CA 1
ATOM 3054 C C . GLY A 1 391 ? 0.337 -9.140 13.825 1.00 92.88 391 GLY A C 1
ATOM 3055 O O . GLY A 1 391 ? 1.371 -9.741 13.535 1.00 92.88 391 GLY A O 1
ATOM 3056 N N . ILE A 1 392 ? -0.833 -9.787 13.911 1.00 91.44 392 ILE A N 1
ATOM 3057 C CA . ILE A 1 392 ? -0.982 -11.217 13.571 1.00 91.44 392 ILE A CA 1
ATOM 3058 C C . ILE A 1 392 ? -0.835 -11.427 12.057 1.00 91.44 392 ILE A C 1
ATOM 3060 O O . ILE A 1 392 ? -0.199 -12.390 11.624 1.00 91.44 392 ILE A O 1
ATOM 3064 N N . LEU A 1 393 ? -1.431 -10.538 11.260 1.00 91.44 393 LEU A N 1
ATOM 3065 C CA . LEU A 1 393 ? -1.382 -10.582 9.802 1.00 91.44 393 LEU A CA 1
ATOM 3066 C C . LEU A 1 393 ? 0.029 -10.342 9.280 1.00 91.44 393 LEU A C 1
ATOM 3068 O O . LEU A 1 393 ? 0.469 -11.103 8.428 1.00 91.44 393 LEU A O 1
ATOM 3072 N N . GLU A 1 394 ? 0.740 -9.341 9.801 1.00 90.94 394 GLU A N 1
ATOM 3073 C CA . GLU A 1 394 ? 2.135 -9.060 9.449 1.00 90.94 394 GLU A CA 1
ATOM 3074 C C . GLU A 1 394 ? 3.002 -10.302 9.652 1.00 90.94 394 GLU A C 1
ATOM 3076 O O . GLU A 1 394 ? 3.663 -10.736 8.715 1.00 90.94 394 GLU A O 1
ATOM 3081 N N . GLY A 1 395 ? 2.909 -10.960 10.814 1.00 87.94 395 GLY A N 1
ATOM 3082 C CA . GLY A 1 395 ? 3.662 -12.191 11.071 1.00 87.94 395 GLY A CA 1
ATOM 3083 C C . GLY A 1 395 ? 3.347 -13.318 10.078 1.00 87.94 395 GLY A C 1
ATOM 3084 O O . GLY A 1 395 ? 4.257 -13.992 9.597 1.00 87.94 395 GLY A O 1
ATOM 3085 N N . ALA A 1 396 ? 2.069 -13.505 9.732 1.00 86.12 396 ALA A N 1
ATOM 3086 C CA . ALA A 1 396 ? 1.652 -14.523 8.767 1.00 86.12 396 ALA A CA 1
ATOM 3087 C C . ALA A 1 396 ? 2.084 -14.192 7.326 1.00 86.12 396 ALA A C 1
ATOM 3089 O O . ALA A 1 396 ? 2.460 -15.088 6.568 1.00 86.12 396 ALA A O 1
ATOM 3090 N N . VAL A 1 397 ? 2.018 -12.916 6.937 1.00 87.62 397 VAL A N 1
ATOM 3091 C CA . VAL A 1 397 ? 2.431 -12.446 5.611 1.00 87.62 397 VAL A CA 1
ATOM 3092 C C . VAL A 1 397 ? 3.946 -12.481 5.478 1.00 87.62 397 VAL A C 1
ATOM 3094 O O . VAL A 1 397 ? 4.420 -12.893 4.430 1.00 87.62 397 VAL A O 1
ATOM 3097 N N . ASP A 1 398 ? 4.711 -12.122 6.504 1.00 85.75 398 ASP A N 1
ATOM 3098 C CA . ASP A 1 398 ? 6.175 -12.159 6.464 1.00 85.75 398 ASP A CA 1
ATOM 3099 C C . ASP A 1 398 ? 6.701 -13.587 6.280 1.00 85.75 398 ASP A C 1
ATOM 3101 O O . ASP A 1 398 ? 7.580 -13.823 5.446 1.00 85.75 398 ASP A O 1
ATOM 3105 N N . GLU A 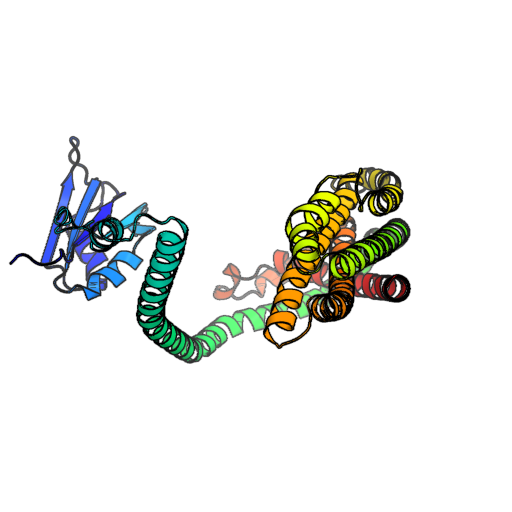1 399 ? 6.130 -14.559 7.000 1.00 80.75 399 GLU A N 1
ATOM 3106 C CA . GLU A 1 399 ? 6.453 -15.982 6.836 1.00 80.75 399 GLU A CA 1
ATOM 3107 C C . GLU A 1 399 ? 6.137 -16.457 5.407 1.00 80.75 399 GLU A C 1
ATOM 3109 O O . GLU A 1 399 ? 6.961 -17.092 4.742 1.00 80.75 399 GLU A O 1
ATOM 3114 N N . ALA A 1 400 ? 4.961 -16.085 4.904 1.00 77.19 400 ALA A N 1
ATOM 3115 C CA . ALA A 1 400 ? 4.499 -16.437 3.571 1.00 77.19 400 ALA A CA 1
ATOM 3116 C C . ALA A 1 400 ? 5.309 -15.782 2.438 1.00 77.19 400 ALA A C 1
ATOM 3118 O O . ALA A 1 400 ? 5.698 -16.441 1.471 1.00 77.19 400 ALA A O 1
ATOM 3119 N N . ALA A 1 401 ? 5.559 -14.480 2.550 1.00 73.94 401 ALA A N 1
ATOM 3120 C CA . ALA A 1 401 ? 6.257 -13.674 1.563 1.00 73.94 401 ALA A CA 1
ATOM 3121 C C . ALA A 1 401 ? 7.736 -14.052 1.501 1.00 73.94 401 ALA A C 1
ATOM 3123 O O . ALA A 1 401 ? 8.278 -14.120 0.404 1.00 73.94 401 ALA A O 1
ATOM 3124 N N . SER A 1 402 ? 8.372 -14.378 2.631 1.00 74.25 402 SER A N 1
ATOM 3125 C CA . SER A 1 402 ? 9.761 -14.862 2.648 1.00 74.25 402 SER A CA 1
ATOM 3126 C C . SER A 1 402 ? 9.936 -16.113 1.780 1.00 74.25 402 SER A C 1
ATOM 3128 O O . SER A 1 402 ? 10.872 -16.183 0.988 1.00 74.25 402 SER A O 1
ATOM 3130 N N . SER A 1 403 ? 8.989 -17.057 1.844 1.00 68.44 403 SER A N 1
ATOM 3131 C CA . SER A 1 403 ? 9.005 -18.253 0.991 1.00 68.44 403 SER A CA 1
ATOM 3132 C C . SER A 1 403 ? 8.769 -17.938 -0.493 1.00 68.44 403 SER A C 1
ATOM 3134 O O . SER A 1 403 ? 9.357 -18.595 -1.350 1.00 68.44 403 SER A O 1
ATOM 3136 N N . ALA A 1 404 ? 7.912 -16.964 -0.810 1.00 69.38 404 ALA A N 1
ATOM 3137 C CA . ALA A 1 404 ? 7.633 -16.545 -2.188 1.00 69.38 404 ALA A CA 1
ATOM 3138 C C . ALA A 1 404 ? 8.807 -15.756 -2.803 1.00 69.38 404 ALA A C 1
ATOM 3140 O O . ALA A 1 404 ? 9.162 -15.929 -3.967 1.00 69.38 404 ALA A O 1
ATOM 3141 N N . ILE A 1 405 ? 9.476 -14.924 -2.001 1.00 67.19 405 ILE A N 1
ATOM 3142 C CA . ILE A 1 405 ? 10.631 -14.106 -2.395 1.00 67.19 405 ILE A CA 1
ATOM 3143 C C . ILE A 1 405 ? 11.769 -14.966 -2.958 1.00 67.19 405 ILE A C 1
ATOM 3145 O O . ILE A 1 405 ? 12.348 -14.601 -3.984 1.00 67.19 405 ILE A O 1
ATOM 3149 N N . GLU A 1 406 ? 12.065 -16.109 -2.333 1.00 69.00 406 GLU A N 1
ATOM 3150 C CA . GLU A 1 406 ? 13.075 -17.055 -2.829 1.00 69.00 406 GLU A CA 1
ATOM 3151 C C . GLU A 1 406 ? 12.704 -17.613 -4.214 1.00 69.00 406 GLU A C 1
ATOM 3153 O O . GLU A 1 406 ? 13.561 -17.721 -5.095 1.00 69.00 406 GLU A O 1
ATOM 3158 N N . GLY A 1 407 ? 11.417 -17.896 -4.441 1.00 68.94 407 GLY A N 1
ATOM 3159 C CA . GLY A 1 407 ? 10.890 -18.337 -5.732 1.00 68.94 407 GLY A CA 1
ATOM 3160 C C . GLY A 1 407 ? 11.004 -17.262 -6.815 1.00 68.94 407 GLY A C 1
ATOM 3161 O O . GLY A 1 407 ? 11.503 -17.534 -7.909 1.00 68.94 407 GLY A O 1
ATOM 3162 N N . LEU A 1 408 ? 10.626 -16.021 -6.503 1.00 76.38 408 LEU A N 1
ATOM 3163 C CA . LEU A 1 408 ? 10.690 -14.887 -7.435 1.00 76.38 408 LEU A CA 1
ATOM 3164 C C . LEU A 1 408 ? 12.121 -14.539 -7.844 1.00 76.38 408 LEU A C 1
ATOM 3166 O O . LEU A 1 408 ? 12.370 -14.257 -9.016 1.00 76.38 408 LEU A O 1
ATOM 3170 N N . ALA A 1 409 ? 13.066 -14.586 -6.902 1.00 73.06 409 ALA A N 1
ATOM 3171 C CA . ALA A 1 409 ? 14.475 -14.332 -7.186 1.00 73.06 409 ALA A CA 1
ATOM 3172 C C . ALA A 1 409 ? 15.068 -15.355 -8.168 1.00 73.06 409 ALA A C 1
ATOM 3174 O O . ALA A 1 409 ? 16.005 -15.027 -8.882 1.00 73.06 409 ALA A O 1
ATOM 3175 N N . SER A 1 410 ? 14.513 -16.571 -8.236 1.00 72.69 410 SER A N 1
ATOM 3176 C CA . SER A 1 410 ? 14.921 -17.596 -9.207 1.00 72.69 410 SER A CA 1
ATOM 3177 C C . SER A 1 410 ? 14.301 -17.426 -10.606 1.00 72.69 410 SER A C 1
ATOM 3179 O O . SER A 1 410 ? 14.739 -18.078 -11.555 1.00 72.69 410 SER A O 1
ATOM 3181 N N . ALA A 1 411 ? 13.272 -16.578 -10.740 1.00 65.12 411 ALA A N 1
ATOM 3182 C CA . ALA A 1 411 ? 12.588 -16.276 -12.004 1.00 65.12 411 ALA A CA 1
ATOM 3183 C C . ALA A 1 411 ? 13.204 -15.084 -12.768 1.00 65.12 411 ALA A C 1
ATOM 3185 O O . ALA A 1 411 ? 12.836 -14.817 -13.919 1.00 65.12 411 ALA A O 1
ATOM 3186 N N . VAL A 1 412 ? 14.115 -14.371 -12.104 1.00 63.12 412 VAL A N 1
ATOM 3187 C CA . VAL A 1 412 ? 14.939 -13.254 -12.581 1.00 63.12 412 VAL A CA 1
ATOM 3188 C C . VAL A 1 412 ? 16.342 -13.774 -12.838 1.00 63.12 412 VAL A C 1
ATOM 3190 O O . VAL A 1 412 ? 16.877 -13.408 -13.908 1.00 63.12 412 VAL A O 1
#

InterPro domains:
  IPR000504 RNA recognition motif domain [PF00076] (8-74)
  IPR000504 RNA recognition motif domain [PS50102] (6-81)
  IPR000504 RNA recognition motif domain [SM00360] (7-77)
  IPR012677 Nucleotide-binding alpha-beta plait domain superfamily [G3DSA:3.30.70.330] (1-84)
  IPR026088 Niban-like [PTHR14392] (92-403)
  IPR035979 RNA-binding domain superfamily [SSF54928] (4-80)

Sequence (412 aa):
MSDPTNTVYVSNLASSVTRGRLQEFFAFAGTIENCNVHHNEEGDITQAAVTFSSPEALGTATLLHNAVLDGRPINVQLQPSSSPLPFAQGDLADDLFRVLPSNPKMRAIAKKKMDDVLAKFIITAVDSTFKALKSQVATLKETLEPKMREGMQPIVDAEASLLKQLDEKVRDPLKPHLDKFVVPALAQVTKVILGPVDGGFAQFLKEWNARTDEVVKRVQDKGEDGLKRACSYTGAHHFYWSYWGGLREPCHKLDEMREPIELLGIICSHVRGYQFVSDCYSMMKELARKAYFTLEIQTRANMKAGDSVADAITKAVEDVQGRLLNDTQMYMHQYLFDRLKQVVWEPLESKAIPALASLVEPLDALIPGPVKQFISIAGLLERFISDTVDGILEGAVDEAASSAIEGLASAV

Organism: NCBI:txid797122

Foldseek 3Di:
DDDFFQKKKKFPDDQPDDQVLVCVVLVVLAAWPDKAFDADPVRGTGMIMTTHPDSSSLVVSQVQQQPDDPNTGMHIDGPDPPPPPPPDPPPVVVVVLVVFDPDPVSSVVVVVVVVVVVCVVVCVVVVVVVVVVVVVVVVVCVVVVVVVCVVCVVLVVLLVVLLVVLCVQQVVVCVVVCVVQQVVLLVQLLVLQLQLLLQLLLLLLLLLLVLLVVLLVQCVVPPVVSVCCSLPPRQLPQLVDPCVHSNVSSLVSLCSSQVVQCVLCVVQVPTHSVVLSVVSSVLSSVLSVVLSVQLSVQLVVVVVVPDGSSVSSVVSNVVSSVVSLVSSLVVQLVSQLVNSCSSRVVSCVVPVLVVCVVSSVVVQVVQDPVNNVPDDSSVSSSVSSVVVSSVVSNVSSVVSSVVSSVSSVVSD

Radius of gyration: 31.79 Å; chains: 1; bounding box: 65×79×77 Å

Secondary structure (DSSP, 8-state):
------EEEEES--TT--HHHHHHHHTTTS-EEEEEEEE-TTS-EEEEEEEESSTHHHHHHHTTTT-EETTEE-EEEEPP--S-----S--HHHHHHHHS-S-HHHHHHHHHHHHHHHHHHHHHHHHHHHHHHHHHHHHHHHHHHHHHHHHHHHHHHHHHHHHHHHHHHHHHHHHHHHHHHTHHHHHHHHHHHHHHHHHHHHHHHHHHHHHHHHHHHHHHHHHHHHHHHIIIIISHHHHHSGGGSTTHHHHHHHHTTHHHHHHHTTTSTT--HHHHHHHHHHHHHHHHHHHHHHHHHHHHHHHHTT--HHHHHHHHHHHHHHHHHHHHHHHHHHHHHHHHHHHHHHHIIIIIHHHHHHHHGGGGGGS-GGGTTT--HHHHHHHHHHHHHHHHHHHHHHHHHHHHHHHHHT--